Protein AF-0000000072567706 (afdb_homodimer)

Nearest PDB structures (foldseek):
  4rnh-assembly1_A-2  TM=9.275E-01  e=4.427E-22  Pseudomonas aeruginosa PAO1
  3sy8-assembly1_D  TM=9.092E-01  e=2.064E-20  Pseudomonas aeruginosa PAO1
  3sy8-assembly1_C  TM=8.990E-01  e=1.704E-20  Pseudomonas aeruginosa PAO1
  3sy8-assembly1_B  TM=8.751E-01  e=1.410E-19  Pseudomonas aeruginosa PAO1
  3sy8-assembly1_A  TM=8.798E-01  e=1.503E-19  Pseudomonas aeruginosa PAO1

Solvent-accessible surface area (backbone atoms only — not comparable to full-atom values): 27681 Å² total; per-residue (Å²): 131,78,78,69,77,66,73,71,78,86,48,74,66,55,53,57,50,33,63,74,65,60,30,57,46,71,31,32,28,57,24,25,27,48,89,75,26,32,62,63,32,31,35,50,40,70,38,35,57,50,99,94,35,78,45,53,51,86,77,47,47,62,57,21,60,75,66,69,42,44,50,61,52,35,52,51,51,50,50,50,49,52,52,50,54,50,51,31,54,75,67,72,42,86,80,59,33,38,30,37,66,41,55,68,71,44,66,66,37,87,58,38,64,60,51,49,49,63,73,48,61,88,67,83,53,38,70,36,35,27,45,29,30,59,44,57,84,54,48,78,87,46,44,65,60,50,26,53,48,42,50,56,40,43,74,60,42,34,38,34,28,39,27,48,44,40,58,16,24,32,46,53,47,47,56,46,65,34,79,50,44,27,41,26,34,37,33,82,50,47,65,62,31,80,77,29,66,53,31,45,49,50,50,53,34,46,54,54,42,26,58,74,63,65,23,47,51,32,42,35,59,35,63,45,67,64,47,44,53,49,40,40,72,75,62,46,54,30,38,26,24,61,57,80,38,61,68,31,49,74,88,69,60,65,69,58,47,87,74,117,129,81,78,69,77,66,74,70,78,87,46,73,68,54,52,56,49,32,64,74,65,60,30,57,46,71,30,31,29,60,26,24,27,46,89,73,29,34,66,62,31,31,36,53,40,71,37,33,57,51,97,94,36,78,45,53,50,87,75,47,47,62,57,21,62,76,65,70,43,44,50,61,53,36,52,51,51,51,51,52,51,52,51,51,52,50,50,31,54,75,68,73,41,86,80,59,35,37,30,38,65,43,56,69,71,47,64,65,38,89,58,36,64,60,51,50,49,62,72,49,61,88,67,82,55,38,71,36,36,27,45,29,30,60,44,56,83,54,49,78,86,46,45,65,60,50,26,51,48,42,52,55,41,41,76,61,41,34,38,34,29,38,29,48,44,37,58,16,24,32,47,52,47,46,56,45,66,36,78,48,44,28,42,26,34,38,34,83,50,48,64,64,31,81,77,29,66,52,30,44,48,49,50,53,34,48,54,54,41,25,56,74,62,64,23,47,49,32,42,36,60,35,63,45,67,64,49,46,52,50,40,41,72,73,61,46,55,29,38,26,24,61,57,79,39,60,70,31,50,74,89,69,60,64,65,65,42,74,75,112

InterPro domains:
  IPR001633 EAL domain [PF00563] (13-247)
  IPR001633 EAL domain [PS50883] (8-260)
  IPR001633 EAL domain [SM00052] (7-252)
  IPR001633 EAL domain [cd01948] (13-252)
  IPR035919 EAL domain superfamily [G3DSA:3.20.20.450] (5-255)
  IPR035919 EAL domain superfamily [SSF141868] (13-253)

Secondary structure (DSSP, 8-state):
-----------HHHHHHHHHTT-EEEEEEEEEETTT-BEEEEEEEEEEEETTEEEPHHHHHHHHHHTT-HHHHHHHHHHHHHHHHHHHHHTTPPP--EEEE--HHHHT-TTHHHHHHHHHTT---GGGEEEEEE-TT--HHHHHHHHHHHHHHHHTT-EEEEEEETSSTTHHHHHHH---SEEEEPGGGTTTGGG-HHHHHHHHHHHHHHHHTT-EEEEE---SHHHHHHHHHHT--EEESTTT--SB-GGG--SB-TT-/-----------HHHHHHHHHTT-EEEEEEEEEETTT-BEEEEEEEEEEEETTEEEPHHHHHHHHHHTT-HHHHHHHHHHHHHHHHHHHHHTTPPP--EEEE--HHHHT-TTHHHHHHHHHTT---GGGEEEEEE-TT--GGGHHHHHHHHHHHHHTT-EEEEEEETSSTTHHHHHHH---SEEEEPGGGTTTGGG-HHHHHHHHHHHHHHHHTT-EEEEE---SHHHHHHHHHHT--EEESTTT--SB-GGG--SB-TT-

Structure (mmCIF, N/CA/C/O backbone):
data_AF-0000000072567706-model_v1
#
loop_
_entity.id
_entity.type
_entity.pdbx_description
1 polymer 'Multisensor diguanylate cyclase/phophodiesterase'
#
loop_
_atom_site.group_PDB
_atom_site.id
_atom_site.type_symbol
_atom_site.label_atom_id
_atom_site.label_alt_id
_atom_site.label_comp_id
_atom_site.label_asym_id
_atom_site.label_entity_id
_atom_site.label_seq_id
_atom_site.pdbx_PDB_ins_code
_atom_site.Cartn_x
_atom_site.Cartn_y
_atom_site.Cartn_z
_atom_site.occupancy
_atom_site.B_iso_or_equiv
_atom_site.auth_seq_id
_atom_site.auth_comp_id
_atom_site.auth_asym_id
_atom_site.auth_atom_id
_atom_site.pdbx_PDB_model_num
ATOM 1 N N . MET A 1 1 ? 22.078 5.848 -43.812 1 22.56 1 MET A N 1
ATOM 2 C CA . MET A 1 1 ? 20.875 5.02 -43.719 1 22.56 1 MET A CA 1
ATOM 3 C C . MET A 1 1 ? 20.469 4.812 -42.25 1 22.56 1 MET A C 1
ATOM 5 O O . MET A 1 1 ? 21.203 4.188 -41.5 1 22.56 1 MET A O 1
ATOM 9 N N . LYS A 1 2 ? 19.953 5.867 -41.625 1 30.28 2 LYS A N 1
ATOM 10 C CA . LYS A 1 2 ? 19.422 5.902 -40.281 1 30.28 2 LYS A CA 1
ATOM 11 C C . LYS A 1 2 ? 18.547 4.676 -40 1 30.28 2 LYS A C 1
ATOM 13 O O . LYS A 1 2 ? 17.594 4.406 -40.719 1 30.28 2 LYS A O 1
ATOM 18 N N . PHE A 1 3 ? 19.266 3.6 -39.656 1 27.81 3 PHE A N 1
ATOM 19 C CA . PHE A 1 3 ? 18.562 2.408 -39.219 1 27.81 3 PHE A CA 1
ATOM 20 C C . PHE A 1 3 ? 17.359 2.785 -38.344 1 27.81 3 PHE A C 1
ATOM 22 O O . PHE A 1 3 ? 17.516 3.404 -37.281 1 27.81 3 PHE A O 1
ATOM 29 N N . MET A 1 4 ? 16.391 3.299 -38.969 1 31.16 4 MET A N 1
ATOM 30 C CA . MET A 1 4 ? 15.086 3.545 -38.375 1 31.16 4 MET A CA 1
ATOM 31 C C . MET A 1 4 ? 14.602 2.316 -37.625 1 31.16 4 MET A C 1
ATOM 33 O O . MET A 1 4 ? 14.336 1.271 -38.219 1 31.16 4 MET A O 1
ATOM 37 N N . ASN A 1 5 ? 15.312 1.844 -36.688 1 37.56 5 ASN A N 1
ATOM 38 C CA . ASN A 1 5 ? 14.805 0.833 -35.781 1 37.56 5 ASN A CA 1
ATOM 39 C C . ASN A 1 5 ? 13.305 1.003 -35.531 1 37.56 5 ASN A C 1
ATOM 41 O O . ASN A 1 5 ? 12.898 1.833 -34.719 1 37.56 5 ASN A O 1
ATOM 45 N N . ILE A 1 6 ? 12.531 1.074 -36.531 1 37.88 6 ILE A N 1
ATOM 46 C CA . ILE A 1 6 ? 11.086 1.213 -36.469 1 37.88 6 ILE A CA 1
ATOM 47 C C . ILE A 1 6 ? 10.5 0.179 -35.531 1 37.88 6 ILE A C 1
ATOM 49 O O . ILE A 1 6 ? 10.484 -1.017 -35.812 1 37.88 6 ILE A O 1
ATOM 53 N N . LYS A 1 7 ? 10.914 0.056 -34.375 1 46.41 7 LYS A N 1
ATOM 54 C CA . LYS A 1 7 ? 10.086 -0.733 -33.469 1 46.41 7 LYS A CA 1
ATOM 55 C C . LYS A 1 7 ? 8.602 -0.554 -33.781 1 46.41 7 LYS A C 1
ATOM 57 O O . LYS A 1 7 ? 8.031 0.508 -33.531 1 46.41 7 LYS A O 1
ATOM 62 N N . SER A 1 8 ? 8.141 -1.047 -34.844 1 53.28 8 SER A N 1
ATOM 63 C CA . SER A 1 8 ? 6.727 -0.996 -35.219 1 53.28 8 SER A CA 1
ATOM 64 C C . SER A 1 8 ? 5.836 -1.276 -34 1 53.28 8 SER A C 1
ATOM 66 O O . SER A 1 8 ? 6.164 -2.121 -33.156 1 53.28 8 SER A O 1
ATOM 68 N N . SER A 1 9 ? 5 -0.422 -33.562 1 69.69 9 SER A N 1
ATOM 69 C CA . SER A 1 9 ? 4.074 -0.438 -32.438 1 69.69 9 SER A CA 1
ATOM 70 C C . SER A 1 9 ? 3.242 -1.717 -32.438 1 69.69 9 SER A C 1
ATOM 72 O O . SER A 1 9 ? 2.658 -2.094 -33.438 1 69.69 9 SER A O 1
ATOM 74 N N . ILE A 1 10 ? 3.553 -2.691 -31.594 1 76.31 10 ILE A N 1
ATOM 75 C CA . ILE A 1 10 ? 2.793 -3.918 -31.375 1 76.31 10 ILE A CA 1
ATOM 76 C C . ILE A 1 10 ? 1.298 -3.607 -31.391 1 76.31 10 ILE A C 1
ATOM 78 O O . ILE A 1 10 ? 0.846 -2.664 -30.734 1 76.31 10 ILE A O 1
ATOM 82 N N . GLN A 1 11 ? 0.635 -4.289 -32.344 1 78.44 11 GLN A N 1
ATOM 83 C CA . GLN A 1 11 ? -0.812 -4.125 -32.438 1 78.44 11 GLN A CA 1
ATOM 84 C C . GLN A 1 11 ? -1.541 -5.363 -31.922 1 78.44 11 GLN A C 1
ATOM 86 O O . GLN A 1 11 ? -0.927 -6.414 -31.719 1 78.44 11 GLN A O 1
ATOM 91 N N . LYS A 1 12 ? -2.799 -5.23 -31.719 1 82 12 LYS A N 1
ATOM 92 C CA . LYS A 1 12 ? -3.652 -6.309 -31.219 1 82 12 LYS A CA 1
ATOM 93 C C . LYS A 1 12 ? -3.514 -7.559 -32.094 1 82 12 LYS A C 1
ATOM 95 O O . LYS A 1 12 ? -3.348 -8.664 -31.562 1 82 12 LYS A O 1
ATOM 100 N N . ASN A 1 13 ? -3.521 -7.352 -33.375 1 83.94 13 ASN A N 1
ATOM 101 C CA . ASN A 1 13 ? -3.471 -8.477 -34.281 1 83.94 13 ASN A CA 1
ATOM 102 C C . ASN A 1 13 ? -2.135 -9.203 -34.219 1 83.94 13 ASN A C 1
ATOM 104 O O . ASN A 1 13 ? -2.07 -10.414 -34.438 1 83.94 13 ASN A O 1
ATOM 108 N N . ASP A 1 14 ? -1.156 -8.469 -33.844 1 85.25 14 ASP A N 1
ATOM 109 C CA . ASP A 1 14 ? 0.157 -9.086 -33.688 1 85.25 14 ASP A CA 1
ATOM 110 C C . ASP A 1 14 ? 0.151 -10.125 -32.562 1 85.25 14 ASP A C 1
ATOM 112 O O . ASP A 1 14 ? 0.726 -11.203 -32.719 1 85.25 14 ASP A O 1
ATOM 116 N N . ILE A 1 15 ? -0.549 -9.836 -31.625 1 84.81 15 ILE A N 1
ATOM 117 C CA . ILE A 1 15 ? -0.582 -10.711 -30.453 1 84.81 15 ILE A CA 1
ATOM 118 C C . ILE A 1 15 ? -1.411 -11.953 -30.75 1 84.81 15 ILE A C 1
ATOM 120 O O . ILE A 1 15 ? -1.008 -13.07 -30.422 1 84.81 15 ILE A O 1
ATOM 124 N N . LEU A 1 16 ? -2.494 -11.734 -31.391 1 85 16 LEU A N 1
ATOM 125 C CA . LEU A 1 16 ? -3.355 -12.859 -31.75 1 85 16 LEU A CA 1
ATOM 126 C C . LEU A 1 16 ? -2.635 -13.812 -32.688 1 85 16 LEU A C 1
ATOM 128 O O . LEU A 1 16 ? -2.707 -15.031 -32.531 1 85 16 LEU A O 1
ATOM 132 N N . GLU A 1 17 ? -1.965 -13.273 -33.625 1 87.44 17 GLU A N 1
ATOM 133 C CA . GLU A 1 17 ? -1.202 -14.086 -34.562 1 87.44 17 GLU A CA 1
ATOM 134 C C . GLU A 1 17 ? -0.055 -14.812 -33.844 1 87.44 17 GLU A C 1
ATOM 136 O O . GLU A 1 17 ? 0.245 -15.961 -34.188 1 87.44 17 GLU A O 1
ATOM 141 N N . ALA A 1 18 ? 0.522 -14.094 -32.938 1 88.69 18 ALA A N 1
ATOM 142 C CA . ALA A 1 18 ? 1.63 -14.688 -32.219 1 88.69 18 ALA A CA 1
ATOM 143 C C . ALA A 1 18 ? 1.159 -15.883 -31.391 1 88.69 18 ALA A C 1
ATOM 145 O O . ALA A 1 18 ? 1.876 -16.875 -31.266 1 88.69 18 ALA A O 1
ATOM 146 N N . LEU A 1 19 ? 0.011 -15.859 -30.875 1 84.69 19 LEU A N 1
ATOM 147 C CA . LEU A 1 19 ? -0.558 -16.969 -30.125 1 84.69 19 LEU A CA 1
ATOM 148 C C . LEU A 1 19 ? -0.789 -18.188 -31.031 1 84.69 19 LEU A C 1
ATOM 150 O O . LEU A 1 19 ? -0.488 -19.312 -30.641 1 84.69 19 LEU A O 1
ATOM 154 N N . LYS A 1 20 ? -1.203 -17.859 -32.219 1 86 20 LYS A N 1
ATOM 155 C CA . LYS A 1 20 ? -1.479 -18.906 -33.188 1 86 20 LYS A CA 1
ATOM 156 C C . LYS A 1 20 ? -0.184 -19.516 -33.719 1 86 20 LYS A C 1
ATOM 158 O O . LYS A 1 20 ? -0.121 -20.719 -34 1 86 20 LYS A O 1
ATOM 163 N N . ARG A 1 21 ? 0.755 -18.734 -33.781 1 89.12 21 ARG A N 1
ATOM 164 C CA . ARG A 1 21 ? 2.008 -19.156 -34.406 1 89.12 21 ARG A CA 1
ATOM 165 C C . ARG A 1 21 ? 2.982 -19.688 -33.344 1 89.12 21 ARG A C 1
ATOM 167 O O . ARG A 1 21 ? 4.156 -19.922 -33.656 1 89.12 21 ARG A O 1
ATOM 174 N N . ASN A 1 22 ? 2.594 -19.719 -32.156 1 86.69 22 ASN A N 1
ATOM 175 C CA . ASN A 1 22 ? 3.4 -20.234 -31.062 1 86.69 22 ASN A CA 1
ATOM 176 C C . ASN A 1 22 ? 4.703 -19.453 -30.906 1 86.69 22 ASN A C 1
ATOM 178 O O . ASN A 1 22 ? 5.777 -20.047 -30.797 1 86.69 22 ASN A O 1
ATOM 182 N N . GLU A 1 23 ? 4.57 -18.266 -30.922 1 91.56 23 GLU A N 1
ATOM 183 C CA . GLU A 1 23 ? 5.727 -17.375 -30.812 1 91.56 23 GLU A CA 1
ATOM 184 C C . GLU A 1 23 ? 6.02 -17.031 -29.359 1 91.56 23 GLU A C 1
ATOM 186 O O . GLU A 1 23 ? 7.055 -16.438 -29.047 1 91.56 23 GLU A O 1
ATOM 191 N N . PHE A 1 24 ? 5.168 -17.453 -28.562 1 92.5 24 PHE A N 1
ATOM 192 C CA . PHE A 1 24 ? 5.395 -17.25 -27.141 1 92.5 24 PHE A CA 1
ATOM 193 C C . PHE A 1 24 ? 6.117 -18.438 -26.516 1 92.5 24 PHE A C 1
ATOM 195 O O . PHE A 1 24 ? 5.926 -19.578 -26.953 1 92.5 24 PHE A O 1
ATOM 202 N N . PHE A 1 25 ? 6.984 -18.141 -25.578 1 92.88 25 PHE A N 1
ATOM 203 C CA . PHE A 1 25 ? 7.613 -19.188 -24.797 1 92.88 25 PHE A CA 1
ATOM 204 C C . PHE A 1 25 ? 7.77 -18.766 -23.344 1 92.88 25 PHE A C 1
ATOM 206 O O . PHE A 1 25 ? 7.512 -17.609 -23 1 92.88 25 PHE A O 1
ATOM 213 N N . THR A 1 26 ? 8.102 -19.766 -22.531 1 95.5 26 THR A N 1
ATOM 214 C CA . THR A 1 26 ? 8.125 -19.531 -21.094 1 95.5 26 THR A CA 1
ATOM 215 C C . THR A 1 26 ? 9.531 -19.703 -20.547 1 95.5 26 THR A C 1
ATOM 217 O O . THR A 1 26 ? 10.227 -20.656 -20.891 1 95.5 26 THR A O 1
ATOM 220 N N . LEU A 1 27 ? 9.992 -18.734 -19.812 1 95.75 27 LEU A N 1
ATOM 221 C CA . LEU A 1 27 ? 11.172 -18.859 -18.969 1 95.75 27 LEU A CA 1
ATOM 222 C C . LEU A 1 27 ? 10.781 -18.953 -17.5 1 95.75 27 LEU A C 1
ATOM 224 O O . LEU A 1 27 ? 9.633 -18.656 -17.141 1 95.75 27 LEU A O 1
ATOM 228 N N . TYR A 1 28 ? 11.727 -19.453 -16.75 1 95.88 28 TYR A N 1
ATOM 229 C CA . TYR A 1 28 ? 11.445 -19.672 -15.328 1 95.88 28 TYR A CA 1
ATOM 230 C C . TYR A 1 28 ? 12.492 -18.984 -14.453 1 95.88 28 TYR A C 1
ATOM 232 O O . TYR A 1 28 ? 13.688 -19.047 -14.75 1 95.88 28 TYR A O 1
ATOM 240 N N . GLN A 1 29 ? 12.008 -18.344 -13.43 1 96.25 29 GLN A N 1
ATOM 241 C CA . GLN A 1 29 ? 12.922 -17.734 -12.469 1 96.25 29 GLN A CA 1
ATOM 242 C C . GLN A 1 29 ? 12.805 -18.406 -11.102 1 96.25 29 GLN A C 1
ATOM 244 O O . GLN A 1 29 ? 11.727 -18.438 -10.508 1 96.25 29 GLN A O 1
ATOM 249 N N . PRO A 1 30 ? 13.922 -18.906 -10.594 1 95.75 30 PRO A N 1
ATOM 250 C CA . PRO A 1 30 ? 13.898 -19.625 -9.32 1 95.75 30 PRO A CA 1
ATOM 251 C C . PRO A 1 30 ? 13.688 -18.719 -8.125 1 95.75 30 PRO A C 1
ATOM 253 O O . PRO A 1 30 ? 14.18 -17.578 -8.109 1 95.75 30 PRO A O 1
ATOM 256 N N . LYS A 1 31 ? 12.922 -19.125 -7.172 1 96.25 31 LYS A N 1
ATOM 257 C CA . LYS A 1 31 ? 12.867 -18.641 -5.793 1 96.25 31 LYS A CA 1
ATOM 258 C C . LYS A 1 31 ? 13.578 -19.594 -4.844 1 96.25 31 LYS A C 1
ATOM 260 O O . LYS A 1 31 ? 13.367 -20.812 -4.902 1 96.25 31 LYS A O 1
ATOM 265 N N . VAL A 1 32 ? 14.352 -19.047 -3.969 1 95.12 32 VAL A N 1
ATOM 266 C CA . VAL A 1 32 ? 15.227 -19.922 -3.199 1 95.12 32 VAL A CA 1
ATOM 267 C C . VAL A 1 32 ? 15.023 -19.672 -1.705 1 95.12 32 VAL A C 1
ATOM 269 O O . VAL A 1 32 ? 14.75 -18.547 -1.289 1 95.12 32 VAL A O 1
ATOM 272 N N . TYR A 1 33 ? 15.18 -20.75 -0.931 1 95 33 TYR A N 1
ATOM 273 C CA . TYR A 1 33 ? 15.242 -20.609 0.519 1 95 33 TYR A CA 1
ATOM 274 C C . TYR A 1 33 ? 16.547 -19.938 0.946 1 95 33 TYR A C 1
ATOM 276 O O . TYR A 1 33 ? 17.625 -20.406 0.586 1 95 33 TYR A O 1
ATOM 284 N N . SER A 1 34 ? 16.375 -18.922 1.739 1 93.06 34 SER A N 1
ATOM 285 C CA . SER A 1 34 ? 17.547 -18.125 2.088 1 93.06 34 SER A CA 1
ATOM 286 C C . SER A 1 34 ? 18.531 -18.938 2.928 1 93.06 34 SER A C 1
ATOM 288 O O . SER A 1 34 ? 19.75 -18.812 2.766 1 93.06 34 SER A O 1
ATOM 290 N N . GLU A 1 35 ? 18.094 -19.812 3.762 1 91.25 35 GLU A N 1
ATOM 291 C CA . GLU A 1 35 ? 18.953 -20.547 4.688 1 91.25 35 GLU A CA 1
ATOM 292 C C . GLU A 1 35 ? 19.703 -21.656 3.971 1 91.25 35 GLU A C 1
ATOM 294 O O . GLU A 1 35 ? 20.922 -21.797 4.125 1 91.25 35 GLU A O 1
ATOM 299 N N . SER A 1 36 ? 18.984 -22.438 3.074 1 89.94 36 SER A N 1
ATOM 300 C CA . SER A 1 36 ? 19.562 -23.641 2.494 1 89.94 36 SER A CA 1
ATOM 301 C C . SER A 1 36 ? 20.094 -23.375 1.085 1 89.94 36 SER A C 1
ATOM 303 O O . SER A 1 36 ? 20.922 -24.125 0.576 1 89.94 36 SER A O 1
ATOM 305 N N . GLY A 1 37 ? 19.469 -22.391 0.458 1 89.31 37 GLY A N 1
ATOM 306 C CA . GLY A 1 37 ? 19.812 -22.156 -0.938 1 89.31 37 GLY A CA 1
ATOM 307 C C . GLY A 1 37 ? 19.078 -23.094 -1.886 1 89.31 37 GLY A C 1
ATOM 308 O O . GLY A 1 37 ? 19.281 -23.047 -3.1 1 89.31 37 GLY A O 1
ATOM 309 N N . LYS A 1 38 ? 18.25 -23.891 -1.317 1 91.69 38 LYS A N 1
ATOM 310 C CA . LYS A 1 38 ? 17.484 -24.828 -2.143 1 91.69 38 LYS A CA 1
ATOM 311 C C . LYS A 1 38 ? 16.328 -24.141 -2.842 1 91.69 38 LYS A C 1
ATOM 313 O O . LYS A 1 38 ? 15.875 -23.078 -2.402 1 91.69 38 LYS A O 1
ATOM 318 N N . LEU A 1 39 ? 15.852 -24.75 -3.857 1 92.81 39 LEU A N 1
ATOM 319 C CA . LEU A 1 39 ? 14.75 -24.234 -4.648 1 92.81 39 LEU A CA 1
ATOM 320 C C . LEU A 1 39 ? 13.438 -24.328 -3.881 1 92.81 39 LEU A C 1
ATOM 322 O O . LEU A 1 39 ? 13.094 -25.391 -3.352 1 92.81 39 LEU A O 1
ATOM 326 N N . ALA A 1 40 ? 12.766 -23.25 -3.725 1 94.5 40 ALA A N 1
ATOM 327 C CA . ALA A 1 40 ? 11.445 -23.219 -3.096 1 94.5 40 ALA A CA 1
ATOM 328 C C . ALA A 1 40 ? 10.344 -23.344 -4.137 1 94.5 40 ALA A C 1
ATOM 330 O O . ALA A 1 40 ? 9.414 -24.141 -3.963 1 94.5 40 ALA A O 1
ATOM 331 N N . SER A 1 41 ? 10.43 -22.578 -5.156 1 95.62 41 SER A N 1
ATOM 332 C CA . SER A 1 41 ? 9.508 -22.562 -6.289 1 95.62 41 SER A CA 1
ATOM 333 C C . SER A 1 41 ? 10.117 -21.844 -7.488 1 95.62 41 SER A C 1
ATOM 335 O O . SER A 1 41 ? 11.266 -21.391 -7.426 1 95.62 41 SER A O 1
ATOM 337 N N . ILE A 1 42 ? 9.414 -21.922 -8.594 1 95.81 42 ILE A N 1
ATOM 338 C CA . ILE A 1 42 ? 9.859 -21.188 -9.773 1 95.81 42 ILE A CA 1
ATOM 339 C C . ILE A 1 42 ? 8.695 -20.375 -10.352 1 95.81 42 ILE A C 1
ATOM 341 O O . ILE A 1 42 ? 7.535 -20.766 -10.219 1 95.81 42 ILE A O 1
ATOM 345 N N . GLU A 1 43 ? 9.023 -19.266 -10.883 1 97.31 43 GLU A N 1
ATOM 346 C CA . GLU A 1 43 ? 8.023 -18.406 -11.508 1 97.31 43 GLU A CA 1
ATOM 347 C C . GLU A 1 43 ? 8.078 -18.516 -13.031 1 97.31 43 GLU A C 1
ATOM 349 O O . GLU A 1 43 ? 9.141 -18.328 -13.633 1 97.31 43 GLU A O 1
ATOM 354 N N . ALA A 1 44 ? 6.922 -18.812 -13.633 1 97.25 44 ALA A N 1
ATOM 355 C CA . ALA A 1 44 ? 6.82 -18.844 -15.086 1 97.25 44 ALA A CA 1
ATOM 356 C C . ALA A 1 44 ? 6.664 -17.438 -15.656 1 97.25 44 ALA A C 1
ATOM 358 O O . ALA A 1 44 ? 5.781 -16.688 -15.234 1 97.25 44 ALA A O 1
ATOM 359 N N . LEU A 1 45 ? 7.488 -17.094 -16.578 1 96.25 45 LEU A N 1
ATOM 360 C CA . LEU A 1 45 ? 7.48 -15.773 -17.219 1 96.25 45 LEU A CA 1
ATOM 361 C C . LEU A 1 45 ? 7.375 -15.898 -18.734 1 96.25 45 LEU A C 1
ATOM 363 O O . LEU A 1 45 ? 8.188 -16.578 -19.359 1 96.25 45 LEU A O 1
ATOM 367 N N . ILE A 1 46 ? 6.453 -15.148 -19.297 1 95.25 46 ILE A N 1
ATOM 368 C CA . ILE A 1 46 ? 6.199 -15.25 -20.734 1 95.25 46 ILE A CA 1
ATOM 369 C C . ILE A 1 46 ? 7.207 -14.391 -21.484 1 95.25 46 ILE A C 1
ATOM 371 O O . ILE A 1 46 ? 7.586 -13.312 -21.031 1 95.25 46 ILE A O 1
ATOM 375 N N . ARG A 1 47 ? 7.621 -14.875 -22.562 1 94.25 47 ARG A N 1
ATOM 376 C CA . ARG A 1 47 ? 8.414 -14.141 -23.562 1 94.25 47 ARG A CA 1
ATOM 377 C C . ARG A 1 47 ? 7.816 -14.297 -24.953 1 94.25 47 ARG A C 1
ATOM 379 O O . ARG A 1 47 ? 7.141 -15.289 -25.234 1 94.25 47 ARG A O 1
ATOM 386 N N . TRP A 1 48 ? 8.055 -13.289 -25.734 1 92.38 48 TRP A N 1
ATOM 387 C CA . TRP A 1 48 ? 7.582 -13.289 -27.125 1 92.38 48 TRP A CA 1
ATOM 388 C C . TRP A 1 48 ? 8.75 -13.172 -28.094 1 92.38 48 TRP A C 1
ATOM 390 O O . TRP A 1 48 ? 9.453 -12.156 -28.109 1 92.38 48 TRP A O 1
ATOM 400 N N . LYS A 1 49 ? 8.984 -14.203 -28.797 1 91.56 49 LYS A N 1
ATOM 401 C CA . LYS A 1 49 ? 10.016 -14.172 -29.828 1 91.56 49 LYS A CA 1
ATOM 402 C C . LYS A 1 49 ? 9.453 -13.625 -31.141 1 91.56 49 LYS A C 1
ATOM 404 O O . LYS A 1 49 ? 8.562 -14.227 -31.734 1 91.56 49 LYS A O 1
ATOM 409 N N . ARG A 1 50 ? 9.961 -12.438 -31.484 1 86.19 50 ARG A N 1
ATOM 410 C CA . ARG A 1 50 ? 9.523 -11.797 -32.719 1 86.19 50 ARG A CA 1
ATOM 411 C C . ARG A 1 50 ? 10.719 -11.328 -33.562 1 86.19 50 ARG A C 1
ATOM 413 O O . ARG A 1 50 ? 11.492 -10.484 -33.094 1 86.19 50 ARG A O 1
ATOM 420 N N . ASN A 1 51 ? 10.766 -11.648 -34.844 1 83.56 51 ASN A N 1
ATOM 421 C CA . ASN A 1 51 ? 11.805 -11.242 -35.781 1 83.56 51 ASN A CA 1
ATOM 422 C C . ASN A 1 51 ? 13.195 -11.336 -35.156 1 83.56 51 ASN A C 1
ATOM 424 O O . ASN A 1 51 ? 13.984 -10.391 -35.219 1 83.56 51 ASN A O 1
ATOM 428 N N . ASN A 1 52 ? 13.516 -12.383 -34.375 1 83.94 52 ASN A N 1
ATOM 429 C CA . ASN A 1 52 ? 14.805 -12.703 -33.781 1 83.94 52 ASN A CA 1
ATOM 430 C C . ASN A 1 52 ? 15.078 -11.836 -32.562 1 83.94 52 ASN A C 1
ATOM 432 O O . ASN A 1 52 ? 16.234 -11.688 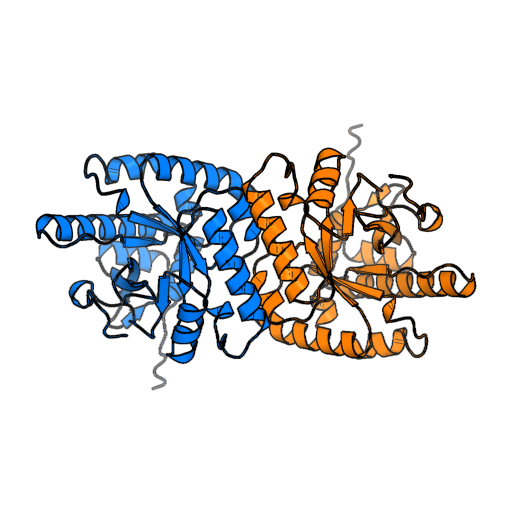-32.125 1 83.94 52 ASN A O 1
ATOM 436 N N . SER A 1 53 ? 14.109 -11.211 -32.188 1 88.31 53 SER A N 1
ATOM 437 C CA . SER A 1 53 ? 14.219 -10.461 -30.922 1 88.31 53 SER A CA 1
ATOM 438 C C . SER A 1 53 ? 13.227 -10.961 -29.891 1 88.31 53 SER A C 1
ATOM 440 O O . SER A 1 53 ? 12.258 -11.648 -30.219 1 88.31 53 SER A O 1
ATOM 442 N N . ILE A 1 54 ? 13.578 -10.703 -28.703 1 89.31 54 ILE A N 1
ATOM 443 C CA . ILE A 1 54 ? 12.68 -11.062 -27.609 1 89.31 54 ILE A CA 1
ATOM 444 C C . ILE A 1 54 ? 11.945 -9.82 -27.109 1 89.31 54 ILE A C 1
ATOM 446 O O . ILE A 1 54 ? 12.578 -8.805 -26.797 1 89.31 54 ILE A O 1
ATOM 450 N N . ILE A 1 55 ? 10.641 -9.945 -27.156 1 87.88 55 ILE A N 1
ATOM 451 C CA . ILE A 1 55 ? 9.797 -8.883 -26.625 1 87.88 55 ILE A CA 1
ATOM 452 C C . ILE A 1 55 ? 9.406 -9.203 -25.188 1 87.88 55 ILE A C 1
ATOM 454 O O . ILE A 1 55 ? 8.891 -10.289 -24.906 1 87.88 55 ILE A O 1
ATOM 458 N N . TYR A 1 56 ? 9.578 -8.219 -24.344 1 88.62 56 TYR A N 1
ATOM 459 C CA . TYR A 1 56 ? 9.32 -8.414 -22.906 1 88.62 56 TYR A CA 1
ATOM 460 C C . TYR A 1 56 ? 7.879 -8.055 -22.562 1 88.62 56 TYR A C 1
ATOM 462 O O . TYR A 1 56 ? 7.238 -7.281 -23.281 1 88.62 56 TYR A O 1
ATOM 470 N N . PRO A 1 57 ? 7.422 -8.664 -21.484 1 87.75 57 PRO A N 1
ATOM 471 C CA . PRO A 1 57 ? 6.012 -8.508 -21.109 1 87.75 57 PRO A CA 1
ATOM 472 C C . PRO A 1 57 ? 5.59 -7.047 -21 1 87.75 57 PRO A C 1
ATOM 474 O O . PRO A 1 57 ? 4.5 -6.676 -21.438 1 87.75 57 PRO A O 1
ATOM 477 N N . LEU A 1 58 ? 6.367 -6.285 -20.406 1 80.75 58 LEU A N 1
ATOM 478 C CA . LEU A 1 58 ? 6.02 -4.883 -20.203 1 80.75 58 LEU A CA 1
ATOM 479 C C . LEU A 1 58 ? 5.723 -4.195 -21.531 1 80.75 58 LEU A C 1
ATOM 481 O O . LEU A 1 58 ? 5.055 -3.162 -21.562 1 80.75 58 LEU A O 1
ATOM 485 N N . GLU A 1 59 ? 6.148 -4.758 -22.562 1 81.69 59 GLU A N 1
ATOM 486 C CA . GLU A 1 59 ? 6.012 -4.16 -23.891 1 81.69 59 GLU A CA 1
ATOM 487 C C . GLU A 1 59 ? 4.695 -4.562 -24.547 1 81.69 59 GLU A C 1
ATOM 489 O O . GLU A 1 59 ? 4.215 -3.883 -25.453 1 81.69 59 GLU A O 1
ATOM 494 N N . PHE A 1 60 ? 4.16 -5.68 -24.094 1 86.12 60 PHE A N 1
ATOM 495 C CA . PHE A 1 60 ? 2.988 -6.109 -24.859 1 86.12 60 PHE A CA 1
ATOM 496 C C . PHE A 1 60 ? 1.821 -6.398 -23.922 1 86.12 60 PHE A C 1
ATOM 498 O O . PHE A 1 60 ? 0.666 -6.414 -24.344 1 86.12 60 PHE A O 1
ATOM 505 N N . ILE A 1 61 ? 1.99 -6.59 -22.641 1 85.69 61 ILE A N 1
ATOM 506 C CA . ILE A 1 61 ? 0.918 -6.918 -21.719 1 85.69 61 ILE A CA 1
ATOM 507 C C . ILE A 1 61 ? -0.04 -5.734 -21.594 1 85.69 61 ILE A C 1
ATOM 509 O O . ILE A 1 61 ? -1.26 -5.91 -21.609 1 85.69 61 ILE A O 1
ATOM 513 N N . PRO A 1 62 ? 0.539 -4.52 -21.438 1 81.12 62 PRO A N 1
ATOM 514 C CA . PRO A 1 62 ? -0.378 -3.379 -21.359 1 81.12 62 PRO A CA 1
ATOM 515 C C . PRO A 1 62 ? -1.329 -3.312 -22.547 1 81.12 62 PRO A C 1
ATOM 517 O O . PRO A 1 62 ? -2.508 -2.988 -22.391 1 81.12 62 PRO A O 1
ATOM 520 N N . MET A 1 63 ? -0.813 -3.654 -23.672 1 81.12 63 MET A N 1
ATOM 521 C CA . MET A 1 63 ? -1.642 -3.684 -24.875 1 81.12 63 MET A CA 1
ATOM 522 C C . MET A 1 63 ? -2.713 -4.766 -24.766 1 81.12 63 MET A C 1
ATOM 524 O O . MET A 1 63 ? -3.85 -4.562 -25.203 1 81.12 63 MET A O 1
ATOM 528 N N . CYS A 1 64 ? -2.342 -5.844 -24.203 1 84.75 64 CYS A N 1
ATOM 529 C CA . CYS A 1 64 ? -3.295 -6.93 -24 1 84.75 64 CYS A CA 1
ATOM 530 C C . CYS A 1 64 ? -4.402 -6.516 -23.047 1 84.75 64 CYS A C 1
ATOM 532 O O . CYS A 1 64 ? -5.57 -6.844 -23.25 1 84.75 64 CYS A O 1
ATOM 534 N N . GLU A 1 65 ? -4.055 -5.828 -22.062 1 80.12 65 GLU A N 1
ATOM 535 C CA . GLU A 1 65 ? -5.023 -5.352 -21.078 1 80.12 65 GLU A CA 1
ATOM 536 C C . GLU A 1 65 ? -6.02 -4.383 -21.719 1 80.12 65 GLU A C 1
ATOM 538 O O . GLU A 1 65 ? -7.223 -4.48 -21.469 1 80.12 65 GLU A O 1
ATOM 543 N N . GLU A 1 66 ? -5.535 -3.555 -22.562 1 78.31 66 GLU A N 1
ATOM 544 C CA . GLU A 1 66 ? -6.355 -2.533 -23.203 1 78.31 66 GLU A CA 1
ATOM 545 C C . GLU A 1 66 ? -7.277 -3.148 -24.25 1 78.31 66 GLU A C 1
ATOM 547 O O . GLU A 1 66 ? -8.344 -2.6 -24.547 1 78.31 66 GLU A O 1
ATOM 552 N N . ASN A 1 67 ? -6.879 -4.258 -24.75 1 81.38 67 ASN A N 1
ATOM 553 C CA . ASN A 1 67 ? -7.609 -4.812 -25.891 1 81.38 67 ASN A CA 1
ATOM 554 C C . ASN A 1 67 ? -8.328 -6.105 -25.516 1 81.38 67 ASN A C 1
ATOM 556 O O . ASN A 1 67 ? -8.766 -6.855 -26.391 1 81.38 67 ASN A O 1
ATOM 560 N N . GLY A 1 68 ? -8.312 -6.402 -24.281 1 81 68 GLY A N 1
ATOM 561 C CA . GLY A 1 68 ? -9.055 -7.555 -23.797 1 81 68 GLY A CA 1
ATOM 562 C C . GLY A 1 68 ? -8.406 -8.875 -24.156 1 81 68 GLY A C 1
ATOM 563 O O . GLY A 1 68 ? -9.094 -9.883 -24.344 1 81 68 GLY A O 1
ATOM 564 N N . LEU A 1 69 ? -7.141 -8.961 -24.438 1 85.31 69 LEU A N 1
ATOM 565 C CA . LEU A 1 69 ? -6.434 -10.172 -24.844 1 85.31 69 LEU A CA 1
ATOM 566 C C . LEU A 1 69 ? -5.719 -10.812 -23.656 1 85.31 69 LEU A C 1
ATOM 568 O O . LEU A 1 69 ? -5.098 -11.867 -23.812 1 85.31 69 LEU A O 1
ATOM 572 N N . VAL A 1 70 ? -5.844 -10.297 -22.547 1 88.88 70 VAL A N 1
ATOM 573 C CA . VAL A 1 70 ? -5.082 -10.758 -21.391 1 88.88 70 VAL A CA 1
ATOM 574 C C . VAL A 1 70 ? -5.582 -12.133 -20.953 1 88.88 70 VAL A C 1
ATOM 576 O O . VAL A 1 70 ? -4.793 -12.977 -20.531 1 88.88 70 VAL A O 1
ATOM 579 N N . TYR A 1 71 ? -6.797 -12.359 -21.188 1 91 71 TYR A N 1
ATOM 580 C CA . TYR A 1 71 ? -7.371 -13.648 -20.828 1 91 71 TYR A CA 1
ATOM 581 C C . TYR A 1 71 ? -6.703 -14.781 -21.594 1 91 71 TYR A C 1
ATOM 583 O O . TYR A 1 71 ? -6.309 -15.789 -21.016 1 91 71 TYR A O 1
ATOM 591 N N . ASP A 1 72 ? -6.555 -14.586 -22.844 1 89.38 72 ASP A N 1
ATOM 592 C CA . ASP A 1 72 ? -5.957 -15.617 -23.688 1 89.38 72 ASP A CA 1
ATOM 593 C C . ASP A 1 72 ? -4.504 -15.883 -23.281 1 89.38 72 ASP A C 1
ATOM 595 O O . ASP A 1 72 ? -4.059 -17.031 -23.281 1 89.38 72 ASP A O 1
ATOM 599 N N . ILE A 1 73 ? -3.85 -14.891 -22.953 1 91.75 73 ILE A N 1
ATOM 600 C CA . ILE A 1 73 ? -2.457 -15.016 -22.531 1 91.75 73 ILE A CA 1
ATOM 601 C C . ILE A 1 73 ? -2.383 -15.742 -21.203 1 91.75 73 ILE A C 1
ATOM 603 O O . ILE A 1 73 ? -1.553 -16.641 -21.016 1 91.75 73 ILE A O 1
ATOM 607 N N . ASP A 1 74 ? -3.275 -15.383 -20.312 1 94.94 74 ASP A N 1
ATOM 608 C CA . ASP A 1 74 ? -3.312 -16.016 -19 1 94.94 74 ASP A CA 1
ATOM 609 C C . ASP A 1 74 ? -3.6 -17.516 -19.109 1 94.94 74 ASP A C 1
ATOM 611 O O . ASP A 1 74 ? -2.924 -18.328 -18.484 1 94.94 74 ASP A O 1
ATOM 615 N N . MET A 1 75 ? -4.512 -17.859 -19.953 1 93.56 75 MET A N 1
ATOM 616 C CA . MET A 1 75 ? -4.859 -19.266 -20.141 1 93.56 75 MET A CA 1
ATOM 617 C C . MET A 1 75 ? -3.719 -20.031 -20.797 1 93.56 75 MET A C 1
ATOM 619 O O . MET A 1 75 ? -3.443 -21.172 -20.438 1 93.56 75 MET A O 1
ATOM 623 N N . TYR A 1 76 ? -3.104 -19.375 -21.734 1 92.31 76 TYR A N 1
ATOM 624 C CA . TYR A 1 76 ? -1.93 -19.984 -22.375 1 92.31 76 TYR A CA 1
ATOM 625 C C . TYR A 1 76 ? -0.864 -20.312 -21.328 1 92.31 76 TYR A C 1
ATOM 627 O O . TYR A 1 76 ? -0.322 -21.422 -21.312 1 92.31 76 TYR A O 1
ATOM 635 N N . MET A 1 77 ? -0.63 -19.375 -20.5 1 96.06 77 MET A N 1
ATOM 636 C CA . MET A 1 77 ? 0.419 -19.547 -19.5 1 96.06 77 MET A CA 1
ATOM 637 C C . MET A 1 77 ? 0.042 -20.641 -18.5 1 96.06 77 MET A C 1
ATOM 639 O O . MET A 1 77 ? 0.893 -21.438 -18.094 1 96.06 77 MET A O 1
ATOM 643 N N . ILE A 1 78 ? -1.185 -20.703 -18.109 1 96.88 78 ILE A N 1
ATOM 644 C CA . ILE A 1 78 ? -1.643 -21.75 -17.203 1 96.88 78 ILE A CA 1
ATOM 645 C C . ILE A 1 78 ? -1.43 -23.125 -17.828 1 96.88 78 ILE A C 1
ATOM 647 O O . ILE A 1 78 ? -0.921 -24.047 -17.188 1 96.88 78 ILE A O 1
ATOM 651 N N . ARG A 1 79 ? -1.789 -23.219 -19.078 1 94.94 79 ARG A N 1
ATOM 652 C CA . ARG A 1 79 ? -1.619 -24.484 -19.781 1 94.94 79 ARG A CA 1
ATOM 653 C C . ARG A 1 79 ? -0.147 -24.875 -19.859 1 94.94 79 ARG A C 1
ATOM 655 O O . ARG A 1 79 ? 0.193 -26.062 -19.719 1 94.94 79 ARG A O 1
ATOM 662 N N . GLN A 1 80 ? 0.71 -23.875 -20.062 1 94.12 80 GLN A N 1
ATOM 663 C CA . GLN A 1 80 ? 2.143 -24.141 -20.094 1 94.12 80 GLN A CA 1
ATOM 664 C C . GLN A 1 80 ? 2.619 -24.703 -18.75 1 94.12 80 GLN A C 1
ATOM 666 O O . GLN A 1 80 ? 3.42 -25.641 -18.719 1 94.12 80 GLN A O 1
ATOM 671 N N . VAL A 1 81 ? 2.146 -24.156 -17.703 1 95.31 81 VAL A N 1
ATOM 672 C CA . VAL A 1 81 ? 2.541 -24.578 -16.359 1 95.31 81 VAL A CA 1
ATOM 673 C C . VAL A 1 81 ? 2.035 -26 -16.094 1 95.31 81 VAL A C 1
ATOM 675 O O . VAL A 1 81 ? 2.773 -26.828 -15.578 1 95.31 81 VAL A O 1
ATOM 678 N N . VAL A 1 82 ? 0.806 -26.266 -16.5 1 95.19 82 VAL A N 1
ATOM 679 C CA . VAL A 1 82 ? 0.228 -27.594 -16.328 1 95.19 82 VAL A CA 1
ATOM 680 C C . VAL A 1 82 ? 1.061 -28.609 -17.109 1 95.19 82 VAL A C 1
ATOM 682 O O . VAL A 1 82 ? 1.411 -29.672 -16.562 1 95.19 82 VAL A O 1
ATOM 685 N N . THR A 1 83 ? 1.366 -28.266 -18.297 1 93.62 83 THR A N 1
ATOM 686 C CA . THR A 1 83 ? 2.164 -29.156 -19.125 1 93.62 83 THR A CA 1
ATOM 687 C C . THR A 1 83 ? 3.521 -29.422 -18.484 1 93.62 83 THR A C 1
ATOM 689 O O . THR A 1 83 ? 3.971 -30.578 -18.438 1 93.62 83 THR A O 1
ATOM 692 N N . GLN A 1 84 ? 4.109 -28.406 -17.984 1 93.31 84 GLN A N 1
ATOM 693 C CA . GLN A 1 84 ? 5.434 -28.531 -17.375 1 93.31 84 GLN A CA 1
ATOM 694 C C . GLN A 1 84 ? 5.387 -29.391 -16.125 1 93.31 84 GLN A C 1
ATOM 696 O O . GLN A 1 84 ? 6.254 -30.234 -15.922 1 93.31 84 GLN A O 1
ATOM 701 N N . ILE A 1 85 ? 4.449 -29.219 -15.289 1 93.81 85 ILE A N 1
ATOM 702 C CA . ILE A 1 85 ? 4.312 -30 -14.062 1 93.81 85 ILE A CA 1
ATOM 703 C C . ILE A 1 85 ? 4.074 -31.469 -14.406 1 93.81 85 ILE A C 1
ATOM 705 O O . ILE A 1 85 ? 4.672 -32.344 -13.797 1 93.81 85 ILE A O 1
ATOM 709 N N . ASN A 1 86 ? 3.26 -31.672 -15.398 1 91.94 86 ASN A N 1
ATOM 710 C CA . ASN A 1 86 ? 2.986 -33.031 -15.82 1 91.94 86 ASN A CA 1
ATOM 711 C C . ASN A 1 86 ? 4.234 -33.719 -16.391 1 91.94 86 ASN A C 1
ATOM 713 O O . ASN A 1 86 ? 4.453 -34.906 -16.172 1 91.94 86 ASN A O 1
ATOM 717 N N . GLU A 1 87 ? 4.973 -32.938 -17.094 1 90.56 87 GLU A N 1
ATOM 718 C CA . GLU A 1 87 ? 6.223 -33.469 -17.625 1 90.56 87 GLU A CA 1
ATOM 719 C C . GLU A 1 87 ? 7.176 -33.875 -16.5 1 90.56 87 GLU A C 1
ATOM 721 O O . GLU A 1 87 ? 7.816 -34.906 -16.562 1 90.56 87 GLU A O 1
ATOM 726 N N . LEU A 1 88 ? 7.281 -33.062 -15.555 1 86.75 88 LEU A N 1
ATOM 727 C CA . LEU A 1 88 ? 8.117 -33.375 -14.391 1 86.75 88 LEU A CA 1
ATOM 728 C C . LEU A 1 88 ? 7.609 -34.594 -13.672 1 86.75 88 LEU A C 1
ATOM 730 O O . LEU A 1 88 ? 8.398 -35.469 -13.289 1 86.75 88 LEU A O 1
ATOM 734 N N . LYS A 1 89 ? 6.355 -34.719 -13.516 1 87.19 89 LYS A N 1
ATOM 735 C CA . LYS A 1 89 ? 5.73 -35.875 -12.867 1 87.19 89 LYS A CA 1
ATOM 736 C C . LYS A 1 89 ? 6.008 -37.156 -13.641 1 87.19 89 LYS A C 1
ATOM 738 O O . LYS A 1 89 ? 6.391 -38.156 -13.055 1 87.19 89 LYS A O 1
ATOM 743 N N . LYS A 1 90 ? 5.871 -37.094 -14.852 1 88.31 90 LYS A N 1
ATOM 744 C CA . LYS A 1 90 ? 6.055 -38.25 -15.719 1 88.31 90 LYS A CA 1
ATOM 745 C C . LYS A 1 90 ? 7.5 -38.75 -15.672 1 88.31 90 LYS A C 1
ATOM 747 O O . LYS A 1 90 ? 7.758 -39.938 -15.773 1 88.31 90 LYS A O 1
ATOM 752 N N . ASN A 1 91 ? 8.391 -37.781 -15.484 1 87.19 91 ASN A N 1
ATOM 753 C CA . ASN A 1 91 ? 9.805 -38.125 -15.5 1 87.19 91 ASN A CA 1
ATOM 754 C C . ASN A 1 91 ? 10.336 -38.406 -14.094 1 87.19 91 ASN A C 1
ATOM 756 O O . ASN A 1 91 ? 11.547 -38.469 -13.883 1 87.19 91 ASN A O 1
ATOM 760 N N . ASN A 1 92 ? 9.469 -38.469 -13.109 1 82.44 92 ASN A N 1
ATOM 761 C CA . ASN A 1 92 ? 9.781 -38.781 -11.719 1 82.44 92 ASN A CA 1
ATOM 762 C C . ASN A 1 92 ? 10.781 -37.781 -11.141 1 82.44 92 ASN A C 1
ATOM 764 O O . ASN A 1 92 ? 11.711 -38.188 -10.43 1 82.44 92 ASN A O 1
ATOM 768 N N . LYS A 1 93 ? 10.672 -36.625 -11.617 1 80.5 93 LYS A N 1
ATOM 769 C CA . LYS A 1 93 ? 11.469 -35.531 -11.055 1 80.5 93 LYS A CA 1
ATOM 770 C C . LYS A 1 93 ? 10.742 -34.844 -9.898 1 80.5 93 LYS A C 1
ATOM 772 O O . LYS A 1 93 ? 9.523 -34.969 -9.766 1 80.5 93 LYS A O 1
ATOM 777 N N . LYS A 1 94 ? 11.531 -34.312 -9.055 1 84.25 94 LYS A N 1
ATOM 778 C CA . LYS A 1 94 ? 10.93 -33.562 -7.965 1 84.25 94 LYS A CA 1
ATOM 779 C C . LYS A 1 94 ? 10.055 -32.438 -8.5 1 84.25 94 LYS A C 1
ATOM 781 O O . LYS A 1 94 ? 10.492 -31.656 -9.344 1 84.25 94 LYS A O 1
ATOM 786 N N . ILE A 1 95 ? 8.828 -32.469 -8.031 1 88.12 95 ILE A N 1
ATOM 787 C CA . ILE A 1 95 ? 7.902 -31.438 -8.477 1 88.12 95 ILE A CA 1
ATOM 788 C C . ILE A 1 95 ? 8.055 -30.203 -7.594 1 88.12 95 ILE A C 1
ATOM 790 O O . ILE A 1 95 ? 8.055 -30.297 -6.367 1 88.12 95 ILE A O 1
ATOM 794 N N . ILE A 1 96 ? 8.305 -29.141 -8.227 1 89 96 ILE A N 1
ATOM 795 C CA . ILE A 1 96 ? 8.414 -27.859 -7.547 1 89 96 ILE A CA 1
ATOM 796 C C . ILE A 1 96 ? 7.238 -26.969 -7.941 1 89 96 ILE A C 1
ATOM 798 O O . ILE A 1 96 ? 6.785 -27 -9.086 1 89 96 ILE A O 1
ATOM 802 N N . PRO A 1 97 ? 6.719 -26.281 -6.984 1 95.25 97 PRO A N 1
ATOM 803 C CA . PRO A 1 97 ? 5.621 -25.391 -7.348 1 95.25 97 PRO A CA 1
ATOM 804 C C . PRO A 1 97 ? 6.02 -24.375 -8.414 1 95.25 97 PRO A C 1
ATOM 806 O O . PRO A 1 97 ? 7.148 -23.875 -8.406 1 95.25 97 PRO A O 1
ATOM 809 N N . ILE A 1 98 ? 5.094 -24.109 -9.32 1 97.19 98 ILE A N 1
ATOM 810 C CA . ILE A 1 98 ? 5.32 -23.141 -10.383 1 97.19 98 ILE A CA 1
ATOM 811 C C . ILE A 1 98 ? 4.285 -22.016 -10.289 1 97.19 98 ILE A C 1
ATOM 813 O O . ILE A 1 98 ? 3.084 -22.281 -10.211 1 97.19 98 ILE A O 1
ATOM 817 N N . SER A 1 99 ? 4.785 -20.797 -10.188 1 97.81 99 SER A N 1
ATOM 818 C CA . SER A 1 99 ? 3.893 -19.641 -10.156 1 97.81 99 SER A CA 1
ATOM 819 C C . SER A 1 99 ? 3.59 -19.125 -11.562 1 97.81 99 SER A C 1
ATOM 821 O O . SER A 1 99 ? 4.457 -19.156 -12.438 1 97.81 99 SER A O 1
ATOM 823 N N . VAL A 1 100 ? 2.395 -18.688 -11.734 1 97.5 100 VAL A N 1
ATOM 824 C CA . VAL A 1 100 ? 1.946 -18.125 -12.992 1 97.5 100 VAL A CA 1
ATOM 825 C C . VAL A 1 100 ? 1.204 -16.812 -12.734 1 97.5 100 VAL A C 1
ATOM 827 O O . VAL A 1 100 ? 0.348 -16.734 -11.844 1 97.5 100 VAL A O 1
ATOM 830 N N . ASN A 1 101 ? 1.613 -15.789 -13.438 1 95.38 101 ASN A N 1
ATOM 831 C CA . ASN A 1 101 ? 0.944 -14.5 -13.312 1 95.38 101 ASN A CA 1
ATOM 832 C C . ASN A 1 101 ? -0.466 -14.539 -13.891 1 95.38 101 ASN A C 1
ATOM 834 O O . ASN A 1 101 ? -0.686 -15.117 -14.961 1 95.38 101 ASN A O 1
ATOM 838 N N . ILE A 1 102 ? -1.382 -13.906 -13.156 1 94.56 102 ILE A N 1
ATOM 839 C CA . ILE A 1 102 ? -2.754 -13.797 -13.641 1 94.56 102 ILE A CA 1
ATOM 840 C C . ILE A 1 102 ? -3.244 -12.359 -13.469 1 94.56 102 ILE A C 1
ATOM 842 O O . ILE A 1 102 ? -3.061 -11.758 -12.406 1 94.56 102 ILE A O 1
ATOM 846 N N . TYR A 1 103 ? -3.852 -11.906 -14.5 1 91.12 103 TYR A N 1
ATOM 847 C CA . TYR A 1 103 ? -4.43 -10.57 -14.461 1 91.12 103 TYR A CA 1
ATOM 848 C C . TYR A 1 103 ? -5.734 -10.562 -13.672 1 91.12 103 TYR A C 1
ATOM 850 O O . TYR A 1 103 ? -6.527 -11.5 -13.766 1 91.12 103 TYR A O 1
ATOM 858 N N . LYS A 1 104 ? -5.941 -9.562 -12.938 1 89.62 104 LYS A N 1
ATOM 859 C CA . LYS A 1 104 ? -7.121 -9.453 -12.086 1 89.62 104 LYS A CA 1
ATOM 860 C C . LYS A 1 104 ? -8.406 -9.586 -12.898 1 89.62 104 LYS A C 1
ATOM 862 O O . LYS A 1 104 ? -9.398 -10.141 -12.422 1 89.62 104 LYS A O 1
ATOM 867 N N . GLY A 1 105 ? -8.406 -9.016 -14.07 1 88.94 105 GLY A N 1
ATOM 868 C CA . GLY A 1 105 ? -9.57 -9.133 -14.93 1 88.94 105 GLY A CA 1
ATOM 869 C C . GLY A 1 105 ? -9.906 -10.57 -15.281 1 88.94 105 GLY A C 1
ATOM 870 O O . GLY A 1 105 ? -11.086 -10.93 -15.383 1 88.94 105 GLY A O 1
ATOM 871 N N . THR A 1 106 ? -8.898 -11.383 -15.523 1 92.81 106 THR A N 1
ATOM 872 C CA . THR A 1 106 ? -9.086 -12.797 -15.805 1 92.81 106 THR A CA 1
ATOM 873 C C . THR A 1 106 ? -9.688 -13.516 -14.602 1 92.81 106 THR A C 1
ATOM 875 O O . THR A 1 106 ? -10.641 -14.289 -14.742 1 92.81 106 THR A O 1
ATOM 878 N N . LEU A 1 107 ? -9.203 -13.211 -13.438 1 92.44 107 LEU A N 1
ATOM 879 C CA . LEU A 1 107 ? -9.68 -13.812 -12.195 1 92.44 107 LEU A CA 1
ATOM 880 C C . LEU A 1 107 ? -11.156 -13.523 -11.977 1 92.44 107 LEU A C 1
ATOM 882 O O . LEU A 1 107 ? -11.875 -14.336 -11.398 1 92.44 107 LEU A O 1
ATOM 886 N N . MET A 1 108 ? -11.555 -12.406 -12.414 1 90.81 108 MET A N 1
ATOM 887 C CA . MET A 1 108 ? -12.898 -11.93 -12.094 1 90.81 108 MET A CA 1
ATOM 888 C C . MET A 1 108 ? -13.898 -12.383 -13.156 1 90.81 108 MET A C 1
ATOM 890 O O . MET A 1 108 ? -15.094 -12.117 -13.039 1 90.81 108 MET A O 1
ATOM 894 N N . GLU A 1 109 ? -13.422 -13.031 -14.164 1 92.5 109 GLU A N 1
ATOM 895 C CA . GLU A 1 109 ? -14.344 -13.594 -15.148 1 92.5 109 GLU A CA 1
ATOM 896 C C . GLU A 1 109 ? -15.289 -14.602 -14.5 1 92.5 109 GLU A C 1
ATOM 898 O O . GLU A 1 109 ? -14.875 -15.391 -13.656 1 92.5 109 GLU A O 1
ATOM 903 N N . GLU A 1 110 ? -16.5 -14.562 -14.922 1 92.5 110 GLU A N 1
ATOM 904 C CA . GLU A 1 110 ? -17.547 -15.383 -14.312 1 92.5 110 GLU A CA 1
ATOM 905 C C . GLU A 1 110 ? -17.234 -16.875 -14.461 1 92.5 110 GLU A C 1
ATOM 907 O O . GLU A 1 110 ? -17.516 -17.656 -13.562 1 92.5 110 GLU A O 1
ATOM 912 N N . ASN A 1 111 ? -16.641 -17.188 -15.508 1 94.62 111 ASN A N 1
ATOM 913 C CA . ASN A 1 111 ? -16.422 -18.609 -15.773 1 94.62 111 ASN A CA 1
ATOM 914 C C . ASN A 1 111 ? -15 -19.031 -15.445 1 94.62 111 ASN A C 1
ATOM 916 O O . ASN A 1 111 ? -14.57 -20.125 -15.812 1 94.62 111 ASN A O 1
ATOM 920 N N . PHE A 1 112 ? -14.266 -18.297 -14.758 1 95.94 112 PHE A N 1
ATOM 921 C CA . PHE A 1 112 ? -12.859 -18.578 -14.516 1 95.94 112 PHE A CA 1
ATOM 922 C C . PHE A 1 112 ? -12.688 -19.859 -13.719 1 95.94 112 PHE A C 1
ATOM 924 O O . PHE A 1 112 ? -11.93 -20.75 -14.117 1 95.94 112 PHE A O 1
ATOM 931 N N . ILE A 1 113 ? -13.453 -20.047 -12.633 1 96.94 113 ILE A N 1
ATOM 932 C CA . ILE A 1 113 ? -13.32 -21.203 -11.758 1 96.94 113 ILE A CA 1
ATOM 933 C C . ILE A 1 113 ? -13.719 -22.469 -12.508 1 96.94 113 ILE A C 1
ATOM 935 O O . ILE A 1 113 ? -13.039 -23.5 -12.414 1 96.94 113 ILE A O 1
ATOM 939 N N . ASP A 1 114 ? -14.773 -22.312 -13.258 1 96.81 114 ASP A N 1
ATOM 940 C CA . ASP A 1 114 ? -15.211 -23.453 -14.062 1 96.81 114 ASP A CA 1
ATOM 941 C C . ASP A 1 114 ? -14.133 -23.875 -15.055 1 96.81 114 ASP A C 1
ATOM 943 O O . ASP A 1 114 ? -13.883 -25.062 -15.234 1 96.81 114 ASP A O 1
ATOM 947 N N . THR A 1 115 ? -13.578 -22.922 -15.656 1 96.06 115 THR A N 1
ATOM 948 C CA . THR A 1 115 ? -12.523 -23.188 -16.625 1 96.06 115 THR A CA 1
ATOM 949 C C . THR A 1 115 ? -11.328 -23.859 -15.953 1 96.06 115 THR A C 1
ATOM 951 O O . THR A 1 115 ? -10.75 -24.797 -16.5 1 96.06 115 THR A O 1
ATOM 954 N N . ILE A 1 116 ? -10.977 -23.406 -14.773 1 97.06 116 ILE A N 1
ATOM 955 C CA . ILE A 1 116 ? -9.875 -23.969 -14.008 1 97.06 116 ILE A CA 1
ATOM 956 C C . ILE A 1 116 ? -10.203 -25.406 -13.617 1 97.06 116 ILE A C 1
ATOM 958 O O . ILE A 1 116 ? -9.359 -26.312 -13.75 1 97.06 116 ILE A O 1
ATOM 962 N N . ASP A 1 117 ? -11.383 -25.641 -13.211 1 96.75 117 ASP A N 1
ATOM 963 C CA . ASP A 1 117 ? -11.82 -27 -12.859 1 96.75 117 ASP A CA 1
ATOM 964 C C . ASP A 1 117 ? -11.68 -27.953 -14.047 1 96.75 117 ASP A C 1
ATOM 966 O O . ASP A 1 117 ? -11.227 -29.078 -13.891 1 96.75 117 ASP A O 1
ATOM 970 N N . GLU A 1 118 ? -12.062 -27.422 -15.164 1 95.75 118 GLU A N 1
ATOM 971 C CA . GLU A 1 118 ? -11.984 -28.234 -16.375 1 95.75 118 GLU A CA 1
ATOM 972 C C . GLU A 1 118 ? -10.539 -28.516 -16.75 1 95.75 118 GLU A C 1
ATOM 974 O O . GLU A 1 118 ? -10.195 -29.641 -17.125 1 95.75 118 GLU A O 1
ATOM 979 N N . LEU A 1 119 ? -9.75 -27.562 -16.703 1 94.69 119 LEU A N 1
ATOM 980 C CA . LEU A 1 119 ? -8.359 -27.656 -17.109 1 94.69 119 LEU A CA 1
ATOM 981 C C . LEU A 1 119 ? -7.578 -28.594 -16.203 1 94.69 119 LEU A C 1
ATOM 983 O O . LEU A 1 119 ? -6.742 -29.375 -16.672 1 94.69 119 LEU A O 1
ATOM 987 N N . PHE A 1 120 ? -7.785 -28.531 -14.961 1 95.25 120 PHE A N 1
ATOM 988 C CA . PHE A 1 120 ? -7 -29.297 -14.008 1 95.25 120 PHE A CA 1
ATOM 989 C C . PHE A 1 120 ? -7.648 -30.656 -13.742 1 95.25 120 PHE A C 1
ATOM 991 O O . PHE A 1 120 ? -6.957 -31.641 -13.453 1 95.25 120 PHE A O 1
ATOM 998 N N . GLY A 1 121 ? -8.953 -30.734 -13.859 1 87.62 121 GLY A N 1
ATOM 999 C CA . GLY A 1 121 ? -9.656 -32 -13.734 1 87.62 121 GLY A CA 1
ATOM 1000 C C . GLY A 1 121 ? -9.188 -32.844 -12.547 1 87.62 121 GLY A C 1
ATOM 1001 O O . GLY A 1 121 ? -9.141 -32.344 -11.422 1 87.62 121 GLY A O 1
ATOM 1002 N N . ASN A 1 122 ? -8.766 -34.031 -12.812 1 86.19 122 ASN A N 1
ATOM 1003 C CA . ASN A 1 122 ? -8.352 -34.969 -11.766 1 86.19 122 ASN A CA 1
ATOM 1004 C C . ASN A 1 122 ? -6.836 -35.188 -11.773 1 86.19 122 ASN A C 1
ATOM 1006 O O . ASN A 1 122 ? -6.348 -36.219 -11.344 1 86.19 122 ASN A O 1
ATOM 1010 N N . MET A 1 123 ? -6.117 -34.188 -12.219 1 90.31 123 MET A N 1
ATOM 1011 C CA . MET A 1 123 ? -4.668 -34.281 -12.359 1 90.31 123 MET A CA 1
ATOM 1012 C C . MET A 1 123 ? -3.98 -34.25 -11 1 90.31 123 MET A C 1
ATOM 1014 O O . MET A 1 123 ? -2.822 -34.656 -10.875 1 90.31 123 MET A O 1
ATOM 1018 N N . ASN A 1 124 ? -4.574 -33.75 -9.977 1 91.94 124 ASN A N 1
ATOM 1019 C CA . ASN A 1 124 ? -4.059 -33.656 -8.617 1 91.94 124 ASN A CA 1
ATOM 1020 C C . ASN A 1 124 ? -2.725 -32.906 -8.57 1 91.94 124 ASN A C 1
ATOM 1022 O O . ASN A 1 124 ? -1.768 -33.406 -7.957 1 91.94 124 ASN A O 1
ATOM 1026 N N . ILE A 1 125 ? -2.627 -31.844 -9.273 1 95.12 125 ILE A N 1
ATOM 1027 C CA . ILE A 1 125 ? -1.379 -31.078 -9.312 1 95.12 125 ILE A CA 1
ATOM 1028 C C . ILE A 1 125 ? -1.628 -29.641 -8.852 1 95.12 125 ILE A C 1
ATOM 1030 O O . ILE A 1 125 ? -0.754 -28.781 -8.977 1 95.12 125 ILE A O 1
ATOM 1034 N N . ASN A 1 126 ? -2.824 -29.359 -8.297 1 97.19 126 ASN A N 1
ATOM 1035 C CA . ASN A 1 126 ? -3.223 -28 -7.957 1 97.19 126 ASN A CA 1
ATOM 1036 C C . ASN A 1 126 ? -2.273 -27.375 -6.938 1 97.19 126 ASN A C 1
ATOM 1038 O O . ASN A 1 126 ? -1.954 -26.188 -7.027 1 97.19 126 ASN A O 1
ATOM 1042 N N . ASN A 1 127 ? -1.814 -28.203 -6.062 1 95.94 127 ASN A N 1
ATOM 1043 C CA . ASN A 1 127 ? -0.978 -27.688 -4.98 1 95.94 127 ASN A CA 1
ATOM 1044 C C . ASN A 1 127 ? 0.39 -27.25 -5.492 1 95.94 127 ASN A C 1
ATOM 1046 O O . ASN A 1 127 ? 1.137 -26.578 -4.781 1 95.94 127 ASN A O 1
ATOM 1050 N N . TYR A 1 128 ? 0.681 -27.594 -6.766 1 96.25 128 TYR A N 1
ATOM 1051 C CA . TYR A 1 128 ? 1.959 -27.219 -7.355 1 96.25 128 TYR A CA 1
ATOM 1052 C C . TYR A 1 128 ? 1.81 -25.984 -8.227 1 96.25 128 TYR A C 1
ATOM 1054 O O . TYR A 1 128 ? 2.783 -25.516 -8.82 1 96.25 128 TYR A O 1
ATOM 1062 N N . VAL A 1 129 ? 0.617 -25.438 -8.266 1 97.75 129 VAL A N 1
ATOM 1063 C CA . VAL A 1 129 ? 0.356 -24.25 -9.055 1 97.75 129 VAL A CA 1
ATOM 1064 C C . VAL A 1 129 ? 0.115 -23.062 -8.125 1 97.75 129 VAL A C 1
ATOM 1066 O O . VAL A 1 129 ? -0.719 -23.125 -7.219 1 97.75 129 VAL A O 1
ATOM 1069 N N . GLU A 1 130 ? 0.85 -22.031 -8.32 1 97.75 130 GLU A N 1
ATOM 1070 C CA . GLU A 1 130 ? 0.712 -20.781 -7.586 1 97.75 130 GLU A CA 1
ATOM 1071 C C . GLU A 1 130 ? 0.23 -19.656 -8.5 1 97.75 130 GLU A C 1
ATOM 1073 O O . GLU A 1 130 ? 0.909 -19.297 -9.461 1 97.75 130 GLU A O 1
ATOM 1078 N N . PHE A 1 131 ? -0.976 -19.156 -8.219 1 97.75 131 PHE A N 1
ATOM 1079 C CA . PHE A 1 131 ? -1.467 -18 -8.969 1 97.75 131 PHE A CA 1
ATOM 1080 C C . PHE A 1 131 ? -0.939 -16.703 -8.367 1 97.75 131 PHE A C 1
ATOM 1082 O O . PHE A 1 131 ? -1.177 -16.406 -7.195 1 97.75 131 PHE A O 1
ATOM 1089 N N . GLU A 1 132 ? -0.211 -15.992 -9.172 1 96.12 132 GLU A N 1
ATOM 1090 C CA . GLU A 1 132 ? 0.356 -14.719 -8.742 1 96.12 132 GLU A CA 1
ATOM 1091 C C . GLU A 1 132 ? -0.44 -13.547 -9.305 1 96.12 132 GLU A C 1
ATOM 1093 O O . GLU A 1 132 ? -0.571 -13.398 -10.523 1 96.12 132 GLU A O 1
ATOM 1098 N N . ILE A 1 133 ? -0.874 -12.727 -8.391 1 91.94 133 ILE A N 1
ATOM 1099 C CA . ILE A 1 133 ? -1.679 -11.578 -8.781 1 91.94 133 ILE A CA 1
ATOM 1100 C C . ILE A 1 133 ? -1.03 -10.297 -8.266 1 91.94 133 ILE A C 1
ATOM 1102 O O . ILE A 1 133 ? -0.657 -10.203 -7.098 1 91.94 133 ILE A O 1
ATOM 1106 N N . THR A 1 134 ? -0.896 -9.367 -9.172 1 82.75 134 THR A N 1
ATOM 1107 C CA . THR A 1 134 ? -0.357 -8.086 -8.727 1 82.75 134 THR A CA 1
ATOM 1108 C C . THR A 1 134 ? -1.44 -7.242 -8.055 1 82.75 134 THR A C 1
ATOM 1110 O O . THR A 1 134 ? -2.594 -7.25 -8.492 1 82.75 134 THR A O 1
ATOM 1113 N N . GLU A 1 135 ? -1.032 -6.641 -7.027 1 74.31 135 GLU A N 1
ATOM 1114 C CA . GLU A 1 135 ? -1.97 -5.785 -6.309 1 74.31 135 GLU A CA 1
ATOM 1115 C C . GLU A 1 135 ? -2.221 -4.484 -7.062 1 74.31 135 GLU A C 1
ATOM 1117 O O . GLU A 1 135 ? -3.242 -3.824 -6.855 1 74.31 135 GLU A O 1
ATOM 1122 N N . ARG A 1 136 ? -1.378 -4.211 -7.941 1 70.38 136 ARG A N 1
ATOM 1123 C CA . ARG A 1 136 ? -1.468 -2.945 -8.656 1 70.38 136 ARG A CA 1
ATOM 1124 C C . ARG A 1 136 ? -2.771 -2.852 -9.445 1 70.38 136 ARG A C 1
ATOM 1126 O O . ARG A 1 136 ? -3.16 -3.801 -10.125 1 70.38 136 ARG A O 1
ATOM 1133 N N . GLY A 1 137 ? -3.459 -1.816 -9.242 1 69.88 137 GLY A N 1
ATOM 1134 C CA . GLY A 1 137 ? -4.641 -1.541 -10.047 1 69.88 137 GLY A CA 1
ATOM 1135 C C . GLY A 1 137 ? -5.898 -2.174 -9.484 1 69.88 137 GLY A C 1
ATOM 1136 O O . GLY A 1 137 ? -6.988 -1.994 -10.039 1 69.88 137 GLY A O 1
ATOM 1137 N N . ILE A 1 138 ? -5.797 -2.879 -8.477 1 76.31 138 ILE A N 1
ATOM 1138 C CA . ILE A 1 138 ? -6.992 -3.447 -7.867 1 76.31 138 ILE A CA 1
ATOM 1139 C C . ILE A 1 138 ? -7.746 -2.365 -7.098 1 76.31 138 ILE A C 1
ATOM 1141 O O . ILE A 1 138 ? -7.195 -1.758 -6.176 1 76.31 138 ILE A O 1
ATOM 1145 N N . LEU A 1 139 ? -8.898 -2.209 -7.504 1 74 139 LEU A N 1
ATOM 1146 C CA . LEU A 1 139 ? -9.758 -1.235 -6.84 1 74 139 LEU A CA 1
ATOM 1147 C C . LEU A 1 139 ? -10.367 -1.821 -5.57 1 74 139 LEU A C 1
ATOM 1149 O O . LEU A 1 139 ? -10.609 -3.027 -5.492 1 74 139 LEU A O 1
ATOM 1153 N N . THR A 1 140 ? -10.641 -0.961 -4.703 1 76.5 140 THR A N 1
ATOM 1154 C CA . THR A 1 140 ? -11.195 -1.366 -3.414 1 76.5 140 THR A CA 1
ATOM 1155 C C . THR A 1 140 ? -12.492 -2.145 -3.605 1 76.5 140 THR A C 1
ATOM 1157 O O . THR A 1 140 ? -12.742 -3.125 -2.904 1 76.5 140 THR A O 1
ATOM 1160 N N . GLU A 1 141 ? -13.242 -1.743 -4.543 1 82.56 141 GLU A N 1
ATOM 1161 C CA . GLU A 1 141 ? -14.555 -2.344 -4.758 1 82.56 141 GLU A CA 1
ATOM 1162 C C . GLU A 1 141 ? -14.43 -3.768 -5.297 1 82.56 141 GLU A C 1
ATOM 1164 O O . GLU A 1 141 ? -15.391 -4.543 -5.242 1 82.56 141 GLU A O 1
ATOM 1169 N N . ASP A 1 142 ? -13.281 -4.043 -5.762 1 88.06 142 ASP A N 1
ATOM 1170 C CA . ASP A 1 142 ? -13.078 -5.352 -6.375 1 88.06 142 ASP A CA 1
ATOM 1171 C C . ASP A 1 142 ? -12.516 -6.352 -5.363 1 88.06 142 ASP A C 1
ATOM 1173 O O . ASP A 1 142 ? -12.492 -7.555 -5.625 1 88.06 142 ASP A O 1
ATOM 1177 N N . ILE A 1 143 ? -12.148 -5.922 -4.258 1 87.81 143 ILE A N 1
ATOM 1178 C CA . ILE A 1 143 ? -11.391 -6.734 -3.312 1 87.81 143 ILE A CA 1
ATOM 1179 C C . ILE A 1 143 ? -12.258 -7.895 -2.82 1 87.81 143 ILE A C 1
ATOM 1181 O O . ILE A 1 143 ? -11.797 -9.031 -2.74 1 87.81 143 ILE A O 1
ATOM 1185 N N . ASP A 1 144 ? -13.516 -7.617 -2.551 1 90.31 144 ASP A N 1
ATOM 1186 C CA . ASP A 1 144 ? -14.391 -8.672 -2.035 1 90.31 144 ASP A CA 1
ATOM 1187 C C . ASP A 1 144 ? -14.586 -9.781 -3.066 1 90.31 144 ASP A C 1
ATOM 1189 O O . ASP A 1 144 ? -14.578 -10.961 -2.721 1 90.31 144 ASP A O 1
ATOM 1193 N N . LYS A 1 145 ? -14.75 -9.391 -4.258 1 93.56 145 LYS A N 1
ATOM 1194 C CA . LYS A 1 145 ? -14.906 -10.375 -5.324 1 93.56 145 LYS A CA 1
ATOM 1195 C C . LYS A 1 145 ? -13.641 -11.211 -5.492 1 93.56 145 LYS A C 1
ATOM 1197 O O . LYS A 1 145 ? -13.711 -12.43 -5.637 1 93.56 145 LYS A O 1
ATOM 1202 N N . ILE A 1 146 ? -12.57 -10.602 -5.445 1 93.62 146 ILE A N 1
ATOM 1203 C CA . ILE A 1 146 ? -11.289 -11.289 -5.578 1 93.62 146 ILE A CA 1
ATOM 1204 C C . ILE A 1 146 ? -11.094 -12.242 -4.402 1 93.62 146 ILE A C 1
ATOM 1206 O O . ILE A 1 146 ? -10.648 -13.383 -4.586 1 93.62 146 ILE A O 1
ATOM 1210 N N . ALA A 1 147 ? -11.469 -11.781 -3.268 1 93.69 147 ALA A N 1
ATOM 1211 C CA . ALA A 1 147 ? -11.367 -12.617 -2.07 1 93.69 147 ALA A CA 1
ATOM 1212 C C . ALA A 1 147 ? -12.18 -13.898 -2.229 1 93.69 147 ALA A C 1
ATOM 1214 O O . ALA A 1 147 ? -11.734 -14.977 -1.82 1 93.69 147 ALA A O 1
ATOM 1215 N N . GLU A 1 148 ? -13.297 -13.781 -2.797 1 96.31 148 GLU A N 1
ATOM 1216 C CA . GLU A 1 148 ? -14.141 -14.945 -3.027 1 96.31 148 GLU A CA 1
ATOM 1217 C C . GLU A 1 148 ? -13.492 -15.914 -4.012 1 96.31 148 GLU A C 1
ATOM 1219 O O . GLU A 1 148 ? -13.523 -17.125 -3.807 1 96.31 148 GLU A O 1
ATOM 1224 N N . VAL A 1 149 ? -12.93 -15.406 -5.008 1 96.69 149 VAL A N 1
ATOM 1225 C CA . VAL A 1 149 ? -12.25 -16.234 -5.992 1 96.69 149 VAL A CA 1
ATOM 1226 C C . VAL A 1 149 ? -11.062 -16.938 -5.344 1 96.69 149 VAL A C 1
ATOM 1228 O O . VAL A 1 149 ? -10.836 -18.141 -5.562 1 96.69 149 VAL A O 1
ATOM 1231 N N . PHE A 1 150 ? -10.312 -16.203 -4.539 1 96.81 150 PHE A N 1
ATOM 1232 C CA . PHE A 1 150 ? -9.188 -16.781 -3.812 1 96.81 150 PHE A CA 1
ATOM 1233 C C . PHE A 1 150 ? -9.656 -17.953 -2.947 1 96.81 150 PHE A C 1
ATOM 1235 O O . PHE A 1 150 ? -9.016 -19 -2.918 1 96.81 150 PHE A O 1
ATOM 1242 N N . LYS A 1 151 ? -10.734 -17.75 -2.299 1 96.94 151 LYS A N 1
ATOM 1243 C CA . LYS A 1 151 ? -11.289 -18.797 -1.455 1 96.94 151 LYS A CA 1
ATOM 1244 C C . LYS A 1 151 ? -11.594 -20.062 -2.268 1 96.94 151 LYS A C 1
ATOM 1246 O O . LYS A 1 151 ? -11.227 -21.156 -1.868 1 96.94 151 LYS A O 1
ATOM 1251 N N . LYS A 1 152 ? -12.219 -19.875 -3.379 1 97.5 152 LYS A N 1
ATOM 1252 C CA . LYS A 1 152 ? -12.57 -21 -4.246 1 97.5 152 LYS A CA 1
ATOM 1253 C C . LYS A 1 152 ? -11.312 -21.719 -4.75 1 97.5 152 LYS A C 1
ATOM 1255 O O . LYS A 1 152 ? -11.281 -22.938 -4.816 1 97.5 152 LYS A O 1
ATOM 1260 N N . LEU A 1 153 ? -10.328 -20.969 -5.086 1 97.56 153 LEU A N 1
ATOM 1261 C CA . LEU A 1 153 ? -9.078 -21.547 -5.566 1 97.56 153 LEU A CA 1
ATOM 1262 C C . LEU A 1 153 ? -8.383 -22.328 -4.457 1 97.56 153 LEU A C 1
ATOM 1264 O O . LEU A 1 153 ? -7.875 -23.438 -4.691 1 97.56 153 LEU A O 1
ATOM 1268 N N . LYS A 1 154 ? -8.375 -21.812 -3.301 1 97.31 154 LYS A N 1
ATOM 1269 C CA . LYS A 1 154 ? -7.734 -22.484 -2.168 1 97.31 154 LYS A CA 1
ATOM 1270 C C . LYS A 1 154 ? -8.477 -23.75 -1.788 1 97.31 154 LYS A C 1
ATOM 1272 O O . LYS A 1 154 ? -7.852 -24.75 -1.396 1 97.31 154 LYS A O 1
ATOM 1277 N N . GLU A 1 155 ? -9.773 -23.641 -1.895 1 96.94 155 GLU A N 1
ATOM 1278 C CA . GLU A 1 155 ? -10.562 -24.844 -1.655 1 96.94 155 GLU A CA 1
ATOM 1279 C C . GLU A 1 155 ? -10.18 -25.969 -2.623 1 96.94 155 GLU A C 1
ATOM 1281 O O . GLU A 1 155 ? -10.414 -27.141 -2.344 1 96.94 155 GLU A O 1
ATOM 1286 N N . ARG A 1 156 ? -9.656 -25.578 -3.715 1 96.94 156 ARG A N 1
ATOM 1287 C CA . ARG A 1 156 ? -9.211 -26.531 -4.727 1 96.94 156 ARG A CA 1
ATOM 1288 C C . ARG A 1 156 ? -7.723 -26.812 -4.578 1 96.94 156 ARG A C 1
ATOM 1290 O O . ARG A 1 156 ? -7.117 -27.438 -5.453 1 96.94 156 ARG A O 1
ATOM 1297 N N . ASN A 1 157 ? -7.094 -26.25 -3.537 1 97.06 157 ASN A N 1
ATOM 1298 C CA . ASN A 1 157 ? -5.727 -26.547 -3.113 1 97.06 157 ASN A CA 1
ATOM 1299 C C . ASN A 1 157 ? -4.707 -25.797 -3.965 1 97.06 157 ASN A C 1
ATOM 1301 O O . ASN A 1 157 ? -3.539 -26.188 -4.023 1 97.06 157 ASN A O 1
ATOM 1305 N N . PHE A 1 158 ? -5.141 -24.75 -4.707 1 97.81 158 PHE A N 1
ATOM 1306 C CA . PHE A 1 158 ? -4.184 -23.875 -5.355 1 97.81 158 PHE A CA 1
ATOM 1307 C C . PHE A 1 158 ? -3.523 -22.953 -4.332 1 97.81 158 PHE A C 1
ATOM 1309 O O . PHE A 1 158 ? -4.074 -22.703 -3.258 1 97.81 158 PHE A O 1
ATOM 1316 N N . ARG A 1 159 ? -2.385 -22.5 -4.691 1 97.56 159 ARG A N 1
ATOM 1317 C CA . ARG A 1 159 ? -1.728 -21.469 -3.893 1 97.56 159 ARG A CA 1
ATOM 1318 C C . ARG A 1 159 ? -1.902 -20.094 -4.523 1 97.56 159 ARG A C 1
ATOM 1320 O O . ARG A 1 159 ? -2.025 -19.969 -5.746 1 97.56 159 ARG A O 1
ATOM 1327 N N . ILE A 1 160 ? -1.941 -19.125 -3.641 1 97.25 160 ILE A N 1
ATOM 1328 C CA . ILE A 1 160 ? -2.168 -17.766 -4.117 1 97.25 160 ILE A CA 1
ATOM 1329 C C . ILE A 1 160 ? -1.045 -16.859 -3.623 1 97.25 160 ILE A C 1
ATOM 1331 O O . ILE A 1 160 ? -0.712 -16.859 -2.436 1 97.25 160 ILE A O 1
ATOM 1335 N N . ALA A 1 161 ? -0.466 -16.109 -4.57 1 96.06 161 ALA A N 1
ATOM 1336 C CA . ALA A 1 161 ? 0.582 -15.141 -4.258 1 96.06 161 ALA A CA 1
ATOM 1337 C C . ALA A 1 161 ? 0.169 -13.734 -4.676 1 96.06 161 ALA A C 1
ATOM 1339 O O . ALA A 1 161 ? -0.405 -13.539 -5.75 1 96.06 161 ALA A O 1
ATOM 1340 N N . VAL A 1 162 ? 0.383 -12.805 -3.762 1 92 162 VAL A N 1
ATOM 1341 C CA . VAL A 1 162 ? 0.224 -11.398 -4.125 1 92 162 VAL A CA 1
ATOM 1342 C C . VAL A 1 162 ? 1.582 -10.805 -4.488 1 92 162 VAL A C 1
ATOM 1344 O O . VAL A 1 162 ? 2.535 -10.898 -3.711 1 92 162 VAL A O 1
ATOM 1347 N N . ASP A 1 163 ? 1.584 -10.195 -5.629 1 88.25 163 ASP A N 1
ATOM 1348 C CA . ASP A 1 163 ? 2.836 -9.672 -6.168 1 88.25 163 ASP A CA 1
ATOM 1349 C C . ASP A 1 163 ? 2.887 -8.148 -6.07 1 88.25 163 ASP A C 1
ATOM 1351 O O . ASP A 1 163 ? 1.85 -7.5 -5.93 1 88.25 163 ASP A O 1
ATOM 1355 N N . ASP A 1 164 ? 4.145 -7.637 -6.07 1 79.75 164 ASP A N 1
ATOM 1356 C CA . ASP A 1 164 ? 4.426 -6.203 -6.012 1 79.75 164 ASP A CA 1
ATOM 1357 C C . ASP A 1 164 ? 3.814 -5.578 -4.758 1 79.75 164 ASP A C 1
ATOM 1359 O O . ASP A 1 164 ? 3.301 -4.461 -4.805 1 79.75 164 ASP A O 1
ATOM 1363 N N . TYR A 1 165 ? 3.791 -6.34 -3.705 1 78.5 165 TYR A N 1
ATOM 1364 C CA . TYR A 1 165 ? 3.252 -5.809 -2.455 1 78.5 165 TYR A CA 1
ATOM 1365 C C . TYR A 1 165 ? 4.09 -4.641 -1.95 1 78.5 165 TYR A C 1
ATOM 1367 O O . TYR A 1 165 ? 5.32 -4.715 -1.938 1 78.5 165 TYR A O 1
ATOM 1375 N N . GLY A 1 166 ? 3.406 -3.555 -1.639 1 67.19 166 GLY A N 1
ATOM 1376 C CA . GLY A 1 166 ? 4.078 -2.373 -1.119 1 67.19 166 GLY A CA 1
ATOM 1377 C C . GLY A 1 166 ? 4.125 -1.228 -2.113 1 67.19 166 GLY A C 1
ATOM 1378 O O . GLY A 1 166 ? 4.48 -0.103 -1.754 1 67.19 166 GLY A O 1
ATOM 1379 N N . THR A 1 167 ? 3.885 -1.479 -3.457 1 62.91 167 THR A N 1
ATOM 1380 C CA . THR A 1 167 ? 3.988 -0.427 -4.465 1 62.91 167 THR A CA 1
ATOM 1381 C C . THR A 1 167 ? 2.605 -0.036 -4.98 1 62.91 167 THR A C 1
ATOM 1383 O O . THR A 1 167 ? 2.473 0.912 -5.758 1 62.91 167 THR A O 1
ATOM 1386 N N . GLY A 1 168 ? 1.562 -0.761 -4.559 1 60.19 168 GLY A N 1
ATOM 1387 C CA . GLY A 1 168 ? 0.244 -0.524 -5.121 1 60.19 168 GLY A CA 1
ATOM 1388 C C . GLY A 1 168 ? -0.717 0.123 -4.145 1 60.19 168 GLY A C 1
ATOM 1389 O O . GLY A 1 168 ? -0.333 0.468 -3.025 1 60.19 168 GLY A O 1
ATOM 1390 N N . SER A 1 169 ? -1.966 0.539 -4.531 1 53.78 169 SER A N 1
ATOM 1391 C CA . SER A 1 169 ? -2.988 1.372 -3.908 1 53.78 169 SER A CA 1
ATOM 1392 C C . SER A 1 169 ? -3.568 0.702 -2.668 1 53.78 169 SER A C 1
ATOM 1394 O O . SER A 1 169 ? -3.891 1.374 -1.686 1 53.78 169 SER A O 1
ATOM 1396 N N . SER A 1 170 ? -3.883 -0.512 -2.656 1 54.34 170 SER A N 1
ATOM 1397 C CA . SER A 1 170 ? -4.676 -1.057 -1.558 1 54.34 170 SER A CA 1
ATOM 1398 C C . SER A 1 170 ? -3.941 -2.199 -0.861 1 54.34 170 SER A C 1
ATOM 1400 O O . SER A 1 170 ? -4.559 -3.189 -0.464 1 54.34 170 SER A O 1
ATOM 1402 N N . ASN A 1 171 ? -2.824 -1.879 -0.347 1 70.88 171 ASN A N 1
ATOM 1403 C CA . ASN A 1 171 ? -1.985 -3.018 0.011 1 70.88 171 ASN A CA 1
ATOM 1404 C C . ASN A 1 171 ? -2.447 -3.668 1.312 1 70.88 171 ASN A C 1
ATOM 1406 O O . ASN A 1 171 ? -2.775 -4.855 1.336 1 70.88 171 ASN A O 1
ATOM 1410 N N . LEU A 1 172 ? -2.736 -2.879 2.252 1 76.75 172 LEU A N 1
ATOM 1411 C CA . LEU A 1 172 ? -3.004 -3.484 3.551 1 76.75 172 LEU A CA 1
ATOM 1412 C C . LEU A 1 172 ? -4.445 -3.979 3.635 1 76.75 172 LEU A C 1
ATOM 1414 O O . LEU A 1 172 ? -4.711 -5.035 4.215 1 76.75 172 LEU A O 1
ATOM 1418 N N . LEU A 1 173 ? -5.336 -3.264 3.031 1 78 173 LEU A N 1
ATOM 1419 C CA . LEU A 1 173 ? -6.734 -3.678 2.996 1 78 173 LEU A CA 1
ATOM 1420 C C . LEU A 1 173 ? -6.895 -4.992 2.238 1 78 173 LEU A C 1
ATOM 1422 O O . LEU A 1 173 ? -7.68 -5.852 2.637 1 78 173 LEU A O 1
ATOM 1426 N N . PHE A 1 174 ? -6.152 -5.078 1.249 1 84.12 174 PHE A N 1
ATOM 1427 C CA . PHE A 1 174 ? -6.18 -6.289 0.44 1 84.12 174 PHE A CA 1
ATOM 1428 C C . PHE A 1 174 ? -5.789 -7.504 1.271 1 84.12 174 PHE A C 1
ATOM 1430 O O . PHE A 1 174 ? -6.477 -8.531 1.248 1 84.12 174 PHE A O 1
ATOM 1437 N N . LEU A 1 175 ? -4.785 -7.336 2.051 1 85.88 175 LEU A N 1
ATOM 1438 C CA . LEU A 1 175 ? -4.32 -8.438 2.889 1 85.88 175 LEU A CA 1
ATOM 1439 C C . LEU A 1 175 ? -5.324 -8.734 3.996 1 85.88 175 LEU A C 1
ATOM 1441 O O . LEU A 1 175 ? -5.488 -9.891 4.395 1 85.88 175 LEU A O 1
ATOM 1445 N N . ALA A 1 176 ? -5.988 -7.73 4.422 1 84 176 ALA A N 1
ATOM 1446 C CA . ALA A 1 176 ? -6.965 -7.895 5.5 1 84 176 ALA A CA 1
ATOM 1447 C C . ALA A 1 176 ? -8.195 -8.656 5.016 1 84 176 ALA A C 1
ATOM 1449 O O . ALA A 1 176 ? -8.852 -9.344 5.797 1 84 176 ALA A O 1
ATOM 1450 N N . LYS A 1 177 ? -8.422 -8.578 3.758 1 86.69 177 LYS A N 1
ATOM 1451 C CA . LYS A 1 177 ? -9.68 -9.109 3.24 1 86.69 177 LYS A CA 1
ATOM 1452 C C . LYS A 1 177 ? -9.453 -10.406 2.467 1 86.69 177 LYS A C 1
ATOM 1454 O O . LYS A 1 177 ? -10.398 -11.141 2.188 1 86.69 177 LYS A O 1
ATOM 1459 N N . THR A 1 178 ? -8.258 -10.656 2.135 1 90.12 178 THR A N 1
ATOM 1460 C CA . THR A 1 178 ? -7.98 -11.828 1.31 1 90.12 178 THR A CA 1
ATOM 1461 C C . THR A 1 178 ? -7.117 -12.828 2.068 1 90.12 178 THR A C 1
ATOM 1463 O O . THR A 1 178 ? -6.441 -12.477 3.035 1 90.12 178 THR A O 1
ATOM 1466 N N . ASN A 1 179 ? -7.223 -14.062 1.619 1 92.62 179 ASN A N 1
ATOM 1467 C CA . ASN A 1 179 ? -6.344 -15.125 2.098 1 92.62 179 ASN A CA 1
ATOM 1468 C C . ASN A 1 179 ? -5.305 -15.508 1.047 1 92.62 179 ASN A C 1
ATOM 1470 O O . ASN A 1 179 ? -5.648 -16.094 0.016 1 92.62 179 ASN A O 1
ATOM 1474 N N . VAL A 1 180 ? -4.121 -15.156 1.342 1 94.31 180 VAL A N 1
ATOM 1475 C CA . VAL A 1 180 ? -3.051 -15.477 0.4 1 94.31 180 VAL A CA 1
ATOM 1476 C C . VAL A 1 180 ? -2.029 -16.391 1.066 1 94.31 180 VAL A C 1
ATOM 1478 O O . VAL A 1 180 ? -1.955 -16.469 2.297 1 94.31 180 VAL A O 1
ATOM 1481 N N . ASP A 1 181 ? -1.265 -17.094 0.236 1 96.62 181 ASP A N 1
ATOM 1482 C CA . ASP A 1 181 ? -0.257 -18.016 0.739 1 96.62 181 ASP A CA 1
ATOM 1483 C C . ASP A 1 181 ? 1.137 -17.391 0.692 1 96.62 181 ASP A C 1
ATOM 1485 O O . ASP A 1 181 ? 2.027 -17.797 1.441 1 96.62 181 ASP A O 1
ATOM 1489 N N . ILE A 1 182 ? 1.249 -16.406 -0.207 1 95.94 182 ILE A N 1
ATOM 1490 C CA . ILE A 1 182 ? 2.566 -15.82 -0.444 1 95.94 182 ILE A CA 1
ATOM 1491 C C . ILE A 1 182 ? 2.432 -14.32 -0.672 1 95.94 182 ILE A C 1
ATOM 1493 O O . ILE A 1 182 ? 1.523 -13.867 -1.375 1 95.94 182 ILE A O 1
ATOM 1497 N N . ILE A 1 183 ? 3.266 -13.586 -0.029 1 93.12 183 ILE A N 1
ATOM 1498 C CA . ILE A 1 183 ? 3.398 -12.148 -0.25 1 93.12 183 ILE A CA 1
ATOM 1499 C C . ILE A 1 183 ? 4.766 -11.844 -0.854 1 93.12 183 ILE A C 1
ATOM 1501 O O . ILE A 1 183 ? 5.801 -12.172 -0.263 1 93.12 183 ILE A O 1
ATOM 1505 N N . LYS A 1 184 ? 4.77 -11.273 -2.035 1 93.62 184 LYS A N 1
ATOM 1506 C CA . LYS A 1 184 ? 6.023 -10.922 -2.691 1 93.62 184 LYS A CA 1
ATOM 1507 C C . LYS A 1 184 ? 6.305 -9.43 -2.576 1 93.62 184 LYS A C 1
ATOM 1509 O O . LYS A 1 184 ? 5.516 -8.602 -3.039 1 93.62 184 LYS A O 1
ATOM 1514 N N . LEU A 1 185 ? 7.383 -9.148 -1.972 1 89.25 185 LEU A N 1
ATOM 1515 C CA . LEU A 1 185 ? 7.77 -7.754 -1.788 1 89.25 185 LEU A CA 1
ATOM 1516 C C . LEU A 1 185 ? 8.578 -7.25 -2.982 1 89.25 185 LEU A C 1
ATOM 1518 O O . LEU A 1 185 ? 9.523 -7.906 -3.416 1 89.25 185 LEU A O 1
ATOM 1522 N N . ASP A 1 186 ? 8.219 -6.105 -3.373 1 82.44 186 ASP A N 1
ATOM 1523 C CA . ASP A 1 186 ? 8.82 -5.523 -4.566 1 82.44 186 ASP A CA 1
ATOM 1524 C C . ASP A 1 186 ? 10.266 -5.105 -4.309 1 82.44 186 ASP A C 1
ATOM 1526 O O . ASP A 1 186 ? 10.609 -4.68 -3.201 1 82.44 186 ASP A O 1
ATOM 1530 N N . LYS A 1 187 ? 11.023 -5.074 -5.332 1 83.5 187 LYS A N 1
ATOM 1531 C CA . LYS A 1 187 ? 12.445 -4.773 -5.285 1 83.5 187 LYS A CA 1
ATOM 1532 C C . LYS A 1 187 ? 12.688 -3.328 -4.852 1 83.5 187 LYS A C 1
ATOM 1534 O O . LYS A 1 187 ? 13.742 -3.01 -4.297 1 83.5 187 LYS A O 1
ATOM 1539 N N . SER A 1 188 ? 11.789 -2.502 -5.105 1 78.62 188 SER A N 1
ATOM 1540 C CA . SER A 1 188 ? 11.977 -1.085 -4.812 1 78.62 188 SER A CA 1
ATOM 1541 C C . SER A 1 188 ? 12.188 -0.851 -3.32 1 78.62 188 SER A C 1
ATOM 1543 O O . SER A 1 188 ? 12.797 0.142 -2.924 1 78.62 188 SER A O 1
ATOM 1545 N N . ILE A 1 189 ? 11.789 -1.75 -2.521 1 80.25 189 ILE A N 1
ATOM 1546 C CA . ILE A 1 189 ? 11.914 -1.6 -1.075 1 80.25 189 ILE A CA 1
ATOM 1547 C C . ILE A 1 189 ? 13.289 -2.084 -0.625 1 80.25 189 ILE A C 1
ATOM 1549 O O . ILE A 1 189 ? 13.812 -1.624 0.392 1 80.25 189 ILE A O 1
ATOM 1553 N N . ILE A 1 190 ? 13.867 -2.953 -1.418 1 83.44 190 ILE A N 1
ATOM 1554 C CA . ILE A 1 190 ? 15.031 -3.664 -0.902 1 83.44 190 ILE A CA 1
ATOM 1555 C C . ILE A 1 190 ? 16.297 -3.064 -1.493 1 83.44 190 ILE A C 1
ATOM 1557 O O . ILE A 1 190 ? 17.406 -3.396 -1.063 1 83.44 190 ILE A O 1
ATOM 1561 N N . SER A 1 191 ? 16.062 -2.219 -2.479 1 82.25 191 SER A N 1
ATOM 1562 C CA . SER A 1 191 ? 17.25 -1.617 -3.08 1 82.25 191 SER A CA 1
ATOM 1563 C C . SER A 1 191 ? 18.125 -0.943 -2.027 1 82.25 191 SER A C 1
ATOM 1565 O O . SER A 1 191 ? 17.672 -0.026 -1.337 1 82.25 191 SER A O 1
ATOM 1567 N N . ASN A 1 192 ? 19.328 -1.363 -1.818 1 82.62 192 ASN A N 1
ATOM 1568 C CA . ASN A 1 192 ? 20.297 -0.879 -0.841 1 82.62 192 ASN A CA 1
ATOM 1569 C C . ASN A 1 192 ? 19.75 -0.969 0.582 1 82.62 192 ASN A C 1
ATOM 1571 O O . ASN A 1 192 ? 19.969 -0.072 1.396 1 82.62 192 ASN A O 1
ATOM 1575 N N . ILE A 1 193 ? 19.094 -1.971 0.784 1 86.31 193 ILE A N 1
ATOM 1576 C CA . ILE A 1 193 ? 18.438 -2.158 2.072 1 86.31 193 ILE A CA 1
ATOM 1577 C C . ILE A 1 193 ? 19.484 -2.186 3.186 1 86.31 193 ILE A C 1
ATOM 1579 O O . ILE A 1 193 ? 19.219 -1.766 4.312 1 86.31 193 ILE A O 1
ATOM 1583 N N . HIS A 1 194 ? 20.641 -2.646 2.912 1 85.69 194 HIS A N 1
ATOM 1584 C CA . HIS A 1 194 ? 21.688 -2.74 3.924 1 85.69 194 HIS A CA 1
ATOM 1585 C C . HIS A 1 194 ? 22.109 -1.356 4.414 1 85.69 194 HIS A C 1
ATOM 1587 O O . HIS A 1 194 ? 22.719 -1.229 5.477 1 85.69 194 HIS A O 1
ATOM 1593 N N . GLU A 1 195 ? 21.688 -0.287 3.678 1 87.56 195 GLU A N 1
ATOM 1594 C CA . GLU A 1 195 ? 22.047 1.075 4.059 1 87.56 195 GLU A CA 1
ATOM 1595 C C . GLU A 1 195 ? 20.812 1.91 4.367 1 87.56 195 GLU A C 1
ATOM 1597 O O . GLU A 1 195 ? 20.906 3.119 4.594 1 87.56 195 GLU A O 1
ATOM 1602 N N . ASN A 1 196 ? 19.734 1.282 4.32 1 87.56 196 ASN A N 1
ATOM 1603 C CA . ASN A 1 196 ? 18.484 1.994 4.535 1 87.56 196 ASN A CA 1
ATOM 1604 C C . ASN A 1 196 ? 17.734 1.467 5.758 1 87.56 196 ASN A C 1
ATOM 1606 O O . ASN A 1 196 ? 16.969 0.512 5.66 1 87.56 196 ASN A O 1
ATOM 1610 N N . THR A 1 197 ? 17.891 2.135 6.801 1 91.38 197 THR A N 1
ATOM 1611 C CA . THR A 1 197 ? 17.359 1.689 8.086 1 91.38 197 THR A CA 1
ATOM 1612 C C . THR A 1 197 ? 15.844 1.618 8.062 1 91.38 197 THR A C 1
ATOM 1614 O O . THR A 1 197 ? 15.25 0.695 8.625 1 91.38 197 THR A O 1
ATOM 1617 N N . LYS A 1 198 ? 15.234 2.525 7.484 1 90.06 198 LYS A N 1
ATOM 1618 C CA . LYS A 1 198 ? 13.773 2.523 7.418 1 90.06 198 LYS A CA 1
ATOM 1619 C C . LYS A 1 198 ? 13.266 1.313 6.645 1 90.06 198 LYS A C 1
ATOM 1621 O O . LYS A 1 198 ? 12.289 0.673 7.051 1 90.06 198 LYS A O 1
ATOM 1626 N N . ALA A 1 199 ? 13.922 1.045 5.559 1 88.19 199 ALA A N 1
ATOM 1627 C CA . ALA A 1 199 ? 13.57 -0.144 4.785 1 88.19 199 ALA A CA 1
ATOM 1628 C C . ALA A 1 199 ? 13.734 -1.41 5.621 1 88.19 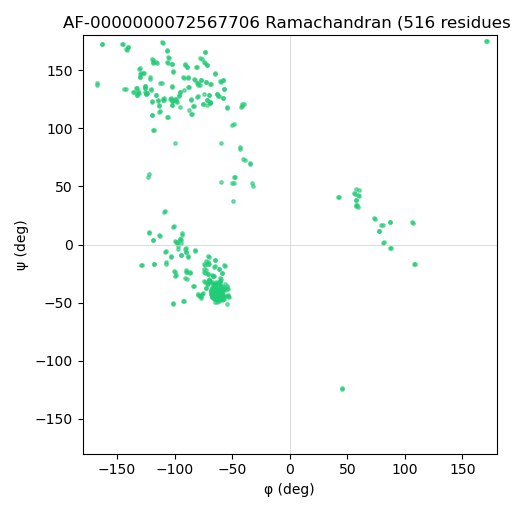199 ALA A C 1
ATOM 1630 O O . ALA A 1 199 ? 12.938 -2.344 5.508 1 88.19 199 ALA A O 1
ATOM 1631 N N . GLN A 1 200 ? 14.75 -1.37 6.41 1 91.81 200 GLN A N 1
ATOM 1632 C CA . GLN A 1 200 ? 14.992 -2.508 7.289 1 91.81 200 GLN A CA 1
ATOM 1633 C C . GLN A 1 200 ? 13.852 -2.686 8.289 1 91.81 200 GLN A C 1
ATOM 1635 O O . GLN A 1 200 ? 13.375 -3.803 8.5 1 91.81 200 GLN A O 1
ATOM 1640 N N . TYR A 1 201 ? 13.375 -1.597 8.836 1 91 201 TYR A N 1
ATOM 1641 C CA . TYR A 1 201 ? 12.25 -1.646 9.766 1 91 201 TYR A CA 1
ATOM 1642 C C . TYR A 1 201 ? 11 -2.188 9.078 1 91 201 TYR A C 1
ATOM 1644 O O . TYR A 1 201 ? 10.266 -2.986 9.664 1 91 201 TYR A O 1
ATOM 1652 N N . ILE A 1 202 ? 10.836 -1.819 7.895 1 87.88 202 ILE A N 1
ATOM 1653 C CA . ILE A 1 202 ? 9.648 -2.207 7.133 1 87.88 202 ILE A CA 1
ATOM 1654 C C . ILE A 1 202 ? 9.68 -3.709 6.867 1 87.88 202 ILE A C 1
ATOM 1656 O O . ILE A 1 202 ? 8.688 -4.406 7.102 1 87.88 202 ILE A O 1
ATOM 1660 N N . ILE A 1 203 ? 10.797 -4.215 6.465 1 89.75 203 ILE A N 1
ATOM 1661 C CA . ILE A 1 203 ? 10.891 -5.633 6.137 1 89.75 203 ILE A CA 1
ATOM 1662 C C . ILE A 1 203 ? 10.719 -6.469 7.402 1 89.75 203 ILE A C 1
ATOM 1664 O O . ILE A 1 203 ? 10.078 -7.52 7.379 1 89.75 203 ILE A O 1
ATOM 1668 N N . GLU A 1 204 ? 11.281 -6.012 8.422 1 91 204 GLU A N 1
ATOM 1669 C CA . GLU A 1 204 ? 11.117 -6.715 9.688 1 91 204 GLU A CA 1
ATOM 1670 C C . GLU A 1 204 ? 9.648 -6.801 10.086 1 91 204 GLU A C 1
ATOM 1672 O O . GLU A 1 204 ? 9.172 -7.855 10.516 1 91 204 GLU A O 1
ATOM 1677 N N . ALA A 1 205 ? 8.977 -5.73 9.93 1 88.12 205 ALA A N 1
ATOM 1678 C CA . ALA A 1 205 ? 7.547 -5.691 10.234 1 88.12 205 ALA A CA 1
ATOM 1679 C C . ALA A 1 205 ? 6.77 -6.645 9.328 1 88.12 205 ALA A C 1
ATOM 1681 O O . ALA A 1 205 ? 5.855 -7.336 9.781 1 88.12 205 ALA A O 1
ATOM 1682 N N . LEU A 1 206 ? 7.16 -6.711 8.133 1 88.44 206 LEU A N 1
ATOM 1683 C CA . LEU A 1 206 ? 6.457 -7.547 7.168 1 88.44 206 LEU A CA 1
ATOM 1684 C C . LEU A 1 206 ? 6.723 -9.023 7.43 1 88.44 206 LEU A C 1
ATOM 1686 O O . LEU A 1 206 ? 5.848 -9.867 7.215 1 88.44 206 LEU A O 1
ATOM 1690 N N . ILE A 1 207 ? 7.961 -9.312 7.828 1 91.25 207 ILE A N 1
ATOM 1691 C CA . ILE A 1 207 ? 8.281 -10.688 8.195 1 91.25 207 ILE A CA 1
ATOM 1692 C C . ILE A 1 207 ? 7.379 -11.141 9.344 1 91.25 207 ILE A C 1
ATOM 1694 O O . ILE A 1 207 ? 6.777 -12.219 9.273 1 91.25 207 ILE A O 1
ATOM 1698 N N . THR A 1 208 ? 7.23 -10.297 10.289 1 91 208 THR A N 1
ATOM 1699 C CA . THR A 1 208 ? 6.387 -10.602 11.438 1 91 208 THR A CA 1
ATOM 1700 C C . THR A 1 208 ? 4.926 -10.734 11.023 1 91 208 THR A C 1
ATOM 1702 O O . THR A 1 208 ? 4.242 -11.68 11.414 1 91 208 THR A O 1
ATOM 1705 N N . LEU A 1 209 ? 4.477 -9.828 10.242 1 90 209 LEU A N 1
ATOM 1706 C CA . LEU A 1 209 ? 3.092 -9.828 9.781 1 90 209 LEU A CA 1
ATOM 1707 C C . LEU A 1 209 ? 2.799 -11.078 8.961 1 90 209 LEU A C 1
ATOM 1709 O O . LEU A 1 209 ? 1.76 -11.719 9.141 1 90 209 LEU A O 1
ATOM 1713 N N . SER A 1 210 ? 3.684 -11.398 8.062 1 92.62 210 SER A N 1
ATOM 1714 C CA . SER A 1 210 ? 3.482 -12.555 7.195 1 92.62 210 SER A CA 1
ATOM 1715 C C . SER A 1 210 ? 3.363 -13.836 8.008 1 92.62 210 SER A C 1
ATOM 1717 O O . SER A 1 210 ? 2.566 -14.719 7.68 1 92.62 210 SER A O 1
ATOM 1719 N N . LYS A 1 211 ? 4.148 -13.953 9.039 1 93.06 211 LYS A N 1
ATOM 1720 C CA . LYS A 1 211 ? 4.066 -15.117 9.922 1 93.06 211 LYS A CA 1
ATOM 1721 C C . LYS A 1 211 ? 2.699 -15.203 10.594 1 93.06 211 LYS A C 1
ATOM 1723 O O . LYS A 1 211 ? 2.094 -16.281 10.641 1 93.06 211 LYS A O 1
ATOM 1728 N N . LYS A 1 212 ? 2.23 -14.109 11.031 1 92.19 212 LYS A N 1
ATOM 1729 C CA . LYS A 1 212 ? 0.929 -14.07 11.688 1 92.19 212 LYS A CA 1
ATOM 1730 C C . LYS A 1 212 ? -0.192 -14.422 10.719 1 92.19 212 LYS A C 1
ATOM 1732 O O . LYS A 1 212 ? -1.189 -15.031 11.102 1 92.19 212 LYS A O 1
ATOM 1737 N N . LEU A 1 213 ? -0.005 -14.023 9.492 1 92.75 213 LEU A N 1
ATOM 1738 C CA . LEU A 1 213 ? -1.003 -14.273 8.461 1 92.75 213 LEU A CA 1
ATOM 1739 C C . LEU A 1 213 ? -0.865 -15.68 7.898 1 92.75 213 LEU A C 1
ATOM 1741 O O . LEU A 1 213 ? -1.637 -16.078 7.027 1 92.75 213 LEU A O 1
ATOM 1745 N N . ASP A 1 214 ? 0.099 -16.406 8.297 1 93.5 214 ASP A N 1
ATOM 1746 C CA . ASP A 1 214 ? 0.414 -17.734 7.789 1 93.5 214 ASP A CA 1
ATOM 1747 C C . ASP A 1 214 ? 0.69 -17.703 6.289 1 93.5 214 ASP A C 1
ATOM 1749 O O . ASP A 1 214 ? 0.132 -18.5 5.531 1 93.5 214 ASP A O 1
ATOM 1753 N N . ALA A 1 215 ? 1.423 -16.688 5.902 1 94.62 215 ALA A N 1
ATOM 1754 C CA . ALA A 1 215 ? 1.842 -16.516 4.516 1 94.62 215 ALA A CA 1
ATOM 1755 C C . ALA A 1 215 ? 3.363 -16.469 4.402 1 94.62 215 ALA A C 1
ATOM 1757 O O . ALA A 1 215 ? 4.039 -15.914 5.277 1 94.62 215 ALA A O 1
ATOM 1758 N N . ASP A 1 216 ? 3.861 -17.016 3.354 1 95.31 216 ASP A N 1
ATOM 1759 C CA . ASP A 1 216 ? 5.293 -16.922 3.094 1 95.31 216 ASP A CA 1
ATOM 1760 C C . ASP A 1 216 ? 5.648 -15.555 2.496 1 95.31 216 ASP A C 1
ATOM 1762 O O . ASP A 1 216 ? 4.91 -15.031 1.657 1 95.31 216 ASP A O 1
ATOM 1766 N N . LEU A 1 217 ? 6.723 -14.984 2.963 1 95 217 LEU A N 1
ATOM 1767 C CA . LEU A 1 217 ? 7.219 -13.734 2.396 1 95 217 LEU A CA 1
ATOM 1768 C C . LEU A 1 217 ? 8.352 -14 1.412 1 95 217 LEU A C 1
ATOM 1770 O O . LEU A 1 217 ? 9.328 -14.672 1.75 1 95 217 LEU A O 1
ATOM 1774 N N . VAL A 1 218 ? 8.188 -13.539 0.197 1 96.12 218 VAL A N 1
ATOM 1775 C CA . VAL A 1 218 ? 9.234 -13.602 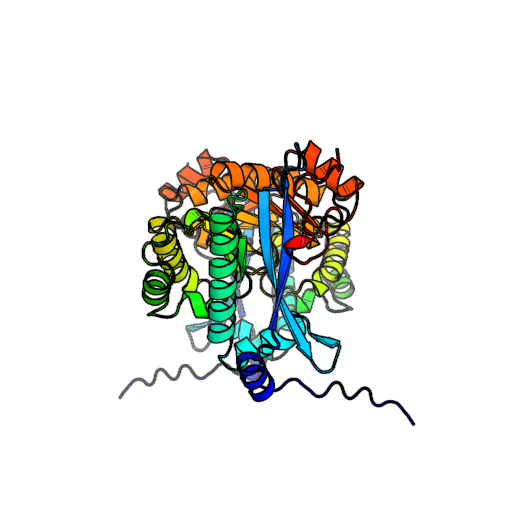-0.817 1 96.12 218 VAL A CA 1
ATOM 1776 C C . VAL A 1 218 ? 9.766 -12.195 -1.095 1 96.12 218 VAL A C 1
ATOM 1778 O O . VAL A 1 218 ? 8.992 -11.281 -1.398 1 96.12 218 VAL A O 1
ATOM 1781 N N . VAL A 1 219 ? 11 -12.023 -0.968 1 93.88 219 VAL A N 1
ATOM 1782 C CA . VAL A 1 219 ? 11.609 -10.742 -1.308 1 93.88 219 VAL A CA 1
ATOM 1783 C C . VAL A 1 219 ? 12.242 -10.82 -2.697 1 93.88 219 VAL A C 1
ATOM 1785 O O . VAL A 1 219 ? 13.086 -11.68 -2.955 1 93.88 219 VAL A O 1
ATOM 1788 N N . GLU A 1 220 ? 11.828 -9.898 -3.52 1 93.75 220 GLU A N 1
ATOM 1789 C CA . GLU A 1 220 ? 12.25 -9.93 -4.914 1 93.75 220 GLU A CA 1
ATOM 1790 C C . GLU A 1 220 ? 13.352 -8.906 -5.18 1 93.75 220 GLU A C 1
ATOM 1792 O O . GLU A 1 220 ? 13.508 -7.945 -4.426 1 93.75 220 GLU A O 1
ATOM 1797 N N . GLY A 1 221 ? 14.156 -9.156 -6.199 1 91.94 221 GLY A N 1
ATOM 1798 C CA . GLY A 1 221 ? 15.094 -8.156 -6.711 1 91.94 221 GLY A CA 1
ATOM 1799 C C . GLY A 1 221 ? 16.422 -8.172 -5.992 1 91.94 221 GLY A C 1
ATOM 1800 O O . GLY A 1 221 ? 17.156 -7.184 -6.008 1 91.94 221 GLY A O 1
ATOM 1801 N N . VAL A 1 222 ? 16.688 -9.242 -5.352 1 92.75 222 VAL A N 1
ATOM 1802 C CA . VAL A 1 222 ? 18 -9.344 -4.699 1 92.75 222 VAL A CA 1
ATOM 1803 C C . VAL A 1 222 ? 19.094 -9.453 -5.75 1 92.75 222 VAL A C 1
ATOM 1805 O O . VAL A 1 222 ? 19.078 -10.375 -6.57 1 92.75 222 VAL A O 1
ATOM 1808 N N . GLU A 1 223 ? 20.016 -8.516 -5.695 1 92 223 GLU A N 1
ATOM 1809 C CA . GLU A 1 223 ? 20.953 -8.438 -6.812 1 92 223 GLU A CA 1
ATOM 1810 C C . GLU A 1 223 ? 22.391 -8.688 -6.348 1 92 223 GLU A C 1
ATOM 1812 O O . GLU A 1 223 ? 23.266 -8.977 -7.16 1 92 223 GLU A O 1
ATOM 1817 N N . ASN A 1 224 ? 22.609 -8.586 -5.02 1 91.19 224 ASN A N 1
ATOM 1818 C CA . ASN A 1 224 ? 23.984 -8.727 -4.559 1 91.19 224 ASN A CA 1
ATOM 1819 C C . ASN A 1 224 ? 24.062 -9.422 -3.205 1 91.19 224 ASN A C 1
ATOM 1821 O O . ASN A 1 224 ? 23.031 -9.609 -2.545 1 91.19 224 ASN A O 1
ATOM 1825 N N . ILE A 1 225 ? 25.234 -9.695 -2.861 1 91.69 225 ILE A N 1
ATOM 1826 C CA . ILE A 1 225 ? 25.484 -10.523 -1.688 1 91.69 225 ILE A CA 1
ATOM 1827 C C . ILE A 1 225 ? 25.141 -9.75 -0.421 1 91.69 225 ILE A C 1
ATOM 1829 O O . ILE A 1 225 ? 24.703 -10.336 0.571 1 91.69 225 ILE A O 1
ATOM 1833 N N . LYS A 1 226 ? 25.359 -8.469 -0.423 1 92.81 226 LYS A N 1
ATOM 1834 C CA . LYS A 1 226 ? 25.062 -7.656 0.753 1 92.81 226 LYS A CA 1
ATOM 1835 C C . LYS A 1 226 ? 23.578 -7.664 1.079 1 92.81 226 LYS A C 1
ATOM 1837 O O . LYS A 1 226 ? 23.188 -7.848 2.234 1 92.81 226 LYS A O 1
ATOM 1842 N N . GLU A 1 227 ? 22.797 -7.52 0.062 1 91.94 227 GLU A N 1
ATOM 1843 C CA . GLU A 1 227 ? 21.344 -7.594 0.232 1 91.94 227 GLU A CA 1
ATOM 1844 C C . GLU A 1 227 ? 20.922 -8.977 0.706 1 91.94 227 GLU A C 1
ATOM 1846 O O . GLU A 1 227 ? 20.125 -9.102 1.646 1 91.94 227 GLU A O 1
ATOM 1851 N N . PHE A 1 228 ? 21.562 -9.977 0.096 1 92.88 228 PHE A N 1
ATOM 1852 C CA . PHE A 1 228 ? 21.234 -11.352 0.432 1 92.88 228 PHE A CA 1
ATOM 1853 C C . PHE A 1 228 ? 21.562 -11.648 1.891 1 92.88 228 PHE A C 1
ATOM 1855 O O . PHE A 1 228 ? 20.734 -12.172 2.629 1 92.88 228 PHE A O 1
ATOM 1862 N N . LYS A 1 229 ? 22.703 -11.312 2.273 1 92.94 229 LYS A N 1
ATOM 1863 C CA . LYS A 1 229 ? 23.156 -11.586 3.635 1 92.94 229 LYS A CA 1
ATOM 1864 C C . LYS A 1 229 ? 22.266 -10.883 4.66 1 92.94 229 LYS A C 1
ATOM 1866 O O . LYS A 1 229 ? 21.906 -11.469 5.68 1 92.94 229 LYS A O 1
ATOM 1871 N N . PHE A 1 230 ? 21.938 -9.688 4.363 1 92.31 230 PHE A N 1
ATOM 1872 C CA . PHE A 1 230 ? 21.078 -8.93 5.273 1 92.31 230 PHE A CA 1
ATOM 1873 C C . PHE A 1 230 ? 19.734 -9.609 5.426 1 92.31 230 PHE A C 1
ATOM 1875 O O . PHE A 1 230 ? 19.25 -9.805 6.543 1 92.31 230 PHE A O 1
ATOM 1882 N N . LEU A 1 231 ? 19.172 -9.953 4.305 1 93.06 231 LEU A N 1
ATOM 1883 C CA . LEU A 1 231 ? 17.844 -10.555 4.297 1 93.06 231 LEU A CA 1
ATOM 1884 C C . LEU A 1 231 ? 17.844 -11.906 5 1 93.06 231 LEU A C 1
ATOM 1886 O O . LEU A 1 231 ? 16.922 -12.234 5.746 1 93.06 231 LEU A O 1
ATOM 1890 N N . LYS A 1 232 ? 18.844 -12.68 4.727 1 93.44 232 LYS A N 1
ATOM 1891 C CA . LYS A 1 232 ? 19 -13.961 5.41 1 93.44 232 LYS A CA 1
ATOM 1892 C C . LYS A 1 232 ? 19.094 -13.766 6.922 1 93.44 232 LYS A C 1
ATOM 1894 O O . LYS A 1 232 ? 18.406 -14.445 7.684 1 93.44 232 LYS A O 1
ATOM 1899 N N . ASP A 1 233 ? 19.812 -12.812 7.344 1 93.69 233 ASP A N 1
ATOM 1900 C CA . ASP A 1 233 ? 20.094 -12.578 8.758 1 93.69 233 ASP A CA 1
ATOM 1901 C C . ASP A 1 233 ? 18.844 -12.117 9.492 1 93.69 233 ASP A C 1
ATOM 1903 O O . ASP A 1 233 ? 18.641 -12.453 10.664 1 93.69 233 ASP A O 1
ATOM 1907 N N . ILE A 1 234 ? 18.062 -11.445 8.773 1 90.25 234 ILE A N 1
ATOM 1908 C CA . ILE A 1 234 ? 16.891 -10.898 9.453 1 90.25 234 ILE A CA 1
ATOM 1909 C C . ILE A 1 234 ? 15.75 -11.914 9.422 1 90.25 234 ILE A C 1
ATOM 1911 O O . ILE A 1 234 ? 14.68 -11.68 9.992 1 90.25 234 ILE A O 1
ATOM 1915 N N . GLY A 1 235 ? 15.914 -12.992 8.641 1 91.56 235 GLY A N 1
ATOM 1916 C CA . GLY A 1 235 ? 14.969 -14.094 8.727 1 91.56 235 GLY A CA 1
ATOM 1917 C C . GLY A 1 235 ? 14.023 -14.164 7.547 1 91.56 235 GLY A C 1
ATOM 1918 O O . GLY A 1 235 ? 12.938 -14.742 7.648 1 91.56 235 GLY A O 1
ATOM 1919 N N . CYS A 1 236 ? 14.375 -13.531 6.445 1 92.56 236 CYS A N 1
ATOM 1920 C CA . CYS A 1 236 ? 13.578 -13.703 5.238 1 92.56 236 CYS A CA 1
ATOM 1921 C C . CYS A 1 236 ? 13.727 -15.109 4.68 1 92.56 236 CYS A C 1
ATOM 1923 O O . CYS A 1 236 ? 14.828 -15.531 4.32 1 92.56 236 CYS A O 1
ATOM 1925 N N . LYS A 1 237 ? 12.648 -15.805 4.539 1 93.38 237 LYS A N 1
ATOM 1926 C CA . LYS A 1 237 ? 12.672 -17.234 4.25 1 93.38 237 LYS A CA 1
ATOM 1927 C C . LYS A 1 237 ? 12.945 -17.5 2.77 1 93.38 237 LYS A C 1
ATOM 1929 O O . LYS A 1 237 ? 13.711 -18.391 2.424 1 93.38 237 LYS A O 1
ATOM 1934 N N . ILE A 1 238 ? 12.297 -16.734 1.888 1 96.06 238 ILE A N 1
ATOM 1935 C CA . ILE A 1 238 ? 12.391 -17 0.456 1 96.06 238 ILE A CA 1
ATOM 1936 C C . ILE A 1 238 ? 12.844 -15.727 -0.267 1 96.06 238 ILE A C 1
ATOM 1938 O O . ILE A 1 238 ? 12.352 -14.633 0.016 1 96.06 238 ILE A O 1
ATOM 1942 N N . ILE A 1 239 ? 13.758 -15.898 -1.149 1 95.12 239 ILE A N 1
ATOM 1943 C CA . ILE A 1 239 ? 14.344 -14.773 -1.877 1 95.12 239 ILE A CA 1
ATOM 1944 C C . ILE A 1 239 ? 14.328 -15.07 -3.375 1 95.12 239 ILE A C 1
ATOM 1946 O O . ILE A 1 239 ? 14.438 -16.234 -3.789 1 95.12 239 ILE A O 1
ATOM 1950 N N . GLN A 1 240 ? 14.117 -14.055 -4.137 1 95.44 240 GLN A N 1
ATOM 1951 C CA . GLN A 1 240 ? 14.125 -14.102 -5.594 1 95.44 240 GLN A CA 1
ATOM 1952 C C . GLN A 1 240 ? 14.898 -12.93 -6.18 1 95.44 240 GLN A C 1
ATOM 1954 O O . GLN A 1 240 ? 14.758 -11.797 -5.719 1 95.44 240 GLN A O 1
ATOM 1959 N N . GLY A 1 241 ? 15.797 -13.203 -7.109 1 93.69 241 GLY A N 1
ATOM 1960 C CA . GLY A 1 241 ? 16.547 -12.125 -7.723 1 93.69 241 GLY A CA 1
ATOM 1961 C C . GLY A 1 241 ? 17.688 -12.609 -8.602 1 93.69 241 GLY A C 1
ATOM 1962 O O . GLY A 1 241 ? 17.969 -13.805 -8.656 1 93.69 241 GLY A O 1
ATOM 1963 N N . TYR A 1 242 ? 18.328 -11.656 -9.266 1 92.44 242 TYR A N 1
ATOM 1964 C CA . TYR A 1 242 ? 19.375 -11.945 -10.234 1 92.44 242 TYR A CA 1
ATOM 1965 C C . TYR A 1 242 ? 20.641 -12.445 -9.547 1 92.44 242 TYR A C 1
ATOM 1967 O O . TYR A 1 242 ? 21.531 -13.016 -10.188 1 92.44 242 TYR A O 1
ATOM 1975 N N . TYR A 1 243 ? 20.656 -12.227 -8.242 1 91.44 243 TYR A N 1
ATOM 1976 C CA . TYR A 1 243 ? 21.766 -12.789 -7.484 1 91.44 243 TYR A CA 1
ATOM 1977 C C . TYR A 1 243 ? 21.797 -14.305 -7.613 1 91.44 243 TYR A C 1
ATOM 1979 O O . TYR A 1 243 ? 22.875 -14.906 -7.633 1 91.44 243 TYR A O 1
ATOM 1987 N N . PHE A 1 244 ? 20.719 -14.922 -7.812 1 90.75 244 PHE A N 1
ATOM 1988 C CA . PHE A 1 244 ? 20.625 -16.375 -7.93 1 90.75 244 PHE A CA 1
ATOM 1989 C C . PHE A 1 244 ? 20.5 -16.781 -9.391 1 90.75 244 PHE A C 1
ATOM 1991 O O . PHE A 1 244 ? 21.25 -17.656 -9.859 1 90.75 244 PHE A O 1
ATOM 1998 N N . SER A 1 245 ? 19.516 -16.094 -10.031 1 93 245 SER A N 1
ATOM 1999 C CA . SER A 1 245 ? 19.328 -16.516 -11.414 1 93 245 SER A CA 1
ATOM 2000 C C . SER A 1 245 ? 18.438 -15.523 -12.172 1 93 245 SER A C 1
ATOM 2002 O O . SER A 1 245 ? 17.453 -15.039 -11.633 1 93 245 SER A O 1
ATOM 2004 N N . LYS A 1 246 ? 18.844 -15.258 -13.344 1 93.31 246 LYS A N 1
ATOM 2005 C CA . LYS A 1 246 ? 17.891 -14.664 -14.281 1 93.31 246 LYS A CA 1
ATOM 2006 C C . LYS A 1 246 ? 16.875 -15.703 -14.758 1 93.31 246 LYS A C 1
ATOM 2008 O O . LYS A 1 246 ? 17.016 -16.891 -14.484 1 93.31 246 LYS A O 1
ATOM 2013 N N . PRO A 1 247 ? 15.789 -15.242 -15.375 1 94.69 247 PRO A N 1
ATOM 2014 C CA . PRO A 1 247 ? 14.898 -16.25 -15.969 1 94.69 247 PRO A CA 1
ATOM 2015 C C . PRO A 1 247 ? 15.609 -17.141 -16.969 1 94.69 247 PRO A C 1
ATOM 2017 O O . PRO A 1 247 ? 16.359 -16.656 -17.828 1 94.69 247 PRO A O 1
ATOM 2020 N N . VAL A 1 248 ? 15.375 -18.438 -16.859 1 95.12 248 VAL A N 1
ATOM 2021 C CA . VAL A 1 248 ? 16.062 -19.406 -17.703 1 95.12 248 VAL A CA 1
ATOM 2022 C C . VAL A 1 248 ? 15.102 -20.5 -18.125 1 95.12 248 VAL A C 1
ATOM 2024 O O . VAL A 1 248 ? 13.953 -20.547 -17.672 1 95.12 248 VAL A O 1
ATOM 2027 N N . ASN A 1 249 ? 15.609 -21.312 -19.078 1 93 249 ASN A N 1
ATOM 2028 C CA . ASN A 1 249 ? 14.867 -22.531 -19.406 1 93 249 ASN A CA 1
ATOM 2029 C C . ASN A 1 249 ? 14.82 -23.484 -18.234 1 93 249 ASN A C 1
ATOM 2031 O O . ASN A 1 249 ? 15.75 -23.531 -17.422 1 93 249 ASN A O 1
ATOM 2035 N N . ILE A 1 250 ? 13.75 -24.188 -18.172 1 90 250 ILE A N 1
ATOM 2036 C CA . ILE A 1 250 ? 13.539 -25.078 -17.031 1 90 250 ILE A CA 1
ATOM 2037 C C . ILE A 1 250 ? 14.711 -26.047 -16.922 1 90 250 ILE A C 1
ATOM 2039 O O . ILE A 1 250 ? 15.109 -26.422 -15.812 1 90 250 ILE A O 1
ATOM 2043 N N . SER A 1 251 ? 15.273 -26.453 -18.031 1 88.12 251 SER A N 1
ATOM 2044 C CA . SER A 1 251 ? 16.391 -27.391 -18.062 1 88.12 251 SER A CA 1
ATOM 2045 C C . SER A 1 251 ? 17.641 -26.781 -17.438 1 88.12 251 SER A C 1
ATOM 2047 O O . SER A 1 251 ? 18.547 -27.516 -17.047 1 88.12 251 SER A O 1
ATOM 2049 N N . ASP A 1 252 ? 17.688 -25.469 -17.328 1 90.56 252 ASP A N 1
ATOM 2050 C CA . ASP A 1 252 ? 18.875 -24.781 -16.844 1 90.56 252 ASP A CA 1
ATOM 2051 C C . ASP A 1 252 ? 18.766 -24.453 -15.359 1 90.56 252 ASP A C 1
ATOM 2053 O O . ASP A 1 252 ? 19.688 -23.875 -14.773 1 90.56 252 ASP A O 1
ATOM 2057 N N . ILE A 1 253 ? 17.672 -24.797 -14.797 1 88.44 253 ILE A N 1
ATOM 2058 C CA . ILE A 1 253 ? 17.469 -24.5 -13.383 1 88.44 253 ILE A CA 1
ATOM 2059 C C . ILE A 1 253 ? 18.312 -25.453 -12.531 1 88.44 253 ILE A C 1
ATOM 2061 O O . ILE A 1 253 ? 18.266 -26.672 -12.719 1 88.44 253 ILE A O 1
ATOM 2065 N N . LYS A 1 254 ? 19.047 -24.875 -11.625 1 78.06 254 LYS A N 1
ATOM 2066 C CA . LYS A 1 254 ? 19.828 -25.672 -10.68 1 78.06 254 LYS A CA 1
ATOM 2067 C C . LYS A 1 254 ? 19.031 -25.938 -9.406 1 78.06 254 LYS A C 1
ATOM 2069 O O . LYS A 1 254 ? 18.375 -25.047 -8.875 1 78.06 254 LYS A O 1
ATOM 2074 N N . LEU A 1 255 ? 19.016 -27.156 -8.961 1 69.31 255 LEU A N 1
ATOM 2075 C CA . LEU A 1 255 ? 18.266 -27.531 -7.766 1 69.31 255 LEU A CA 1
ATOM 2076 C C . LEU A 1 255 ? 18.875 -26.891 -6.523 1 69.31 255 LEU A C 1
ATOM 2078 O O . LEU A 1 255 ? 18.188 -26.734 -5.504 1 69.31 255 LEU A O 1
ATOM 2082 N N . SER A 1 256 ? 20.141 -26.719 -6.527 1 71.81 256 SER A N 1
ATOM 2083 C CA . SER A 1 256 ? 20.797 -26 -5.438 1 71.81 256 SER A CA 1
ATOM 2084 C C . SER A 1 256 ? 21.766 -24.953 -5.977 1 71.81 256 SER A C 1
ATOM 2086 O O . SER A 1 256 ? 22.375 -25.141 -7.023 1 71.81 256 SER A O 1
ATOM 2088 N N . TYR A 1 257 ? 21.531 -23.828 -5.34 1 67.81 257 TYR A N 1
ATOM 2089 C CA . TYR A 1 257 ? 22.453 -22.75 -5.68 1 67.81 257 TYR A CA 1
ATOM 2090 C C . TYR A 1 257 ? 23.609 -22.688 -4.676 1 67.81 257 TYR A C 1
ATOM 2092 O O . TYR A 1 257 ? 23.422 -22.969 -3.49 1 67.81 257 TYR A O 1
ATOM 2100 N N . ASP A 1 258 ? 24.766 -22.875 -5.113 1 58.44 258 ASP A N 1
ATOM 2101 C CA . ASP A 1 258 ? 25.969 -22.875 -4.281 1 58.44 258 ASP A CA 1
ATOM 2102 C C . ASP A 1 258 ? 26.141 -21.531 -3.58 1 58.44 258 ASP A C 1
ATOM 2104 O O . ASP A 1 258 ? 26.969 -20.719 -3.992 1 58.44 258 ASP A O 1
ATOM 2108 N N . ILE A 1 259 ? 25.078 -21.203 -2.92 1 51.19 259 ILE A N 1
ATOM 2109 C CA . ILE A 1 259 ? 25.266 -19.891 -2.328 1 51.19 259 ILE A CA 1
ATOM 2110 C C . ILE A 1 259 ? 25.875 -20.016 -0.936 1 51.19 259 ILE A C 1
ATOM 2112 O O . ILE A 1 259 ? 26.375 -19.047 -0.37 1 51.19 259 ILE A O 1
ATOM 2116 N N . PHE A 1 260 ? 25.734 -21.203 -0.254 1 47.59 260 PHE A N 1
ATOM 2117 C CA . PHE A 1 260 ? 26.375 -21.391 1.037 1 47.59 260 PHE A CA 1
ATOM 2118 C C . PHE A 1 260 ? 27.688 -22.172 0.877 1 47.59 260 PHE A C 1
ATOM 2120 O O . PHE A 1 260 ? 27.797 -23.031 0.001 1 47.59 260 PHE A O 1
ATOM 2127 N N . MET B 1 1 ? -44.406 19.391 -10.523 1 22.39 1 MET B N 1
ATOM 2128 C CA . MET B 1 1 ? -43.188 20.172 -10.703 1 22.39 1 MET B CA 1
ATOM 2129 C C . MET B 1 1 ? -41.969 19.422 -10.164 1 22.39 1 MET B C 1
ATOM 2131 O O . MET B 1 1 ? -41.875 19.172 -8.961 1 22.39 1 MET B O 1
ATOM 2135 N N . LYS B 1 2 ? -41.562 18.375 -10.867 1 28.12 2 LYS B N 1
ATOM 2136 C CA . LYS B 1 2 ? -40.375 17.562 -10.586 1 28.12 2 LYS B CA 1
ATOM 2137 C C . LYS B 1 2 ? -39.188 18.453 -10.227 1 28.12 2 LYS B C 1
ATOM 2139 O O . LYS B 1 2 ? -38.781 19.328 -10.992 1 28.12 2 LYS B O 1
ATOM 2144 N N . PHE B 1 3 ? -39.188 18.812 -8.906 1 28.17 3 PHE B N 1
ATOM 2145 C CA . PHE B 1 3 ? -38.031 19.547 -8.375 1 28.17 3 PHE B CA 1
ATOM 2146 C C . PHE B 1 3 ? -36.75 19 -8.938 1 28.17 3 PHE B C 1
ATOM 2148 O O . PHE B 1 3 ? -36.375 17.844 -8.688 1 28.17 3 PHE B O 1
ATOM 2155 N N . MET B 1 4 ? -36.5 19.266 -10.117 1 31.19 4 MET B N 1
ATOM 2156 C CA . MET B 1 4 ? -35.25 18.984 -10.805 1 31.19 4 MET B CA 1
ATOM 2157 C C . MET B 1 4 ? -34.062 19.453 -9.969 1 31.19 4 MET B C 1
ATOM 2159 O O . MET B 1 4 ? -33.906 20.656 -9.75 1 31.19 4 MET B O 1
ATOM 2163 N N . ASN B 1 5 ? -33.906 19 -8.805 1 37.31 5 ASN B N 1
ATOM 2164 C CA . ASN B 1 5 ? -32.688 19.219 -8.031 1 37.31 5 ASN B CA 1
ATOM 2165 C C . ASN B 1 5 ? -31.469 19.297 -8.93 1 37.31 5 ASN B C 1
ATOM 2167 O O . ASN B 1 5 ? -30.938 18.266 -9.352 1 37.31 5 ASN B O 1
ATOM 2171 N N . ILE B 1 6 ? -31.5 20.078 -9.938 1 37.97 6 ILE B N 1
ATOM 2172 C CA . ILE B 1 6 ? -30.406 20.281 -10.883 1 37.97 6 ILE B CA 1
ATOM 2173 C C . ILE B 1 6 ? -29.109 20.531 -10.125 1 37.97 6 ILE B C 1
ATOM 2175 O O . ILE B 1 6 ? -28.922 21.594 -9.523 1 37.97 6 ILE B O 1
ATOM 2179 N N . LYS B 1 7 ? -28.734 19.766 -9.273 1 46.38 7 LYS B N 1
ATOM 2180 C CA . LYS B 1 7 ? -27.359 19.938 -8.828 1 46.38 7 LYS B CA 1
ATOM 2181 C C . LYS B 1 7 ? -26.453 20.391 -9.977 1 46.38 7 LYS B C 1
ATOM 2183 O O . LYS B 1 7 ? -26.172 19.609 -10.883 1 46.38 7 LYS B O 1
ATOM 2188 N N . SER B 1 8 ? -26.594 21.547 -10.445 1 53.34 8 SER B N 1
ATOM 2189 C CA . SER B 1 8 ? -25.75 22.109 -11.5 1 53.34 8 SER B CA 1
ATOM 2190 C C . SER B 1 8 ? -24.281 21.766 -11.289 1 53.34 8 SER B C 1
ATOM 2192 O O . SER B 1 8 ? -23.812 21.734 -10.156 1 53.34 8 SER B O 1
ATOM 2194 N N . SER B 1 9 ? -23.625 21.078 -12.133 1 69.75 9 SER B N 1
ATOM 2195 C CA . SER B 1 9 ? -22.25 20.594 -12.164 1 69.75 9 SER B CA 1
ATOM 2196 C C . SER B 1 9 ? -21.266 21.719 -11.82 1 69.75 9 SER B C 1
ATOM 2198 O O . SER B 1 9 ? -21.344 22.812 -12.391 1 69.75 9 SER B O 1
ATOM 2200 N N . ILE B 1 10 ? -20.719 21.75 -10.625 1 76.44 10 ILE B N 1
ATOM 2201 C CA . ILE B 1 10 ? -19.688 22.688 -10.188 1 76.44 10 ILE B CA 1
ATOM 2202 C C . ILE B 1 10 ? -18.656 22.875 -11.297 1 76.44 10 ILE B C 1
ATOM 2204 O O . ILE B 1 10 ? -18.188 21.906 -11.891 1 76.44 10 ILE B O 1
ATOM 2208 N N . GLN B 1 11 ? -18.547 24.156 -11.695 1 78.5 11 GLN B N 1
ATOM 2209 C CA . GLN B 1 11 ? -17.562 24.5 -12.719 1 78.5 11 GLN B CA 1
ATOM 2210 C C . GLN B 1 11 ? -16.375 25.234 -12.117 1 78.5 11 GLN B C 1
ATOM 2212 O O . GLN B 1 11 ? -16.438 25.688 -10.969 1 78.5 11 GLN B O 1
ATOM 2217 N N . LYS B 1 12 ? -15.344 25.344 -12.867 1 82.06 12 LYS B N 1
ATOM 2218 C CA . LYS B 1 12 ? -14.117 26.016 -12.461 1 82.06 12 LYS B CA 1
ATOM 2219 C C . LYS B 1 12 ? -14.406 27.438 -11.953 1 82.06 12 LYS B C 1
ATOM 2221 O O . LYS B 1 12 ? -13.922 27.828 -10.898 1 82.06 12 LYS B O 1
ATOM 2226 N N . ASN B 1 13 ? -15.234 28.125 -12.688 1 83.81 13 ASN B N 1
ATOM 2227 C CA . ASN B 1 13 ? -15.539 29.516 -12.352 1 83.81 13 ASN B CA 1
ATOM 2228 C C . ASN B 1 13 ? -16.297 29.625 -11.031 1 83.81 13 ASN B C 1
ATOM 2230 O O . ASN B 1 13 ? -16.172 30.609 -10.305 1 83.81 13 ASN B O 1
ATOM 2234 N N . ASP B 1 14 ? -17 28.578 -10.75 1 85.12 14 ASP B N 1
ATOM 2235 C CA . ASP B 1 14 ? -17.719 28.562 -9.484 1 85.12 14 ASP B CA 1
ATOM 2236 C C . ASP B 1 14 ? -16.766 28.562 -8.297 1 85.12 14 ASP B C 1
ATOM 2238 O O . ASP B 1 14 ? -16.984 29.266 -7.312 1 85.12 14 ASP B O 1
ATOM 2242 N N . ILE B 1 15 ? -15.727 27.922 -8.461 1 84.81 15 ILE B N 1
ATOM 2243 C CA . ILE B 1 15 ? -14.766 27.797 -7.375 1 84.81 15 ILE B CA 1
ATOM 2244 C C . ILE B 1 15 ? -13.992 29.094 -7.203 1 84.81 15 ILE B C 1
ATOM 2246 O O . ILE B 1 15 ? -13.797 29.562 -6.078 1 84.81 15 ILE B O 1
ATOM 2250 N N . LEU B 1 16 ? -13.625 29.656 -8.297 1 84.94 16 LEU B N 1
ATOM 2251 C CA . LEU B 1 16 ? -12.898 30.922 -8.25 1 84.94 16 LEU B CA 1
ATOM 2252 C C . LEU B 1 16 ? -13.75 32 -7.625 1 84.94 16 LEU B C 1
ATOM 2254 O O . LEU B 1 16 ? -13.266 32.781 -6.793 1 84.94 16 LEU B O 1
ATOM 2258 N N . GLU B 1 17 ? -14.969 32.062 -7.992 1 87.38 17 GLU B N 1
ATOM 2259 C CA . GLU B 1 17 ? -15.891 33.031 -7.43 1 87.38 17 GLU B CA 1
ATOM 2260 C C . GLU B 1 17 ? -16.125 32.781 -5.945 1 87.38 17 GLU B C 1
ATOM 2262 O O . GLU B 1 17 ? -16.234 33.719 -5.156 1 87.38 17 GLU B O 1
ATOM 2267 N N . ALA B 1 18 ? -16.203 31.516 -5.652 1 88.62 18 ALA B N 1
ATOM 2268 C CA . ALA B 1 18 ? -16.422 31.156 -4.254 1 88.62 18 ALA B CA 1
ATOM 2269 C C . ALA B 1 18 ? -15.25 31.594 -3.381 1 88.62 18 ALA B C 1
ATOM 2271 O O . ALA B 1 18 ? -15.445 32.031 -2.242 1 88.62 18 ALA B O 1
ATOM 2272 N N . LEU B 1 19 ? -14.078 31.562 -3.863 1 84.62 19 LEU B N 1
ATOM 2273 C CA . LEU B 1 19 ? -12.898 32 -3.139 1 84.62 19 LEU B CA 1
ATOM 2274 C C . LEU B 1 19 ? -12.945 33.5 -2.902 1 84.62 19 LEU B C 1
ATOM 2276 O O . LEU B 1 19 ? -12.633 33.969 -1.806 1 84.62 19 LEU B O 1
ATOM 2280 N N . LYS B 1 20 ? -13.453 34.188 -3.922 1 85.88 20 LYS B N 1
ATOM 2281 C CA . LYS B 1 20 ? -13.539 35.625 -3.838 1 85.88 20 LYS B CA 1
ATOM 2282 C C . LYS B 1 20 ? -14.672 36.062 -2.9 1 85.88 20 LYS B C 1
ATOM 2284 O O . LYS B 1 20 ? -14.547 37.062 -2.199 1 85.88 20 LYS B O 1
ATOM 2289 N N . ARG B 1 21 ? -15.633 35.281 -2.885 1 89.12 21 ARG B N 1
ATOM 2290 C CA . ARG B 1 21 ? -16.828 35.656 -2.135 1 89.12 21 ARG B CA 1
ATOM 2291 C C . ARG B 1 21 ? -16.781 35.062 -0.722 1 89.12 21 ARG B C 1
ATOM 2293 O O . ARG B 1 21 ? -17.781 35.125 0.003 1 89.12 21 ARG B O 1
ATOM 2300 N N . ASN B 1 22 ? -15.75 34.438 -0.384 1 86.62 22 ASN B N 1
ATOM 2301 C CA . ASN B 1 22 ? -15.547 33.844 0.946 1 86.62 22 ASN B CA 1
ATOM 2302 C C . ASN B 1 22 ? -16.641 32.844 1.293 1 86.62 22 ASN B C 1
ATOM 2304 O O . ASN B 1 22 ? -17.234 32.906 2.371 1 86.62 22 ASN B O 1
ATOM 2308 N N . GLU B 1 23 ? -16.891 32.031 0.423 1 91.56 23 GLU B N 1
ATOM 2309 C CA . GLU B 1 23 ? -17.922 31.031 0.596 1 91.56 23 GLU B CA 1
ATOM 2310 C C . GLU B 1 23 ? -17.359 29.766 1.223 1 91.56 23 GLU B C 1
ATOM 2312 O O . GLU B 1 23 ? -18.109 28.859 1.6 1 91.56 23 GLU B O 1
ATOM 2317 N N . PHE B 1 24 ? -16.109 29.781 1.349 1 92.56 24 PHE B N 1
ATOM 2318 C CA . PHE B 1 24 ? -15.477 28.641 1.997 1 92.56 24 PHE B CA 1
ATOM 2319 C C . PHE B 1 24 ? -15.3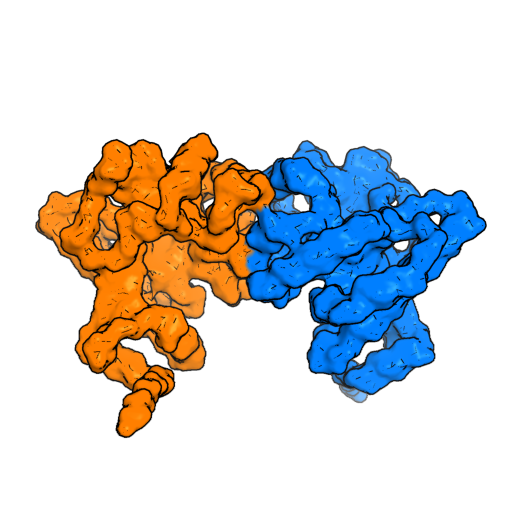28 28.891 3.494 1 92.56 24 PHE B C 1
ATOM 2321 O O . PHE B 1 24 ? -15.133 30.031 3.926 1 92.56 24 PHE B O 1
ATOM 2328 N N . PHE B 1 25 ? -15.492 27.828 4.262 1 92.75 25 PHE B N 1
ATOM 2329 C CA . PHE B 1 25 ? -15.211 27.891 5.691 1 92.75 25 PHE B CA 1
ATOM 2330 C C . PHE B 1 25 ? -14.555 26.594 6.172 1 92.75 25 PHE B C 1
ATOM 2332 O O . PHE B 1 25 ? -14.469 25.625 5.426 1 92.75 25 PHE B O 1
ATOM 2339 N N . THR B 1 26 ? -14.047 26.703 7.379 1 95.38 26 THR B N 1
ATOM 2340 C CA . THR B 1 26 ? -13.258 25.578 7.895 1 95.38 26 THR B CA 1
ATOM 2341 C C . THR B 1 26 ? -13.93 24.969 9.117 1 95.38 26 THR B C 1
ATOM 2343 O O . THR B 1 26 ? -14.398 25.688 10.008 1 95.38 26 THR B O 1
ATOM 2346 N N . LEU B 1 27 ? -14.102 23.688 9.102 1 95.38 27 LEU B N 1
ATOM 2347 C CA . LEU B 1 27 ? -14.438 22.906 10.289 1 95.38 27 LEU B CA 1
ATOM 2348 C C . LEU B 1 27 ? -13.227 22.125 10.781 1 95.38 27 LEU B C 1
ATOM 2350 O O . LEU B 1 27 ? -12.234 21.984 10.062 1 95.38 27 LEU B O 1
ATOM 2354 N N . TYR B 1 28 ? -13.344 21.734 12.039 1 95.38 28 TYR B N 1
ATOM 2355 C CA . TYR B 1 28 ? -12.227 21.031 12.656 1 95.38 28 TYR B CA 1
ATOM 2356 C C . TYR B 1 28 ? -12.664 19.703 13.242 1 95.38 28 TYR B C 1
ATOM 2358 O O . TYR B 1 28 ? -13.727 19.609 13.867 1 95.38 28 TYR B O 1
ATOM 2366 N N . GLN B 1 29 ? -11.852 18.703 12.992 1 95.75 29 GLN B N 1
ATOM 2367 C CA . GLN B 1 29 ? -12.117 17.406 13.594 1 95.75 29 GLN B CA 1
ATOM 2368 C C . GLN B 1 29 ? -11.023 17.016 14.578 1 95.75 29 GLN B C 1
ATOM 2370 O O . GLN B 1 29 ? -9.852 16.953 14.219 1 95.75 29 GLN B O 1
ATOM 2375 N N . PRO B 1 30 ? -11.414 16.734 15.812 1 95.25 30 PRO B N 1
ATOM 2376 C CA . PRO B 1 30 ? -10.438 16.438 16.859 1 95.25 30 PRO B CA 1
ATOM 2377 C C . PRO B 1 30 ? -9.797 15.055 16.688 1 95.25 30 PRO B C 1
ATOM 2379 O O . PRO B 1 30 ? -10.469 14.109 16.266 1 95.25 30 PRO B O 1
ATOM 2382 N N . LYS B 1 31 ? -8.539 14.938 16.922 1 95.69 31 LYS B N 1
ATOM 2383 C CA . LYS B 1 31 ? -7.797 13.711 17.203 1 95.69 31 LYS B CA 1
ATOM 2384 C C . LYS B 1 31 ? -7.492 13.578 18.688 1 95.69 31 LYS B C 1
ATOM 2386 O O . LYS B 1 31 ? -7.035 14.531 19.328 1 95.69 31 LYS B O 1
ATOM 2391 N N . VAL B 1 32 ? -7.68 12.406 19.203 1 94.12 32 VAL B N 1
ATOM 2392 C CA . VAL B 1 32 ? -7.621 12.297 20.656 1 94.12 32 VAL B CA 1
ATOM 2393 C C . VAL B 1 32 ? -6.637 11.195 21.062 1 94.12 32 VAL B C 1
ATOM 2395 O O . VAL B 1 32 ? -6.484 10.203 20.344 1 94.12 32 VAL B O 1
ATOM 2398 N N . TYR B 1 33 ? -6 11.406 22.203 1 94.25 33 TYR B N 1
ATOM 2399 C CA . TYR B 1 33 ? -5.211 10.336 22.812 1 94.25 33 TYR B CA 1
ATOM 2400 C C . TYR B 1 33 ? -6.109 9.234 23.359 1 94.25 33 TYR B C 1
ATOM 2402 O O . TYR B 1 33 ? -7.02 9.508 24.156 1 94.25 33 TYR B O 1
ATOM 2410 N N . SER B 1 34 ? -5.777 8.039 22.953 1 92.5 34 SER B N 1
ATOM 2411 C CA . SER B 1 34 ? -6.66 6.934 23.297 1 92.5 34 SER B CA 1
ATOM 2412 C C . SER B 1 34 ? -6.676 6.695 24.812 1 92.5 34 SER B C 1
ATOM 2414 O O . SER B 1 34 ? -7.723 6.379 25.375 1 92.5 34 SER B O 1
ATOM 2416 N N . GLU B 1 35 ? -5.613 6.898 25.5 1 90.69 35 GLU B N 1
ATOM 2417 C CA . GLU B 1 35 ? -5.496 6.59 26.922 1 90.69 35 GLU B CA 1
ATOM 2418 C C . GLU B 1 35 ? -6.203 7.641 27.766 1 90.69 35 GLU B C 1
ATOM 2420 O O . GLU B 1 35 ? -7 7.305 28.656 1 90.69 35 GLU B O 1
ATOM 2425 N N . SER B 1 36 ? -5.973 8.961 27.453 1 88.69 36 SER B N 1
ATOM 2426 C CA . SER B 1 36 ? -6.441 10.031 28.312 1 88.69 36 SER B CA 1
ATOM 2427 C C . SER B 1 36 ? -7.75 10.625 27.797 1 88.69 36 SER B C 1
ATOM 2429 O O . SER B 1 36 ? -8.492 11.258 28.562 1 88.69 36 SER B O 1
ATOM 2431 N N . GLY B 1 37 ? -7.914 10.492 26.484 1 87.69 37 GLY B N 1
ATOM 2432 C CA . GLY B 1 37 ? -9.062 11.148 25.875 1 87.69 37 GLY B CA 1
ATOM 2433 C C . GLY B 1 37 ? -8.828 12.625 25.609 1 87.69 37 GLY B C 1
ATOM 2434 O O . GLY B 1 37 ? -9.719 13.312 25.094 1 87.69 37 GLY B O 1
ATOM 2435 N N . LYS B 1 38 ? -7.66 13.07 25.922 1 90 38 LYS B N 1
ATOM 2436 C CA . LYS B 1 38 ? -7.336 14.477 25.703 1 90 38 LYS B CA 1
ATOM 2437 C C . LYS B 1 38 ? -7.078 14.75 24.219 1 90 38 LYS B C 1
ATOM 2439 O O . LYS B 1 38 ? -6.75 13.836 23.453 1 90 38 LYS B O 1
ATOM 2444 N N . LEU B 1 39 ? -7.184 15.984 23.875 1 91.88 39 LEU B N 1
ATOM 2445 C CA . LEU B 1 39 ? -6.98 16.422 22.484 1 91.88 39 LEU B CA 1
ATOM 2446 C C . LEU B 1 39 ? -5.508 16.344 22.109 1 91.88 39 LEU B C 1
ATOM 2448 O O . LEU B 1 39 ? -4.645 16.844 22.828 1 91.88 39 LEU B O 1
ATOM 2452 N N . ALA B 1 40 ? -5.203 15.656 21.078 1 93.75 40 ALA B N 1
ATOM 2453 C CA . ALA B 1 40 ? -3.85 15.586 20.547 1 93.75 40 ALA B CA 1
ATOM 2454 C C . ALA B 1 40 ? -3.617 16.656 19.484 1 93.75 40 ALA B C 1
ATOM 2456 O O . ALA B 1 40 ? -2.602 17.359 19.516 1 93.75 40 ALA B O 1
ATOM 2457 N N . SER B 1 41 ? -4.512 16.75 18.578 1 95.12 41 SER B N 1
ATOM 2458 C CA . SER B 1 41 ? -4.516 17.734 17.484 1 95.12 41 SER B CA 1
ATOM 2459 C C . SER B 1 41 ? -5.895 17.844 16.844 1 95.12 41 SER B C 1
ATOM 2461 O O . SER B 1 41 ? -6.84 17.172 17.266 1 95.12 41 SER B O 1
ATOM 2463 N N . ILE B 1 42 ? -6.02 18.797 15.977 1 95.19 42 ILE B N 1
ATOM 2464 C CA . ILE B 1 42 ? -7.266 18.922 15.227 1 95.19 42 ILE B CA 1
ATOM 2465 C C . ILE B 1 42 ? -6.961 19.031 13.734 1 95.19 42 ILE B C 1
ATOM 2467 O O . ILE B 1 42 ? -5.906 19.547 13.352 1 95.19 42 ILE B O 1
ATOM 2471 N N . GLU B 1 43 ? -7.828 18.516 12.961 1 97.06 43 GLU B N 1
ATOM 2472 C CA . GLU B 1 43 ? -7.688 18.578 11.508 1 97.06 43 GLU B CA 1
ATOM 2473 C C . GLU B 1 43 ? -8.625 19.625 10.906 1 97.06 43 GLU B C 1
ATOM 2475 O O . GLU B 1 43 ? -9.828 19.594 11.156 1 97.06 43 GLU B O 1
ATOM 2480 N N . ALA B 1 44 ? -8.039 20.547 10.133 1 97.06 44 ALA B N 1
ATOM 2481 C CA . ALA B 1 44 ? -8.836 21.547 9.43 1 97.06 44 ALA B CA 1
ATOM 2482 C C . ALA B 1 44 ? -9.445 20.953 8.156 1 97.06 44 ALA B C 1
ATOM 2484 O O . ALA B 1 44 ? -8.727 20.391 7.324 1 97.06 44 ALA B O 1
ATOM 2485 N N . LEU B 1 45 ? -10.719 21.094 8.016 1 96.19 45 LEU B N 1
ATOM 2486 C CA . LEU B 1 45 ? -11.445 20.578 6.863 1 96.19 45 LEU B CA 1
ATOM 2487 C C . LEU B 1 45 ? -12.25 21.688 6.184 1 96.19 45 LEU B C 1
ATOM 2489 O O . LEU B 1 45 ? -13.047 22.359 6.828 1 96.19 45 LEU B O 1
ATOM 2493 N N . ILE B 1 46 ? -12.094 21.766 4.875 1 95.25 46 ILE B N 1
ATOM 2494 C CA . ILE B 1 46 ? -12.75 22.828 4.125 1 95.25 46 ILE B CA 1
ATOM 2495 C C . ILE B 1 46 ? -14.195 22.453 3.828 1 95.25 46 ILE B C 1
ATOM 2497 O O . ILE B 1 46 ? -14.484 21.281 3.57 1 95.25 46 ILE B O 1
ATOM 2501 N N . ARG B 1 47 ? -15.023 23.391 3.896 1 94.19 47 ARG B N 1
ATOM 2502 C CA . ARG B 1 47 ? -16.406 23.297 3.445 1 94.19 47 ARG B CA 1
ATOM 2503 C C . ARG B 1 47 ? -16.766 24.484 2.549 1 94.19 47 ARG B C 1
ATOM 2505 O O . ARG B 1 47 ? -16.156 25.547 2.65 1 94.19 47 ARG B O 1
ATOM 2512 N N . TRP B 1 48 ? -17.688 24.203 1.669 1 92.38 48 TRP B N 1
ATOM 2513 C CA . TRP B 1 48 ? -18.172 25.234 0.751 1 92.38 48 TRP B CA 1
ATOM 2514 C C . TRP B 1 48 ? -19.672 25.469 0.935 1 92.38 48 TRP B C 1
ATOM 2516 O O . TRP B 1 48 ? -20.469 24.578 0.692 1 92.38 48 TRP B O 1
ATOM 2526 N N . LYS B 1 49 ? -20 26.594 1.429 1 91.62 49 LYS B N 1
ATOM 2527 C CA . LYS B 1 49 ? -21.391 26.969 1.553 1 91.62 49 LYS B CA 1
ATOM 2528 C C . LYS B 1 49 ? -21.922 27.594 0.259 1 91.62 49 LYS B C 1
ATOM 2530 O O . LYS B 1 49 ? -21.438 28.641 -0.161 1 91.62 49 LYS B O 1
ATOM 2535 N N . ARG B 1 50 ? -22.844 26.844 -0.37 1 86.25 50 ARG B N 1
ATOM 2536 C CA . ARG B 1 50 ? -23.422 27.328 -1.618 1 86.25 50 ARG B CA 1
ATOM 2537 C C . ARG B 1 50 ? -24.953 27.219 -1.58 1 86.25 50 ARG B C 1
ATOM 2539 O O . ARG B 1 50 ? -25.5 26.109 -1.465 1 86.25 50 ARG B O 1
ATOM 2546 N N . ASN B 1 51 ? -25.656 28.25 -1.916 1 83.62 51 ASN B N 1
ATOM 2547 C CA . ASN B 1 51 ? -27.109 28.297 -1.985 1 83.62 51 ASN B CA 1
ATOM 2548 C C . ASN B 1 51 ? -27.75 27.594 -0.797 1 83.62 51 ASN B C 1
ATOM 2550 O O . ASN B 1 51 ? -28.641 26.75 -0.972 1 83.62 51 ASN B O 1
ATOM 2554 N N . ASN B 1 52 ? -27.25 27.734 0.429 1 84 52 ASN B N 1
ATOM 2555 C CA . ASN B 1 52 ? -27.766 27.219 1.691 1 84 52 ASN B CA 1
ATOM 2556 C C . ASN B 1 52 ? -27.469 25.734 1.856 1 84 52 ASN B C 1
ATOM 2558 O O . ASN B 1 52 ? -28.109 25.047 2.645 1 84 52 ASN B O 1
ATOM 2562 N N . SER B 1 53 ? -26.672 25.297 1.033 1 88.5 53 SER B N 1
ATOM 2563 C CA . SER B 1 53 ? -26.219 23.922 1.179 1 88.5 53 SER B CA 1
ATOM 2564 C C . SER B 1 53 ? -24.703 23.875 1.379 1 88.5 53 SER B C 1
ATOM 2566 O O . SER B 1 53 ? -24 24.828 1.061 1 88.5 53 SER B O 1
ATOM 2568 N N . ILE B 1 54 ? -24.328 22.828 1.967 1 89.38 54 ILE B N 1
ATOM 2569 C CA . ILE B 1 54 ? -22.891 22.609 2.162 1 89.38 54 ILE B CA 1
ATOM 2570 C C . ILE B 1 54 ? -22.375 21.609 1.133 1 89.38 54 ILE B C 1
ATOM 2572 O O . ILE B 1 54 ? -22.938 20.516 0.998 1 89.38 54 ILE B O 1
ATOM 2576 N N . ILE B 1 55 ? -21.391 22.062 0.4 1 87.94 55 ILE B N 1
ATOM 2577 C CA . ILE B 1 55 ? -20.719 21.203 -0.561 1 87.94 55 ILE B CA 1
ATOM 2578 C C . ILE B 1 55 ? -19.469 20.594 0.071 1 87.94 55 ILE B C 1
ATOM 2580 O O . ILE B 1 55 ? -18.625 21.328 0.599 1 87.94 55 ILE B O 1
ATOM 2584 N N . TYR B 1 56 ? -19.344 19.297 -0.073 1 88.62 56 TYR B N 1
ATOM 2585 C CA . TYR B 1 56 ? -18.25 18.578 0.552 1 88.62 56 TYR B CA 1
ATOM 2586 C C . TYR B 1 56 ? -17.047 18.484 -0.391 1 88.62 56 TYR B C 1
ATOM 2588 O O . TYR B 1 56 ? -17.203 18.578 -1.61 1 88.62 56 TYR B O 1
ATOM 2596 N N . PRO B 1 57 ? -15.891 18.344 0.233 1 87.69 57 PRO B N 1
ATOM 2597 C CA . PRO B 1 57 ? -14.656 18.375 -0.552 1 87.69 57 PRO B CA 1
ATOM 2598 C C . PRO B 1 57 ? -14.664 17.375 -1.706 1 87.69 57 PRO B C 1
ATOM 2600 O O . PRO B 1 57 ? -14.211 17.688 -2.807 1 87.69 57 PRO B O 1
ATOM 2603 N N . LEU B 1 58 ? -15.102 16.234 -1.458 1 80.75 58 LEU B N 1
ATOM 2604 C CA . LEU B 1 58 ? -15.094 15.203 -2.488 1 80.75 58 LEU B CA 1
ATOM 2605 C C . LEU B 1 58 ? -15.859 15.664 -3.723 1 80.75 58 LEU B C 1
ATOM 2607 O O . LEU B 1 58 ? -15.664 15.133 -4.816 1 80.75 58 LEU B O 1
ATOM 2611 N N . GLU B 1 59 ? -16.641 16.625 -3.578 1 81.75 59 GLU B N 1
ATOM 2612 C CA . GLU B 1 59 ? -17.5 17.094 -4.66 1 81.75 59 GLU B CA 1
ATOM 2613 C C . GLU B 1 59 ? -16.812 18.156 -5.492 1 81.75 59 GLU B C 1
ATOM 2615 O O . GLU B 1 59 ? -17.172 18.406 -6.645 1 81.75 59 GLU B O 1
ATOM 2620 N N . PHE B 1 60 ? -15.844 18.812 -4.887 1 86.06 60 PHE B N 1
ATOM 2621 C CA . PHE B 1 60 ? -15.297 19.922 -5.664 1 86.06 60 PHE B CA 1
ATOM 2622 C C . PHE B 1 60 ? -13.781 19.828 -5.75 1 86.06 60 PHE B C 1
ATOM 2624 O O . PHE B 1 60 ? -13.164 20.438 -6.633 1 86.06 60 PHE B O 1
ATOM 2631 N N . ILE B 1 61 ? -13.094 19.094 -4.941 1 85.69 61 ILE B N 1
ATOM 2632 C CA . ILE B 1 61 ? -11.633 19 -4.949 1 85.69 61 ILE B CA 1
ATOM 2633 C C . ILE B 1 61 ? -11.164 18.344 -6.242 1 85.69 61 ILE B C 1
ATOM 2635 O O . ILE B 1 61 ? -10.211 18.812 -6.871 1 85.69 61 ILE B O 1
ATOM 2639 N N . PRO B 1 62 ? -11.828 17.219 -6.613 1 81.12 62 PRO B N 1
ATOM 2640 C CA . PRO B 1 62 ? -11.406 16.625 -7.879 1 81.12 62 PRO B CA 1
ATOM 2641 C C . PRO B 1 62 ? -11.43 17.609 -9.047 1 81.12 62 PRO B C 1
ATOM 2643 O O . PRO B 1 62 ? -10.539 17.594 -9.891 1 81.12 62 PRO B O 1
ATOM 2646 N N . MET B 1 63 ? -12.406 18.422 -9.023 1 81.19 63 MET B N 1
ATOM 2647 C CA . MET B 1 63 ? -12.508 19.453 -10.055 1 81.19 63 MET B CA 1
ATOM 2648 C C . MET B 1 63 ? -11.352 20.438 -9.953 1 81.19 63 MET B C 1
ATOM 2650 O O . MET B 1 63 ? -10.812 20.891 -10.969 1 81.19 63 MET B O 1
ATOM 2654 N N . CYS B 1 64 ? -10.992 20.75 -8.758 1 84.81 64 CYS B N 1
ATOM 2655 C CA . CYS B 1 64 ? -9.859 21.656 -8.539 1 84.81 64 CYS B CA 1
ATOM 2656 C C . CYS B 1 64 ? -8.562 21.031 -9.039 1 84.81 64 CYS B C 1
ATOM 2658 O O . CYS B 1 64 ? -7.73 21.719 -9.633 1 84.81 64 CYS B O 1
ATOM 2660 N N . GLU B 1 65 ? -8.414 19.797 -8.828 1 80.19 65 GLU B N 1
ATOM 2661 C CA . GLU B 1 65 ? -7.219 19.078 -9.273 1 80.19 65 GLU B CA 1
ATOM 2662 C C . GLU B 1 65 ? -7.113 19.078 -10.789 1 80.19 65 GLU B C 1
ATOM 2664 O O . GLU B 1 65 ? -6.039 19.312 -11.344 1 80.19 65 GLU B O 1
ATOM 2669 N N . GLU B 1 66 ? -8.211 18.922 -11.422 1 78.25 66 GLU B N 1
ATOM 2670 C CA . GLU B 1 66 ? -8.258 18.844 -12.883 1 78.25 66 GLU B CA 1
ATOM 2671 C C . GLU B 1 66 ? -8.047 20.203 -13.523 1 78.25 66 GLU B C 1
ATOM 2673 O O . GLU B 1 66 ? -7.594 20.297 -14.664 1 78.25 66 GLU B O 1
ATOM 2678 N N . ASN B 1 67 ? -8.344 21.219 -12.773 1 81.38 67 ASN B N 1
ATOM 2679 C CA . ASN B 1 67 ? -8.344 22.547 -13.383 1 81.38 67 ASN B CA 1
ATOM 2680 C C . ASN B 1 67 ? -7.23 23.422 -12.805 1 81.38 67 ASN B C 1
ATOM 2682 O O . ASN B 1 67 ? -7.242 24.641 -12.977 1 81.38 67 ASN B O 1
ATOM 2686 N N . GLY B 1 68 ? -6.414 22.828 -12.047 1 80.88 68 GLY B N 1
ATOM 2687 C CA . GLY B 1 68 ? -5.254 23.531 -11.523 1 80.88 68 GLY B CA 1
ATOM 2688 C C . GLY B 1 68 ? -5.605 24.531 -10.43 1 80.88 68 GLY B C 1
ATOM 2689 O O . GLY B 1 68 ? -4.93 25.547 -10.273 1 80.88 68 GLY B O 1
ATOM 2690 N N . LEU B 1 69 ? -6.695 24.422 -9.734 1 85.38 69 LEU B N 1
ATOM 2691 C CA . LEU B 1 69 ? -7.152 25.344 -8.703 1 85.38 69 LEU B CA 1
ATOM 2692 C C . LEU B 1 69 ? -6.801 24.844 -7.312 1 85.38 69 LEU B C 1
ATOM 2694 O O . LEU B 1 69 ? -7.066 25.516 -6.312 1 85.38 69 LEU B O 1
ATOM 2698 N N . VAL B 1 70 ? -6.172 23.781 -7.223 1 88.75 70 VAL B N 1
ATOM 2699 C CA . VAL B 1 70 ? -5.918 23.141 -5.938 1 88.75 70 VAL B CA 1
ATOM 2700 C C . VAL B 1 70 ? -4.906 23.969 -5.141 1 88.75 70 VAL B C 1
ATOM 2702 O O . VAL B 1 70 ? -5.008 24.062 -3.916 1 88.75 70 VAL B O 1
ATOM 2705 N N . TYR B 1 71 ? -4.07 24.609 -5.836 1 91 71 TYR B N 1
ATOM 2706 C CA . TYR B 1 71 ? -3.07 25.438 -5.176 1 91 71 TYR B CA 1
ATOM 2707 C C . TYR B 1 71 ? -3.73 26.562 -4.387 1 91 71 TYR B C 1
ATOM 2709 O O . TYR B 1 71 ? -3.396 26.781 -3.219 1 91 71 TYR B O 1
ATOM 2717 N N . ASP B 1 72 ? -4.645 27.188 -4.988 1 89.31 72 ASP B N 1
ATOM 2718 C CA . ASP B 1 72 ? -5.328 28.312 -4.348 1 89.31 72 ASP B CA 1
ATOM 2719 C C . ASP B 1 72 ? -6.102 27.844 -3.115 1 89.31 72 ASP B C 1
ATOM 2721 O O . ASP B 1 72 ? -6.125 28.531 -2.094 1 89.31 72 ASP B O 1
ATOM 2725 N N . ILE B 1 73 ? -6.664 26.75 -3.209 1 91.69 73 ILE B N 1
ATOM 2726 C CA . ILE B 1 73 ? -7.422 26.188 -2.094 1 91.69 73 ILE B CA 1
ATOM 2727 C C . ILE B 1 73 ? -6.469 25.812 -0.96 1 91.69 73 ILE B C 1
ATOM 2729 O O . ILE B 1 73 ? -6.742 26.094 0.208 1 91.69 73 ILE B O 1
ATOM 2733 N N . ASP B 1 74 ? -5.363 25.219 -1.326 1 94.88 74 ASP B N 1
ATOM 2734 C CA . ASP B 1 74 ? -4.371 24.812 -0.333 1 94.88 74 ASP B CA 1
ATOM 2735 C C . ASP B 1 74 ? -3.82 26.031 0.411 1 94.88 74 ASP B C 1
ATOM 2737 O O . ASP B 1 74 ? -3.729 26.016 1.641 1 94.88 74 ASP B O 1
ATOM 2741 N N . MET B 1 75 ? -3.545 27.062 -0.296 1 93.5 75 MET B N 1
ATOM 2742 C CA . MET B 1 75 ? -3.012 28.281 0.323 1 93.5 75 MET B CA 1
ATOM 2743 C C . MET B 1 75 ? -4.059 28.953 1.208 1 93.5 75 MET B C 1
ATOM 2745 O O . MET B 1 75 ? -3.738 29.453 2.283 1 93.5 75 MET B O 1
ATOM 2749 N N . TYR B 1 76 ? -5.273 28.938 0.716 1 92.25 76 TYR B N 1
ATOM 2750 C CA . TYR B 1 76 ? -6.371 29.453 1.525 1 92.25 76 TYR B CA 1
ATOM 2751 C C . TYR B 1 76 ? -6.457 28.719 2.859 1 92.25 76 TYR B C 1
ATOM 2753 O O . TYR B 1 76 ? -6.559 29.344 3.914 1 92.25 76 TYR B O 1
ATOM 2761 N N . MET B 1 77 ? -6.383 27.453 2.785 1 96 77 MET B N 1
ATOM 2762 C CA . MET B 1 77 ? -6.52 26.641 3.994 1 96 77 MET B CA 1
ATOM 2763 C C . MET B 1 77 ? -5.34 26.875 4.934 1 96 77 MET B C 1
ATOM 2765 O O . MET B 1 77 ? -5.512 26.938 6.152 1 96 77 MET B O 1
ATOM 2769 N N . ILE B 1 78 ? -4.16 27 4.414 1 96.88 78 ILE B N 1
ATOM 2770 C CA . ILE B 1 78 ? -2.984 27.266 5.234 1 96.88 78 ILE B CA 1
ATOM 2771 C C . ILE B 1 78 ? -3.154 28.594 5.965 1 96.88 78 ILE B C 1
ATOM 2773 O O . ILE B 1 78 ? -2.896 28.688 7.168 1 96.88 78 ILE B O 1
ATOM 2777 N N . ARG B 1 79 ? -3.611 29.578 5.238 1 94.88 79 ARG B N 1
ATOM 2778 C CA . ARG B 1 79 ? -3.822 30.891 5.844 1 94.88 79 ARG B CA 1
ATOM 2779 C C . ARG B 1 79 ? -4.859 30.812 6.957 1 94.88 79 ARG B C 1
ATOM 2781 O O . ARG B 1 79 ? -4.715 31.469 7.992 1 94.88 79 ARG B O 1
ATOM 2788 N N . GLN B 1 80 ? -5.906 30 6.723 1 94.06 80 GLN B N 1
ATOM 2789 C CA . GLN B 1 80 ? -6.918 29.828 7.758 1 94.06 80 GLN B CA 1
ATOM 2790 C C . GLN B 1 80 ? -6.316 29.219 9.023 1 94.06 80 GLN B C 1
ATOM 2792 O O . GLN B 1 80 ? -6.641 29.641 10.133 1 94.06 80 GLN B O 1
ATOM 2797 N N . VAL B 1 81 ? -5.48 28.266 8.859 1 95.19 81 VAL B N 1
ATOM 2798 C CA . VAL B 1 81 ? -4.855 27.594 9.992 1 95.19 81 VAL B CA 1
ATOM 2799 C C . VAL B 1 81 ? -3.932 28.547 10.727 1 95.19 81 VAL B C 1
ATOM 2801 O O . VAL B 1 81 ? -3.941 28.609 11.961 1 95.19 81 VAL B O 1
ATOM 2804 N N . VAL B 1 82 ? -3.178 29.344 9.977 1 95.19 82 VAL B N 1
ATOM 2805 C CA . VAL B 1 82 ? -2.285 30.344 10.57 1 95.19 82 VAL B CA 1
ATOM 2806 C C . VAL B 1 82 ? -3.096 31.344 11.391 1 95.19 82 VAL B C 1
ATOM 2808 O O . VAL B 1 82 ? -2.748 31.641 12.531 1 95.19 82 VAL B O 1
ATOM 2811 N N . THR B 1 83 ? -4.141 31.781 10.797 1 93.62 83 THR B N 1
ATOM 2812 C CA . THR B 1 83 ? -5.004 32.75 11.477 1 93.62 83 THR B CA 1
ATOM 2813 C C . THR B 1 83 ? -5.559 32.156 12.766 1 93.62 83 THR B C 1
ATOM 2815 O O . THR B 1 83 ? -5.555 32.812 13.812 1 93.62 83 THR B O 1
ATOM 2818 N N . GLN B 1 84 ? -5.973 30.938 12.688 1 93.06 84 GLN B N 1
ATOM 2819 C CA . GLN B 1 84 ? -6.57 30.281 13.844 1 93.06 84 GLN B CA 1
ATOM 2820 C C . GLN B 1 84 ? -5.543 30.078 14.961 1 93.06 84 GLN B C 1
ATOM 2822 O O . GLN B 1 84 ? -5.84 30.312 16.125 1 93.06 84 GLN B O 1
ATOM 2827 N N . ILE B 1 85 ? -4.383 29.656 14.656 1 93.62 85 ILE B N 1
ATOM 2828 C CA . ILE B 1 85 ? -3.326 29.453 15.641 1 93.62 85 ILE B CA 1
ATOM 2829 C C . ILE B 1 85 ? -2.961 30.781 16.297 1 93.62 85 ILE B C 1
ATOM 2831 O O . ILE B 1 85 ? -2.801 30.859 17.516 1 93.62 85 ILE B O 1
ATOM 2835 N N . ASN B 1 86 ? -2.881 31.797 15.492 1 91.81 86 ASN B N 1
ATOM 2836 C CA . ASN B 1 86 ? -2.561 33.125 16.016 1 91.81 86 ASN B CA 1
ATOM 2837 C C . ASN B 1 86 ? -3.658 33.625 16.953 1 91.81 86 ASN B C 1
ATOM 2839 O O . ASN B 1 86 ? -3.373 34.281 17.953 1 91.81 86 ASN B O 1
ATOM 2843 N N . GLU B 1 87 ? -4.855 33.344 16.562 1 90.25 87 GLU B N 1
ATOM 2844 C CA . GLU B 1 87 ? -5.969 33.719 17.422 1 90.25 87 GLU B CA 1
ATOM 2845 C C . GLU B 1 87 ? -5.895 33 18.781 1 90.25 87 GLU B C 1
ATOM 2847 O O . GLU B 1 87 ? -6.133 33.625 19.828 1 90.25 87 GLU B O 1
ATOM 2852 N N . LEU B 1 88 ? -5.617 31.781 18.75 1 86.31 88 LEU B N 1
ATOM 2853 C CA . LEU B 1 88 ? -5.457 31.031 19.984 1 86.31 88 LEU B CA 1
ATOM 2854 C C . LEU B 1 88 ? -4.309 31.578 20.812 1 86.31 88 LEU B C 1
ATOM 2856 O O . LEU B 1 88 ? -4.438 31.734 22.031 1 86.31 88 LEU B O 1
ATOM 2860 N N . LYS B 1 89 ? -3.248 31.906 20.203 1 86.94 89 LYS B N 1
ATOM 2861 C CA . LYS B 1 89 ? -2.078 32.469 20.875 1 86.94 89 LYS B CA 1
ATOM 2862 C C . LYS B 1 89 ? -2.406 33.812 21.516 1 86.94 89 LYS B C 1
ATOM 2864 O O . LYS B 1 89 ? -2.066 34.031 22.672 1 86.94 89 LYS B O 1
ATOM 2869 N N . LYS B 1 90 ? -3.057 34.594 20.828 1 88.25 90 LYS B N 1
ATOM 2870 C CA . LYS B 1 90 ? -3.406 35.906 21.297 1 88.25 90 LYS B CA 1
ATOM 2871 C C . LYS B 1 90 ? -4.332 35.844 22.516 1 88.25 90 LYS B C 1
ATOM 2873 O O . LYS B 1 90 ? -4.266 36.688 23.406 1 88.25 90 LYS B O 1
ATOM 2878 N N . ASN B 1 91 ? -5.152 34.812 22.5 1 86.81 91 ASN B N 1
ATOM 2879 C CA . ASN B 1 91 ? -6.137 34.688 23.578 1 86.81 91 ASN B CA 1
ATOM 2880 C C . ASN B 1 91 ? -5.609 33.812 24.719 1 86.81 91 ASN B C 1
ATOM 2882 O O . ASN B 1 91 ? -6.371 33.406 25.594 1 86.81 91 ASN B O 1
ATOM 2886 N N . ASN B 1 92 ? -4.344 33.469 24.703 1 81.81 92 ASN B N 1
ATOM 2887 C CA . ASN B 1 92 ? -3.65 32.688 25.734 1 81.81 92 ASN B CA 1
ATOM 2888 C C . ASN B 1 92 ? -4.32 31.328 25.953 1 81.81 92 ASN B C 1
ATOM 2890 O O . ASN B 1 92 ? -4.477 30.891 27.094 1 81.81 92 ASN B O 1
ATOM 2894 N N . LYS B 1 93 ? -4.832 30.844 24.906 1 79.88 93 LYS B N 1
ATOM 2895 C CA . LYS B 1 93 ? -5.379 29.5 24.938 1 79.88 93 LYS B CA 1
ATOM 2896 C C . LYS B 1 93 ? -4.312 28.453 24.594 1 79.88 93 LYS B C 1
ATOM 2898 O O . LYS B 1 93 ? -3.287 28.797 23.984 1 79.88 93 LYS B O 1
ATOM 2903 N N . LYS B 1 94 ? -4.539 27.328 25.109 1 83.5 94 LYS B N 1
ATOM 2904 C CA . LYS B 1 94 ? -3.631 26.25 24.75 1 83.5 94 LYS B CA 1
ATOM 2905 C C . LYS B 1 94 ? -3.6 26.031 23.25 1 83.5 94 LYS B C 1
ATOM 2907 O O . LYS B 1 94 ? -4.648 25.906 22.609 1 83.5 94 LYS B O 1
ATOM 2912 N N . ILE B 1 95 ? -2.387 26.078 22.734 1 87.56 95 ILE B N 1
ATOM 2913 C CA . ILE B 1 95 ? -2.238 25.891 21.297 1 87.56 95 ILE B CA 1
ATOM 2914 C C . ILE B 1 95 ? -2.15 24.391 21 1 87.56 95 ILE B C 1
ATOM 2916 O O . ILE B 1 95 ? -1.386 23.672 21.625 1 87.56 95 ILE B O 1
ATOM 2920 N N . ILE B 1 96 ? -2.996 23.984 20.156 1 88.5 96 ILE B N 1
ATOM 2921 C CA . ILE B 1 96 ? -3.018 22.594 19.703 1 88.5 96 ILE B CA 1
ATOM 2922 C C . ILE B 1 96 ? -2.621 22.531 18.234 1 88.5 96 ILE B C 1
ATOM 2924 O O . ILE B 1 96 ? -2.973 23.422 17.453 1 88.5 96 ILE B O 1
ATOM 2928 N N . PRO B 1 97 ? -1.834 21.562 17.922 1 95 97 PRO B N 1
ATOM 2929 C CA . PRO B 1 97 ? -1.478 21.469 16.5 1 95 97 PRO B CA 1
ATOM 2930 C C . PRO B 1 97 ? -2.699 21.328 15.594 1 95 97 PRO B C 1
ATOM 2932 O O . PRO B 1 97 ? -3.674 20.672 15.953 1 95 97 PRO B O 1
ATOM 2935 N N . ILE B 1 98 ? -2.625 21.984 14.453 1 96.88 98 ILE B N 1
ATOM 2936 C CA . ILE B 1 98 ? -3.699 21.938 13.469 1 96.88 98 ILE B CA 1
ATOM 2937 C C . ILE B 1 98 ? -3.172 21.359 12.156 1 96.88 98 ILE B C 1
ATOM 2939 O O . ILE B 1 98 ? -2.158 21.812 11.633 1 96.88 98 ILE B O 1
ATOM 2943 N N . SER B 1 99 ? -3.818 20.281 11.711 1 97.75 99 SER B N 1
ATOM 2944 C CA . SER B 1 99 ? -3.443 19.672 10.438 1 97.75 99 SER B CA 1
ATOM 2945 C C . SER B 1 99 ? -4.203 20.312 9.273 1 97.75 99 SER B C 1
ATOM 2947 O O . SER B 1 99 ? -5.375 20.672 9.422 1 97.75 99 SER B O 1
ATOM 2949 N N . VAL B 1 100 ? -3.531 20.438 8.195 1 97.5 100 VAL B N 1
ATOM 2950 C CA . VAL B 1 100 ? -4.117 20.969 6.965 1 97.5 100 VAL B CA 1
ATOM 2951 C C . VAL B 1 100 ? -3.754 20.078 5.785 1 97.5 100 VAL B C 1
ATOM 2953 O O . VAL B 1 100 ? -2.594 19.688 5.629 1 97.5 100 VAL B O 1
ATOM 2956 N N . ASN B 1 101 ? -4.766 19.688 5.039 1 95.38 101 ASN B N 1
ATOM 2957 C CA . ASN B 1 101 ? -4.535 18.875 3.852 1 95.38 101 ASN B CA 1
ATOM 2958 C C . ASN B 1 101 ? -3.818 19.672 2.762 1 95.38 101 ASN B C 1
ATOM 2960 O O . ASN B 1 101 ? -4.141 20.828 2.518 1 95.38 101 ASN B O 1
ATOM 2964 N N . ILE B 1 102 ? -2.855 19 2.141 1 94.56 102 ILE B N 1
ATOM 2965 C CA . ILE B 1 102 ? -2.148 19.609 1.017 1 94.56 102 ILE B CA 1
ATOM 2966 C C . ILE B 1 102 ? -2.066 18.609 -0.138 1 94.56 102 ILE B C 1
ATOM 2968 O O . ILE B 1 102 ? -1.729 17.438 0.064 1 94.56 102 ILE B O 1
ATOM 2972 N N . TYR B 1 103 ? -2.357 19.125 -1.275 1 91.06 103 TYR B N 1
ATOM 2973 C CA . TYR B 1 103 ? -2.266 18.297 -2.48 1 91.06 103 TYR B CA 1
ATOM 2974 C C . TYR B 1 103 ? -0.814 18.125 -2.916 1 91.06 103 TYR B C 1
ATOM 2976 O O . TYR B 1 103 ? -0.019 19.078 -2.826 1 91.06 103 TYR B O 1
ATOM 2984 N N . LYS B 1 104 ? -0.487 17 -3.359 1 89.69 104 LYS B N 1
ATOM 2985 C CA . LYS B 1 104 ? 0.881 16.688 -3.756 1 89.69 104 LYS B CA 1
ATOM 2986 C C . LYS B 1 104 ? 1.384 17.656 -4.82 1 89.69 104 LYS B C 1
ATOM 2988 O O . LYS B 1 104 ? 2.566 18 -4.844 1 89.69 104 LYS B O 1
ATOM 2993 N N . GLY B 1 105 ? 0.518 18.016 -5.723 1 88.94 105 GLY B N 1
ATOM 2994 C CA . GLY B 1 105 ? 0.903 18.969 -6.746 1 88.94 105 GLY B CA 1
ATOM 2995 C C . GLY B 1 105 ? 1.337 20.312 -6.18 1 88.94 105 GLY B C 1
ATOM 2996 O O . GLY B 1 105 ? 2.258 20.938 -6.699 1 88.94 105 GLY B O 1
ATOM 2997 N N . THR B 1 106 ? 0.653 20.781 -5.141 1 92.81 106 THR B N 1
ATOM 2998 C CA . THR B 1 106 ? 1.012 22.016 -4.465 1 92.81 106 THR B CA 1
ATOM 2999 C C . THR B 1 106 ? 2.385 21.891 -3.811 1 92.81 106 THR B C 1
ATOM 3001 O O . THR B 1 106 ? 3.223 22.797 -3.947 1 92.81 106 THR B O 1
ATOM 3004 N N . LEU B 1 107 ? 2.637 20.781 -3.193 1 92.44 107 LEU B N 1
ATOM 3005 C CA . LEU B 1 107 ? 3.904 20.531 -2.518 1 92.44 107 LEU B CA 1
ATOM 3006 C C . LEU B 1 107 ? 5.066 20.578 -3.504 1 92.44 107 LEU B C 1
ATOM 3008 O O . LEU B 1 107 ? 6.176 20.984 -3.143 1 92.44 107 LEU B O 1
ATOM 3012 N N . MET B 1 108 ? 4.797 20.188 -4.664 1 90.88 108 MET B N 1
ATOM 3013 C CA . MET B 1 108 ? 5.867 20 -5.641 1 90.88 108 MET B CA 1
ATOM 3014 C C . MET B 1 108 ? 6.098 21.281 -6.434 1 90.88 108 MET B C 1
ATOM 3016 O O . MET B 1 108 ? 6.992 21.344 -7.281 1 90.88 108 MET B O 1
ATOM 3020 N N . GLU B 1 109 ? 5.305 22.266 -6.188 1 92.5 109 GLU B N 1
ATOM 3021 C CA . GLU B 1 109 ? 5.551 23.562 -6.828 1 92.5 109 GLU B CA 1
ATOM 3022 C C . GLU B 1 109 ? 6.922 24.109 -6.449 1 92.5 109 GLU B C 1
ATOM 3024 O O . GLU B 1 109 ? 7.34 24 -5.293 1 92.5 109 GLU B O 1
ATOM 3029 N N . GLU B 1 110 ? 7.574 24.672 -7.402 1 92.38 110 GLU B N 1
ATOM 3030 C CA . GLU B 1 110 ? 8.945 25.141 -7.223 1 92.38 110 GLU B CA 1
ATOM 3031 C C . GLU B 1 110 ? 9.023 26.203 -6.133 1 92.38 110 GLU B C 1
ATOM 3033 O O . GLU B 1 110 ? 10 26.25 -5.379 1 92.38 110 GLU B O 1
ATOM 3038 N N . ASN B 1 111 ? 8.039 26.969 -6.047 1 94.62 111 ASN B N 1
ATOM 3039 C CA . ASN B 1 111 ? 8.102 28.094 -5.113 1 94.62 111 ASN B CA 1
ATOM 3040 C C . ASN B 1 111 ? 7.34 27.797 -3.826 1 94.62 111 ASN B C 1
ATOM 3042 O O . ASN B 1 111 ? 7.094 28.688 -3.021 1 94.62 111 ASN B O 1
ATOM 3046 N N . PHE B 1 112 ? 7.008 26.625 -3.531 1 95.94 112 PHE B N 1
ATOM 3047 C CA . PHE B 1 112 ? 6.172 26.281 -2.387 1 95.94 112 PHE B CA 1
ATOM 3048 C C . PHE B 1 112 ? 6.875 26.625 -1.079 1 95.94 112 PHE B C 1
ATOM 3050 O O . PHE B 1 112 ? 6.305 27.312 -0.224 1 95.94 112 PHE B O 1
ATOM 3057 N N . ILE B 1 113 ? 8.156 26.25 -0.926 1 96.94 113 ILE B N 1
ATOM 3058 C CA . ILE B 1 113 ? 8.898 26.469 0.313 1 96.94 113 ILE B CA 1
ATOM 3059 C C . ILE B 1 113 ? 9.086 27.969 0.552 1 96.94 113 ILE B C 1
ATOM 3061 O O . ILE B 1 113 ? 8.914 28.438 1.675 1 96.94 113 ILE B O 1
ATOM 3065 N N . ASP B 1 114 ? 9.383 28.625 -0.534 1 96.75 114 ASP B N 1
ATOM 3066 C CA . ASP B 1 114 ? 9.539 30.062 -0.424 1 96.75 114 ASP B CA 1
ATOM 3067 C C . ASP B 1 114 ? 8.242 30.719 0.044 1 96.75 114 ASP B C 1
ATOM 3069 O O . ASP B 1 114 ? 8.266 31.625 0.888 1 96.75 114 ASP B O 1
ATOM 3073 N N . THR B 1 115 ? 7.207 30.297 -0.516 1 96.06 115 THR B N 1
ATOM 3074 C CA . THR B 1 115 ? 5.898 30.828 -0.15 1 96.06 115 THR B CA 1
ATOM 3075 C C . THR B 1 115 ? 5.59 30.547 1.317 1 96.06 115 THR B C 1
ATOM 3077 O O . THR B 1 115 ? 5.086 31.422 2.031 1 96.06 115 THR B O 1
ATOM 3080 N N . ILE B 1 116 ? 5.918 29.359 1.775 1 97.06 116 ILE B N 1
ATOM 3081 C CA . ILE B 1 116 ? 5.707 28.969 3.166 1 97.06 116 ILE B CA 1
ATOM 3082 C C . ILE B 1 116 ? 6.578 29.828 4.078 1 97.06 116 ILE B C 1
ATOM 3084 O O . ILE B 1 116 ? 6.113 30.328 5.109 1 97.06 116 ILE B O 1
ATOM 3088 N N . ASP B 1 117 ? 7.777 30.047 3.699 1 96.69 117 ASP B N 1
ATOM 3089 C CA . ASP B 1 117 ? 8.68 30.891 4.473 1 96.69 117 ASP B CA 1
ATOM 3090 C C . ASP B 1 117 ? 8.117 32.281 4.633 1 96.69 117 ASP B C 1
ATOM 3092 O O . ASP B 1 117 ? 8.18 32.875 5.719 1 96.69 117 ASP B O 1
ATOM 3096 N N . GLU B 1 118 ? 7.59 32.75 3.561 1 95.75 118 GLU B N 1
ATOM 3097 C CA . GLU B 1 118 ? 7.023 34.094 3.584 1 95.75 118 GLU B CA 1
ATOM 3098 C C . GLU B 1 118 ? 5.781 34.156 4.465 1 95.75 118 GLU B C 1
ATOM 3100 O O . GLU B 1 118 ? 5.605 35.125 5.238 1 95.75 118 GLU B O 1
ATOM 3105 N N . LEU B 1 119 ? 4.961 33.219 4.34 1 94.69 119 LEU B N 1
ATOM 3106 C CA . LEU B 1 119 ? 3.689 33.188 5.055 1 94.69 119 LEU B CA 1
ATOM 3107 C C . LEU B 1 119 ? 3.914 33.062 6.559 1 94.69 119 LEU B C 1
ATOM 3109 O O . LEU B 1 119 ? 3.215 33.688 7.355 1 94.69 119 LEU B O 1
ATOM 3113 N N . PHE B 1 120 ? 4.797 32.25 6.953 1 95.31 120 PHE B N 1
ATOM 3114 C CA . PHE B 1 120 ? 4.996 31.969 8.367 1 95.31 120 PHE B CA 1
ATOM 3115 C C . PHE B 1 120 ? 6.008 32.938 8.977 1 95.31 120 PHE B C 1
ATOM 3117 O O . PHE B 1 120 ? 5.918 33.281 10.164 1 95.31 120 PHE B O 1
ATOM 3124 N N . GLY B 1 121 ? 6.938 33.406 8.188 1 87.62 121 GLY B N 1
ATOM 3125 C CA . GLY B 1 121 ? 7.887 34.406 8.641 1 87.62 121 GLY B CA 1
ATOM 3126 C C . GLY B 1 121 ? 8.469 34.094 10.008 1 87.62 121 GLY B C 1
ATOM 3127 O O . GLY B 1 121 ? 8.977 33 10.234 1 87.62 121 GLY B O 1
ATOM 3128 N N . ASN B 1 122 ? 8.328 35.031 10.93 1 86 122 ASN B N 1
ATOM 3129 C CA . ASN B 1 122 ? 8.906 34.906 12.266 1 86 122 ASN B CA 1
ATOM 3130 C C . ASN B 1 122 ? 7.824 34.656 13.312 1 86 122 ASN B C 1
ATOM 3132 O O . ASN B 1 122 ? 8.008 34.969 14.492 1 86 122 ASN B O 1
ATOM 3136 N N . MET B 1 123 ? 6.738 34.031 12.898 1 90.25 123 MET B N 1
ATOM 3137 C CA . MET B 1 123 ? 5.598 33.812 13.789 1 90.25 123 MET B CA 1
ATOM 3138 C C . MET B 1 123 ? 5.891 32.719 14.797 1 90.25 123 MET B C 1
ATOM 3140 O O . MET B 1 123 ? 5.207 32.625 15.812 1 90.25 123 MET B O 1
ATOM 3144 N N . ASN B 1 124 ? 6.82 31.844 14.578 1 91.94 124 ASN B N 1
ATOM 3145 C CA . ASN B 1 124 ? 7.234 30.75 15.453 1 91.94 124 ASN B CA 1
ATOM 3146 C C . ASN B 1 124 ? 6.059 29.844 15.805 1 91.94 124 ASN B C 1
ATOM 3148 O O . ASN B 1 124 ? 5.84 29.516 16.969 1 91.94 124 ASN B O 1
ATOM 3152 N N . ILE B 1 125 ? 5.273 29.516 14.828 1 95.06 125 ILE B N 1
ATOM 3153 C CA . ILE B 1 125 ? 4.109 28.672 15.078 1 95.06 125 ILE B CA 1
ATOM 3154 C C . ILE B 1 125 ? 4.191 27.406 14.203 1 95.06 125 ILE B C 1
ATOM 3156 O O . ILE B 1 125 ? 3.225 26.656 14.109 1 95.06 125 ILE B O 1
ATOM 3160 N N . ASN B 1 126 ? 5.34 27.172 13.547 1 97.25 126 ASN B N 1
ATOM 3161 C CA . ASN B 1 126 ? 5.473 26.094 12.578 1 97.25 126 ASN B CA 1
ATOM 3162 C C . ASN B 1 126 ? 5.207 24.734 13.211 1 97.25 126 ASN B C 1
ATOM 3164 O O . ASN B 1 126 ? 4.598 23.859 12.594 1 97.25 126 ASN B O 1
ATOM 3168 N N . ASN B 1 127 ? 5.625 24.625 14.438 1 95.94 127 ASN B N 1
ATOM 3169 C CA . ASN B 1 127 ? 5.512 23.344 15.102 1 95.94 127 ASN B CA 1
ATOM 3170 C C . ASN B 1 127 ? 4.059 22.984 15.406 1 95.94 127 ASN B C 1
ATOM 3172 O O . ASN B 1 127 ? 3.75 21.844 15.75 1 95.94 127 ASN B O 1
ATOM 3176 N N . TYR B 1 128 ? 3.166 23.984 15.227 1 96.12 128 TYR B N 1
ATOM 3177 C CA . TYR B 1 128 ? 1.748 23.75 15.477 1 96.12 128 TYR B CA 1
ATOM 3178 C C . TYR B 1 128 ? 0.997 23.469 14.18 1 96.12 128 TYR B C 1
ATOM 3180 O O . TYR B 1 128 ? -0.219 23.281 14.195 1 96.12 128 TYR B O 1
ATOM 3188 N N . VAL B 1 129 ? 1.72 23.438 13.102 1 97.69 129 VAL B N 1
ATOM 3189 C CA . VAL B 1 129 ? 1.112 23.172 11.805 1 97.69 129 VAL B CA 1
ATOM 3190 C C . VAL B 1 129 ? 1.529 21.781 11.312 1 97.69 129 VAL B C 1
ATOM 3192 O O . VAL B 1 129 ? 2.721 21.469 11.266 1 97.69 129 VAL B O 1
ATOM 3195 N N . GLU B 1 130 ? 0.587 21 10.992 1 97.75 130 GLU B N 1
ATOM 3196 C CA . GLU B 1 130 ? 0.792 19.656 10.43 1 97.75 130 GLU B CA 1
ATOM 3197 C C . GLU B 1 130 ? 0.298 19.594 8.984 1 97.75 130 GLU B C 1
ATOM 3199 O O . GLU B 1 130 ? -0.89 19.781 8.719 1 97.75 130 GLU B O 1
ATOM 3204 N N . PHE B 1 131 ? 1.232 19.391 8.055 1 97.75 131 PHE B N 1
ATOM 3205 C CA . PHE B 1 131 ? 0.839 19.188 6.668 1 97.75 131 PHE B CA 1
ATOM 3206 C C . PHE B 1 131 ? 0.454 17.734 6.414 1 97.75 131 PHE B C 1
ATOM 3208 O O . PHE B 1 131 ? 1.264 16.828 6.617 1 97.75 131 PHE B O 1
ATOM 3215 N N . GLU B 1 132 ? -0.765 17.562 6.023 1 96.12 132 GLU B N 1
ATOM 3216 C CA . GLU B 1 132 ? -1.275 16.234 5.73 1 96.12 132 GLU B CA 1
ATOM 3217 C C . GLU B 1 132 ? -1.332 15.977 4.227 1 96.12 132 GLU B C 1
ATOM 3219 O O . GLU B 1 132 ? -2.012 16.703 3.498 1 96.12 132 GLU B O 1
ATOM 3224 N N . ILE B 1 133 ? -0.673 14.922 3.854 1 91.88 133 ILE B N 1
ATOM 3225 C CA . ILE B 1 133 ? -0.616 14.578 2.438 1 91.88 133 ILE B CA 1
ATOM 3226 C C . ILE B 1 133 ? -1.141 13.156 2.229 1 91.88 133 ILE B C 1
ATOM 3228 O O . ILE B 1 133 ? -0.741 12.234 2.938 1 91.88 133 ILE B O 1
ATOM 3232 N N . THR B 1 134 ? -2.031 13.055 1.28 1 82.62 134 THR B N 1
ATOM 3233 C CA . THR B 1 134 ? -2.516 11.711 0.977 1 82.62 134 THR B CA 1
ATOM 3234 C C . THR B 1 134 ? -1.526 10.969 0.083 1 82.62 134 THR B C 1
ATOM 3236 O O . THR B 1 134 ? -0.922 11.562 -0.811 1 82.62 134 THR B O 1
ATOM 3239 N N . GLU B 1 135 ? -1.377 9.758 0.423 1 74.19 135 GLU B N 1
ATOM 3240 C CA . GLU B 1 135 ? -0.475 8.93 -0.369 1 74.19 135 GLU B CA 1
ATOM 3241 C C . GLU B 1 135 ? -1.095 8.57 -1.715 1 74.19 135 GLU B C 1
ATOM 3243 O 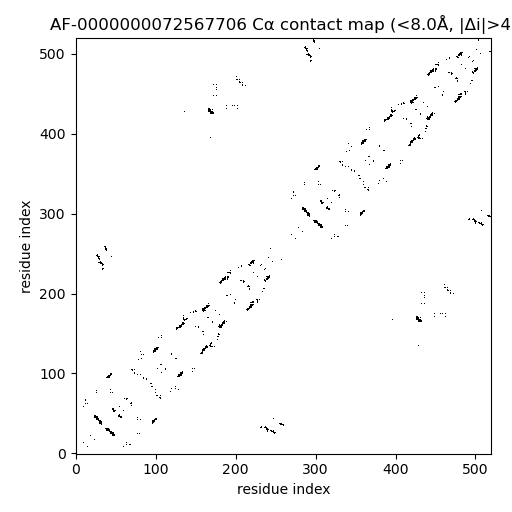O . GLU B 1 135 ? -0.381 8.242 -2.666 1 74.19 135 GLU B O 1
ATOM 3248 N N . ARG B 1 136 ? -2.328 8.711 -1.791 1 70.62 136 ARG B N 1
ATOM 3249 C CA . ARG B 1 136 ? -3.039 8.305 -3 1 70.62 136 ARG B CA 1
ATOM 3250 C C . ARG B 1 136 ? -2.562 9.102 -4.211 1 70.62 136 ARG B C 1
ATOM 3252 O O . ARG B 1 136 ? -2.43 10.328 -4.141 1 70.62 136 ARG B O 1
ATOM 3259 N N . GLY B 1 137 ? -2.215 8.414 -5.203 1 70 137 GLY B N 1
ATOM 3260 C CA . GLY B 1 137 ? -1.89 9.062 -6.465 1 70 137 GLY B CA 1
ATOM 3261 C C . GLY B 1 137 ? -0.437 9.492 -6.562 1 70 137 GLY B C 1
ATOM 3262 O O . GLY B 1 137 ? -0.004 10.008 -7.59 1 70 137 GLY B O 1
ATOM 3263 N N . ILE B 1 138 ? 0.293 9.312 -5.57 1 76.44 138 ILE B N 1
ATOM 3264 C CA . ILE B 1 138 ? 1.712 9.641 -5.648 1 76.44 138 ILE B CA 1
ATOM 3265 C C . ILE B 1 138 ? 2.449 8.57 -6.449 1 76.44 138 ILE B C 1
ATOM 3267 O O . ILE B 1 138 ? 2.432 7.391 -6.086 1 76.44 138 ILE B O 1
ATOM 3271 N N . LEU B 1 139 ? 3.018 9.031 -7.441 1 74.38 139 LEU B N 1
ATOM 3272 C CA . LEU B 1 139 ? 3.799 8.133 -8.289 1 74.38 139 LEU B CA 1
ATOM 3273 C C . LEU B 1 139 ? 5.18 7.891 -7.691 1 74.38 139 LEU B C 1
ATOM 3275 O O . LEU B 1 139 ? 5.738 8.766 -7.023 1 74.38 139 LEU B O 1
ATOM 3279 N N . THR B 1 140 ? 5.684 6.777 -8.016 1 76.94 140 THR B N 1
ATOM 3280 C CA . THR B 1 140 ? 6.988 6.379 -7.5 1 76.94 140 THR B CA 1
ATOM 3281 C C . THR B 1 140 ? 8.055 7.402 -7.867 1 76.94 140 THR B C 1
ATOM 3283 O O . THR B 1 140 ? 8.938 7.711 -7.062 1 76.94 140 THR B O 1
ATOM 3286 N N . GLU B 1 141 ? 7.945 7.941 -9.008 1 82.75 141 GLU B N 1
ATOM 3287 C CA . GLU B 1 141 ? 8.961 8.859 -9.508 1 82.75 141 GLU B CA 1
ATOM 3288 C C . GLU B 1 141 ? 8.93 10.188 -8.758 1 82.75 141 GLU B C 1
ATOM 3290 O O . GLU B 1 141 ? 9.891 10.961 -8.805 1 82.75 141 GLU B O 1
ATOM 3295 N N . ASP B 1 142 ? 7.855 10.383 -8.094 1 88.19 142 ASP B N 1
ATOM 3296 C CA . ASP B 1 142 ? 7.688 11.656 -7.402 1 88.19 142 ASP B CA 1
ATOM 3297 C C . ASP B 1 142 ? 8.148 11.555 -5.949 1 88.19 142 ASP B C 1
ATOM 3299 O O . ASP B 1 142 ? 8.297 12.57 -5.27 1 88.19 142 ASP B O 1
ATOM 3303 N N . ILE B 1 143 ? 8.43 10.43 -5.492 1 87.88 143 ILE B N 1
ATOM 3304 C CA . ILE B 1 143 ? 8.656 10.188 -4.07 1 87.88 143 ILE B CA 1
ATOM 3305 C C . ILE B 1 143 ? 9.914 10.922 -3.615 1 87.88 143 ILE B C 1
ATOM 3307 O O . ILE B 1 143 ? 9.922 11.555 -2.555 1 87.88 143 ILE B O 1
ATOM 3311 N N . ASP B 1 144 ? 10.945 10.891 -4.434 1 90.38 144 ASP B N 1
ATOM 3312 C CA . ASP B 1 144 ? 12.195 11.531 -4.043 1 90.38 144 ASP B CA 1
ATOM 3313 C C . ASP B 1 144 ? 12.016 13.047 -3.91 1 90.38 144 ASP B C 1
ATOM 3315 O O . ASP B 1 144 ? 12.547 13.656 -2.979 1 90.38 144 ASP B O 1
ATOM 3319 N N . LYS B 1 145 ? 11.32 13.586 -4.805 1 93.62 145 LYS B N 1
ATOM 3320 C CA . LYS B 1 145 ? 11.055 15.016 -4.75 1 93.62 145 LYS B CA 1
ATOM 3321 C C . LYS B 1 145 ? 10.234 15.383 -3.52 1 93.62 145 LYS B C 1
ATOM 3323 O O . LYS B 1 145 ? 10.523 16.359 -2.834 1 93.62 145 LYS B O 1
ATOM 3328 N N . ILE B 1 146 ? 9.289 14.641 -3.25 1 93.56 146 ILE B N 1
ATOM 3329 C CA . ILE B 1 146 ? 8.43 14.867 -2.09 1 93.56 146 ILE B CA 1
ATOM 3330 C C . ILE B 1 146 ? 9.25 14.727 -0.81 1 93.56 146 ILE B C 1
ATOM 3332 O O . ILE B 1 146 ? 9.109 15.531 0.114 1 93.56 146 ILE B O 1
ATOM 3336 N N . ALA B 1 147 ? 10.102 13.758 -0.816 1 93.75 147 ALA B N 1
ATOM 3337 C CA . ALA B 1 147 ? 10.977 13.539 0.333 1 93.75 147 ALA B CA 1
ATOM 3338 C C . ALA B 1 147 ? 11.836 14.773 0.606 1 93.75 147 ALA B C 1
ATOM 3340 O O . ALA B 1 147 ? 12.039 15.148 1.763 1 93.75 147 ALA B O 1
ATOM 3341 N N . GLU B 1 148 ? 12.297 15.359 -0.409 1 96.31 148 GLU B N 1
ATOM 3342 C CA . GLU B 1 148 ? 13.109 16.562 -0.267 1 96.31 148 GLU B CA 1
ATOM 3343 C C . GLU B 1 148 ? 12.289 17.719 0.306 1 96.31 148 GLU B C 1
ATOM 3345 O O . GLU B 1 148 ? 12.766 18.453 1.167 1 96.31 148 GLU B O 1
ATOM 3350 N N . VAL B 1 149 ? 11.117 17.859 -0.138 1 96.69 149 VAL B N 1
ATOM 3351 C CA . VAL B 1 149 ? 10.242 18.906 0.367 1 96.69 149 VAL B CA 1
ATOM 3352 C C . VAL B 1 149 ? 9.93 18.656 1.842 1 96.69 149 VAL B C 1
ATOM 3354 O O . VAL B 1 149 ? 9.953 19.594 2.652 1 96.69 149 VAL B O 1
ATOM 3357 N N . PHE B 1 150 ? 9.656 17.406 2.174 1 96.81 150 PHE B N 1
ATOM 3358 C CA . PHE B 1 150 ? 9.414 17.047 3.566 1 96.81 150 PHE B CA 1
ATOM 3359 C C . PHE B 1 150 ? 10.602 17.438 4.441 1 96.81 150 PHE B C 1
ATOM 3361 O O . PHE B 1 150 ? 10.422 17.984 5.527 1 96.81 150 PHE B O 1
ATOM 3368 N N . LYS B 1 151 ? 11.742 17.156 3.957 1 97 151 LYS B N 1
ATOM 3369 C CA . LYS B 1 151 ? 12.961 17.5 4.691 1 97 151 LYS B CA 1
ATOM 3370 C C . LYS B 1 151 ? 13.031 19.016 4.953 1 97 151 LYS B C 1
ATOM 3372 O O . LYS B 1 151 ? 13.297 19.438 6.082 1 97 151 LYS B O 1
ATOM 3377 N N . LYS B 1 152 ? 12.789 19.781 3.953 1 97.5 152 LYS B N 1
ATOM 3378 C CA . LYS B 1 152 ? 12.82 21.234 4.078 1 97.5 152 LYS B CA 1
ATOM 3379 C C . LYS B 1 152 ? 11.766 21.719 5.066 1 97.5 152 LYS B C 1
ATOM 3381 O O . LYS B 1 152 ? 12.031 22.625 5.859 1 97.5 152 LYS B O 1
ATOM 3386 N N . LEU B 1 153 ? 10.617 21.156 5.027 1 97.56 153 LEU B N 1
ATOM 3387 C CA . LEU B 1 153 ? 9.547 21.531 5.941 1 97.56 153 LEU B CA 1
ATOM 3388 C C . LEU B 1 153 ? 9.914 21.188 7.379 1 97.56 153 LEU B C 1
ATOM 3390 O O . LEU B 1 153 ? 9.68 21.984 8.297 1 97.56 153 LEU B O 1
ATOM 3394 N N . LYS B 1 154 ? 10.469 20.062 7.566 1 97.38 154 LYS B N 1
ATOM 3395 C CA . LYS B 1 154 ? 10.852 19.625 8.906 1 97.38 154 LYS B CA 1
ATOM 3396 C C . LYS B 1 154 ? 11.984 20.484 9.469 1 97.38 154 LYS B C 1
ATOM 3398 O O . LYS B 1 154 ? 12.023 20.766 10.664 1 97.38 154 LYS B O 1
ATOM 3403 N N . GLU B 1 155 ? 12.867 20.828 8.57 1 96.94 155 GLU B N 1
ATOM 3404 C CA . GLU B 1 155 ? 13.93 21.734 8.984 1 96.94 155 GLU B CA 1
ATOM 3405 C C . GLU B 1 155 ? 13.359 23.047 9.5 1 96.94 155 GLU B C 1
ATOM 3407 O O . GLU B 1 155 ? 14.016 23.766 10.258 1 96.94 155 GLU B O 1
ATOM 3412 N N . ARG B 1 156 ? 12.195 23.344 9.047 1 96.94 156 ARG B N 1
ATOM 3413 C CA . ARG B 1 156 ? 11.508 24.562 9.477 1 96.94 156 ARG B CA 1
ATOM 3414 C C . ARG B 1 156 ? 10.562 24.266 10.633 1 96.94 156 ARG B C 1
ATOM 3416 O O . ARG B 1 156 ? 9.75 25.109 11.008 1 96.94 156 ARG B O 1
ATOM 3423 N N . ASN B 1 157 ? 10.57 23.016 11.141 1 97.06 157 ASN B N 1
ATOM 3424 C CA . ASN B 1 157 ? 9.883 22.578 12.344 1 97.06 157 ASN B CA 1
ATOM 3425 C C . ASN B 1 157 ? 8.398 22.328 12.086 1 97.06 157 ASN B C 1
ATOM 3427 O O . ASN B 1 157 ? 7.59 22.312 13.016 1 97.06 157 ASN B O 1
ATOM 3431 N N . PHE B 1 158 ? 7.996 22.188 10.805 1 97.81 158 PHE B N 1
ATOM 3432 C CA . PHE B 1 158 ? 6.648 21.719 10.508 1 97.81 158 PHE B CA 1
ATOM 3433 C C . PHE B 1 158 ? 6.52 20.234 10.781 1 97.81 158 PHE B C 1
ATOM 3435 O O . PHE B 1 158 ? 7.52 19.516 10.781 1 97.81 158 PHE B O 1
ATOM 3442 N N . ARG B 1 159 ? 5.328 19.828 11.008 1 97.56 159 ARG B N 1
ATOM 3443 C CA . ARG B 1 159 ? 5.039 18.406 11.102 1 97.56 159 ARG B CA 1
ATOM 3444 C C . ARG B 1 159 ? 4.414 17.891 9.805 1 97.56 159 ARG B C 1
ATOM 3446 O O . ARG B 1 159 ? 3.738 18.625 9.094 1 97.56 159 ARG B O 1
ATOM 3453 N N . ILE B 1 160 ? 4.723 16.641 9.562 1 97.31 160 ILE B N 1
ATOM 3454 C CA . ILE B 1 160 ? 4.238 16.047 8.32 1 97.31 160 ILE B CA 1
ATOM 3455 C C . ILE B 1 160 ? 3.449 14.781 8.633 1 97.31 160 ILE B C 1
ATOM 3457 O O . ILE B 1 160 ? 3.92 13.914 9.375 1 97.31 160 ILE B O 1
ATOM 3461 N N . ALA B 1 161 ? 2.238 14.711 8.062 1 96.06 161 ALA B N 1
ATOM 3462 C CA . ALA B 1 161 ? 1.383 13.539 8.203 1 96.06 161 ALA B CA 1
ATOM 3463 C C . ALA B 1 161 ? 1.06 12.922 6.848 1 96.06 161 ALA B C 1
ATOM 3465 O O . ALA B 1 161 ? 0.791 13.641 5.883 1 96.06 161 ALA B O 1
ATOM 3466 N N . VAL B 1 162 ? 1.196 11.609 6.785 1 92 162 VAL B N 1
ATOM 3467 C CA . VAL B 1 162 ? 0.718 10.898 5.609 1 92 162 VAL B CA 1
ATOM 3468 C C . VAL B 1 162 ? -0.679 10.344 5.871 1 92 162 VAL B C 1
ATOM 3470 O O . VAL B 1 162 ? -0.896 9.633 6.859 1 92 162 VAL B O 1
ATOM 3473 N N . ASP B 1 163 ? -1.532 10.672 4.961 1 88.25 163 ASP B N 1
ATOM 3474 C CA . ASP B 1 163 ? -2.938 10.312 5.129 1 88.25 163 ASP B CA 1
ATOM 3475 C C . ASP B 1 163 ? -3.322 9.148 4.219 1 88.25 163 ASP B C 1
ATOM 3477 O O . ASP B 1 163 ? -2.637 8.875 3.23 1 88.25 163 ASP B O 1
ATOM 3481 N N . ASP B 1 164 ? -4.398 8.445 4.645 1 79.81 164 ASP B N 1
ATOM 3482 C CA . ASP B 1 164 ? -4.961 7.316 3.912 1 79.81 164 ASP B CA 1
ATOM 3483 C C . ASP B 1 164 ? -3.914 6.223 3.699 1 79.81 164 ASP B C 1
ATOM 3485 O O . ASP B 1 164 ? -3.861 5.605 2.635 1 79.81 164 ASP B O 1
ATOM 3489 N N . TYR B 1 165 ? -3.049 6.082 4.672 1 78.44 165 TYR B N 1
ATOM 3490 C CA . TYR B 1 165 ? -2.033 5.039 4.566 1 78.44 165 TYR B CA 1
ATOM 3491 C C . TYR B 1 165 ? -2.674 3.656 4.531 1 78.44 165 TYR B C 1
ATOM 3493 O O . TYR B 1 165 ? -3.568 3.357 5.328 1 78.44 165 TYR B O 1
ATOM 3501 N N . GLY B 1 166 ? -2.26 2.871 3.539 1 66.94 166 GLY B N 1
ATOM 3502 C CA . GLY B 1 166 ? -2.768 1.514 3.408 1 66.94 166 GLY B CA 1
ATOM 3503 C C . GLY B 1 166 ? -3.719 1.343 2.238 1 66.94 166 GLY B C 1
ATOM 3504 O O . GLY B 1 166 ? -4.066 0.217 1.876 1 66.94 166 GLY B O 1
ATOM 3505 N N . THR B 1 167 ? -4.293 2.457 1.651 1 62.94 167 THR B N 1
ATOM 3506 C CA . THR B 1 167 ? -5.266 2.344 0.57 1 62.94 167 THR B CA 1
ATOM 3507 C C . THR B 1 167 ? -4.648 2.775 -0.758 1 62.94 167 THR B C 1
ATOM 3509 O O . THR B 1 167 ? -5.277 2.645 -1.812 1 62.94 167 THR B O 1
ATOM 3512 N N . GLY B 1 168 ? -3.426 3.281 -0.735 1 60.19 168 GLY B N 1
ATOM 3513 C CA . GLY B 1 168 ? -2.84 3.83 -1.947 1 60.19 168 GLY B CA 1
ATOM 3514 C C . GLY B 1 168 ? -1.698 2.994 -2.492 1 60.19 168 GLY B C 1
ATOM 3515 O O . GLY B 1 168 ? -1.403 1.919 -1.966 1 60.19 168 GLY B O 1
ATOM 3516 N N . SER B 1 169 ? -1.092 3.293 -3.689 1 54.22 169 SER B N 1
ATOM 3517 C CA . SER B 1 169 ? -0.17 2.57 -4.562 1 54.22 169 SER B CA 1
ATOM 3518 C C . SER B 1 169 ? 1.199 2.414 -3.908 1 54.22 169 SER B C 1
ATOM 3520 O O . SER B 1 169 ? 1.87 1.397 -4.098 1 54.22 169 SER B O 1
ATOM 3522 N N . SER B 1 170 ? 1.762 3.344 -3.252 1 55.22 170 SER B N 1
ATOM 3523 C CA . SER B 1 170 ? 3.168 3.268 -2.873 1 55.22 170 SER B CA 1
ATOM 3524 C C . SER B 1 170 ? 3.342 3.387 -1.362 1 55.22 170 SER B C 1
ATOM 3526 O O . SER B 1 170 ? 4.297 4 -0.888 1 55.22 170 SER B O 1
ATOM 3528 N N . ASN B 1 171 ? 2.732 2.518 -0.678 1 71.06 171 ASN B N 1
ATOM 3529 C CA . ASN B 1 171 ? 2.617 2.842 0.74 1 71.06 171 ASN B CA 1
ATOM 3530 C C . ASN B 1 171 ? 3.922 2.572 1.485 1 71.06 171 ASN B C 1
ATOM 3532 O O . ASN B 1 171 ? 4.508 3.486 2.07 1 71.06 171 ASN B O 1
ATOM 3536 N N . LEU B 1 172 ? 4.508 1.479 1.208 1 76.81 172 LEU B N 1
ATOM 3537 C CA . LEU B 1 172 ? 5.656 1.132 2.035 1 76.81 172 LEU B CA 1
ATOM 3538 C C . LEU B 1 172 ? 6.922 1.813 1.522 1 76.81 172 LEU B C 1
ATOM 3540 O O . LEU B 1 172 ? 7.762 2.248 2.312 1 76.81 172 LEU B O 1
ATOM 3544 N N . LEU B 1 173 ? 7.027 1.944 0.237 1 78.25 173 LEU B N 1
ATOM 3545 C CA . LEU B 1 173 ? 8.164 2.639 -0.355 1 78.25 173 LEU B CA 1
ATOM 3546 C C . LEU B 1 173 ? 8.18 4.109 0.053 1 78.25 173 LEU B C 1
ATOM 3548 O O . LEU B 1 173 ? 9.242 4.672 0.322 1 78.25 173 LEU B O 1
ATOM 3552 N N . PHE B 1 174 ? 7.043 4.617 0.104 1 84.19 174 PHE B N 1
ATOM 3553 C CA . PHE B 1 174 ? 6.902 6.012 0.504 1 84.19 174 PHE B CA 1
ATOM 3554 C C . PHE B 1 174 ? 7.438 6.227 1.914 1 84.19 174 PHE B C 1
ATOM 3556 O O . PHE B 1 174 ? 8.211 7.156 2.154 1 84.19 174 PHE B O 1
ATOM 3563 N N . LEU B 1 175 ? 7.113 5.324 2.768 1 85.94 175 LEU B N 1
ATOM 3564 C CA . LEU B 1 175 ? 7.566 5.438 4.148 1 85.94 175 LEU B CA 1
ATOM 3565 C C . LEU B 1 175 ? 9.07 5.203 4.246 1 85.94 175 LEU B C 1
ATOM 3567 O O . LEU B 1 175 ? 9.742 5.809 5.086 1 85.94 175 LEU B O 1
ATOM 3571 N N . ALA B 1 176 ? 9.555 4.395 3.389 1 84.06 176 ALA B N 1
ATOM 3572 C CA . ALA B 1 176 ? 10.977 4.074 3.4 1 84.06 176 ALA B CA 1
ATOM 3573 C C . ALA B 1 176 ? 11.812 5.262 2.93 1 84.06 176 ALA B C 1
ATOM 3575 O O . ALA B 1 176 ? 12.961 5.422 3.338 1 84.06 176 ALA B O 1
ATOM 3576 N N . LYS B 1 177 ? 11.203 6.082 2.168 1 86.69 177 LYS B N 1
ATOM 3577 C CA . LYS B 1 177 ? 11.969 7.133 1.513 1 86.69 177 LYS B CA 1
ATOM 3578 C C . LYS B 1 177 ? 11.688 8.492 2.139 1 86.69 177 LYS B C 1
ATOM 3580 O O . LYS B 1 177 ? 12.43 9.453 1.922 1 86.69 177 LYS B O 1
ATOM 3585 N N . THR B 1 178 ? 10.641 8.57 2.865 1 90.12 178 THR B N 1
ATOM 3586 C CA . THR B 1 178 ? 10.25 9.859 3.412 1 90.12 178 THR B CA 1
ATOM 3587 C C . THR B 1 178 ? 10.336 9.852 4.938 1 90.12 178 THR B C 1
ATOM 3589 O O . THR B 1 178 ? 10.312 8.789 5.559 1 90.12 178 THR B O 1
ATOM 3592 N N . ASN B 1 179 ? 10.484 11.055 5.465 1 92.69 179 ASN B N 1
ATOM 3593 C CA . ASN B 1 179 ? 10.406 11.266 6.906 1 92.69 179 ASN B CA 1
ATOM 3594 C C . ASN B 1 179 ? 9.094 11.938 7.305 1 92.69 179 ASN B C 1
ATOM 3596 O O . ASN B 1 179 ? 8.883 13.109 7.004 1 92.69 179 ASN B O 1
ATOM 3600 N N . VAL B 1 180 ? 8.297 11.18 7.941 1 94.38 180 VAL B N 1
ATOM 3601 C CA . VAL B 1 180 ? 7.012 11.727 8.359 1 94.38 180 VAL B CA 1
ATOM 3602 C C . VAL B 1 180 ? 6.898 11.664 9.883 1 94.38 180 VAL B C 1
ATOM 3604 O O . VAL B 1 180 ? 7.605 10.891 10.531 1 94.38 180 VAL B O 1
ATOM 3607 N N . ASP B 1 181 ? 6.008 12.492 10.422 1 96.62 181 ASP B N 1
ATOM 3608 C CA . ASP B 1 181 ? 5.809 12.555 11.859 1 96.62 181 ASP B CA 1
ATOM 3609 C C . ASP B 1 181 ? 4.57 11.766 12.281 1 96.62 181 ASP B C 1
ATOM 3611 O O . ASP B 1 181 ? 4.465 11.32 13.422 1 96.62 181 ASP B O 1
ATOM 3615 N N . ILE B 1 182 ? 3.68 11.609 11.281 1 95.94 182 ILE B N 1
ATOM 3616 C CA . ILE B 1 182 ? 2.393 11 11.594 1 95.94 182 ILE B CA 1
ATOM 3617 C C . ILE B 1 182 ? 1.946 10.117 10.422 1 95.94 182 ILE B C 1
ATOM 3619 O O . ILE B 1 182 ? 2.078 10.508 9.266 1 95.94 182 ILE B O 1
ATOM 3623 N N . ILE B 1 183 ? 1.513 8.953 10.75 1 93.06 183 ILE B N 1
ATOM 3624 C CA . ILE B 1 183 ? 0.891 8.047 9.789 1 93.06 183 ILE B CA 1
ATOM 3625 C C . ILE B 1 183 ? -0.582 7.852 10.148 1 93.06 183 ILE B C 1
ATOM 3627 O O . ILE B 1 183 ? -0.909 7.418 11.25 1 93.06 183 ILE B O 1
ATOM 3631 N N . LYS B 1 184 ? -1.444 8.219 9.234 1 93.56 184 LYS B N 1
ATOM 3632 C CA . LYS B 1 184 ? -2.877 8.062 9.461 1 93.56 184 LYS B CA 1
ATOM 3633 C C . LYS B 1 184 ? -3.422 6.844 8.719 1 93.56 184 LYS B C 1
ATOM 3635 O O . LYS B 1 184 ? -3.33 6.77 7.492 1 93.56 184 LYS B O 1
ATOM 3640 N N . LEU B 1 185 ? -3.943 5.961 9.469 1 89.25 185 LEU B N 1
ATOM 3641 C CA . LEU B 1 185 ? -4.5 4.746 8.883 1 89.25 185 LEU B CA 1
ATOM 3642 C C . LEU B 1 185 ? -5.961 4.949 8.492 1 89.25 185 LEU B C 1
ATOM 3644 O O . LEU B 1 185 ? -6.758 5.441 9.297 1 89.25 185 LEU B O 1
ATOM 3648 N N . ASP B 1 186 ? -6.238 4.484 7.352 1 82.5 186 ASP B N 1
ATOM 3649 C CA . ASP B 1 186 ? -7.57 4.684 6.785 1 82.5 186 ASP B CA 1
ATOM 3650 C C . ASP B 1 186 ? -8.609 3.824 7.508 1 82.5 186 ASP B C 1
ATOM 3652 O O . ASP B 1 186 ? -8.305 2.709 7.938 1 82.5 186 ASP B O 1
ATOM 3656 N N . LYS B 1 187 ? -9.805 4.273 7.469 1 83.44 187 LYS B N 1
ATOM 3657 C CA . LYS B 1 187 ? -10.922 3.641 8.164 1 83.44 187 LYS B CA 1
ATOM 3658 C C . LYS B 1 187 ? -11.234 2.271 7.562 1 83.44 187 LYS B C 1
ATOM 3660 O O . LYS B 1 187 ? -11.766 1.396 8.25 1 83.44 187 LYS B O 1
ATOM 3665 N N . SER B 1 188 ? -10.938 2.094 6.363 1 78.56 188 SER B N 1
ATOM 3666 C CA . SER B 1 188 ? -11.281 0.849 5.688 1 78.56 188 SER B CA 1
ATOM 3667 C C . SER B 1 188 ? -10.602 -0.346 6.344 1 78.56 188 SER B C 1
ATOM 3669 O O . SER B 1 188 ? -11.094 -1.474 6.254 1 78.56 188 SER B O 1
ATOM 3671 N N . ILE B 1 189 ? -9.57 -0.121 7.059 1 80.06 189 ILE B N 1
ATOM 3672 C CA . ILE B 1 189 ? -8.828 -1.203 7.695 1 80.06 189 ILE B CA 1
ATOM 3673 C C . ILE B 1 189 ? -9.445 -1.527 9.055 1 80.06 189 ILE B C 1
ATOM 3675 O O . ILE B 1 189 ? -9.344 -2.658 9.539 1 80.06 189 ILE B O 1
ATOM 3679 N N . ILE B 1 190 ? -10.125 -0.548 9.602 1 83.38 190 ILE B N 1
ATOM 3680 C CA . ILE B 1 190 ? -10.484 -0.702 11.008 1 83.38 190 ILE B CA 1
ATOM 3681 C C . ILE B 1 190 ? -11.961 -1.083 11.117 1 83.38 190 ILE B C 1
ATOM 3683 O O . ILE B 1 190 ? -12.438 -1.418 12.203 1 83.38 190 ILE B O 1
ATOM 3687 N N . SER B 1 191 ? -12.609 -0.982 9.977 1 82.12 191 SER B N 1
ATOM 3688 C CA . SER B 1 191 ? -14.023 -1.34 10.031 1 82.12 191 SER B CA 1
ATOM 3689 C C . SER B 1 191 ? -14.219 -2.74 10.602 1 82.12 191 SER B C 1
ATOM 3691 O O . SER B 1 191 ? -13.703 -3.717 10.055 1 82.12 191 SER B O 1
ATOM 3693 N N . ASN B 1 192 ? -14.883 -2.902 11.695 1 82.69 192 ASN B N 1
ATOM 3694 C CA . ASN B 1 192 ? -15.148 -4.145 12.414 1 82.69 192 ASN B CA 1
ATOM 3695 C C . ASN B 1 192 ? -13.852 -4.855 12.797 1 82.69 192 ASN B C 1
ATOM 3697 O O . ASN B 1 192 ? -13.766 -6.082 12.727 1 82.69 192 ASN B O 1
ATOM 3701 N N . ILE B 1 193 ? -12.977 -4.098 13.141 1 86.44 193 ILE B N 1
ATOM 3702 C CA . ILE B 1 193 ? -11.648 -4.621 13.461 1 86.44 193 ILE B CA 1
ATOM 3703 C C . ILE B 1 193 ? -11.75 -5.609 14.625 1 86.44 193 ILE B C 1
ATOM 3705 O O . ILE B 1 193 ? -10.977 -6.562 14.703 1 86.44 193 ILE B O 1
ATOM 3709 N N . HIS B 1 194 ? -12.656 -5.414 15.508 1 85.69 194 HIS B N 1
ATOM 3710 C CA . HIS B 1 194 ? -12.797 -6.285 16.656 1 85.69 194 HIS B CA 1
ATOM 3711 C C . HIS B 1 194 ? -13.188 -7.699 16.234 1 85.69 194 HIS B C 1
ATOM 3713 O O . HIS B 1 194 ? -13.039 -8.648 17.016 1 85.69 194 HIS B O 1
ATOM 3719 N N . GLU B 1 195 ? -13.609 -7.867 14.953 1 87.75 195 GLU B N 1
ATOM 3720 C CA . GLU B 1 195 ? -14.016 -9.18 14.461 1 87.75 195 GLU B CA 1
ATOM 3721 C C . GLU B 1 195 ? -13.133 -9.641 13.305 1 87.75 195 GLU B C 1
ATOM 3723 O O . GLU B 1 195 ? -13.391 -10.672 12.688 1 87.75 195 GLU B O 1
ATOM 3728 N N . ASN B 1 196 ? -12.188 -8.875 13.031 1 87.69 196 ASN B N 1
ATOM 3729 C CA . ASN B 1 196 ? -11.312 -9.18 11.906 1 87.69 196 ASN B CA 1
ATOM 3730 C C . ASN B 1 196 ? -9.867 -9.398 12.359 1 87.69 196 ASN B C 1
ATOM 3732 O O . ASN B 1 196 ? -9.094 -8.453 12.469 1 87.69 196 ASN B O 1
ATOM 3736 N N . THR B 1 197 ? -9.523 -10.602 12.5 1 91.44 197 THR B N 1
ATOM 3737 C CA . THR B 1 197 ? -8.234 -10.984 13.062 1 91.44 197 THR B CA 1
ATOM 3738 C C . THR B 1 197 ? -7.094 -10.5 12.18 1 91.44 197 THR B C 1
ATOM 3740 O O . THR B 1 197 ? -6.059 -10.055 12.68 1 91.44 197 THR B O 1
ATOM 3743 N N . LYS B 1 198 ? -7.238 -10.617 10.945 1 90 198 LYS B N 1
ATOM 3744 C CA . LYS B 1 198 ? -6.184 -10.18 10.039 1 90 198 LYS B CA 1
ATOM 3745 C C . LYS B 1 198 ? -5.945 -8.672 10.156 1 90 198 LYS B C 1
ATOM 3747 O O . LYS B 1 198 ? -4.797 -8.227 10.172 1 90 198 LYS B O 1
ATOM 3752 N N . ALA B 1 199 ? -7.027 -7.953 10.234 1 88.19 199 ALA B N 1
ATOM 3753 C CA . ALA B 1 199 ? -6.914 -6.512 10.445 1 88.19 199 ALA B CA 1
ATOM 3754 C C . ALA B 1 199 ? -6.191 -6.199 11.75 1 88.19 199 ALA B C 1
ATOM 3756 O O . ALA B 1 199 ? -5.41 -5.246 11.82 1 88.19 199 ALA B O 1
ATOM 3757 N N . GLN B 1 200 ? -6.477 -7.012 12.703 1 91.75 200 GLN B N 1
ATOM 3758 C CA . GLN B 1 200 ? -5.82 -6.84 13.992 1 91.75 200 GLN B CA 1
ATOM 3759 C C . GLN B 1 200 ? -4.312 -7.055 13.875 1 91.75 200 GLN B C 1
ATOM 3761 O O . GLN B 1 200 ? -3.525 -6.273 14.414 1 91.75 200 GLN B O 1
ATOM 3766 N N . TYR B 1 201 ? -3.932 -8.055 13.125 1 91.06 201 TYR B N 1
ATOM 3767 C CA . TYR B 1 201 ? -2.514 -8.32 12.906 1 91.06 201 TYR B CA 1
ATOM 3768 C C . TYR B 1 201 ? -1.846 -7.156 12.188 1 91.06 201 TYR B C 1
ATOM 3770 O O . TYR B 1 201 ? -0.725 -6.77 12.523 1 91.06 201 TYR B O 1
ATOM 3778 N N . ILE B 1 202 ? -2.523 -6.609 11.297 1 87.75 202 ILE B N 1
ATOM 3779 C CA . ILE B 1 202 ? -1.993 -5.523 10.484 1 87.75 202 ILE B CA 1
ATOM 3780 C C . ILE B 1 202 ? -1.769 -4.289 11.352 1 87.75 202 ILE B C 1
ATOM 3782 O O . ILE B 1 202 ? -0.697 -3.678 11.312 1 87.75 202 ILE B O 1
ATOM 3786 N N . ILE B 1 203 ? -2.715 -3.965 12.18 1 89.69 203 ILE B N 1
ATOM 3787 C CA . ILE B 1 203 ? -2.604 -2.768 13 1 89.69 203 ILE B CA 1
ATOM 3788 C C . ILE B 1 203 ? -1.488 -2.951 14.031 1 89.69 203 ILE B C 1
ATOM 3790 O O . ILE B 1 203 ? -0.737 -2.014 14.312 1 89.69 203 ILE B O 1
ATOM 3794 N N . GLU B 1 204 ? -1.415 -4.082 14.539 1 90.94 204 GLU B N 1
ATOM 3795 C CA . GLU B 1 204 ? -0.334 -4.355 15.484 1 90.94 204 GLU B CA 1
ATOM 3796 C C . GLU B 1 204 ? 1.03 -4.16 14.828 1 90.94 204 GLU B C 1
ATOM 3798 O O . GLU B 1 204 ? 1.931 -3.566 15.422 1 90.94 204 GLU B O 1
ATOM 3803 N N . ALA B 1 205 ? 1.149 -4.652 13.656 1 88.19 205 ALA B N 1
ATOM 3804 C CA . ALA B 1 205 ? 2.393 -4.496 12.906 1 88.19 205 ALA B CA 1
ATOM 3805 C C . ALA B 1 205 ? 2.686 -3.021 12.633 1 88.19 205 ALA B C 1
ATOM 3807 O O . ALA B 1 205 ? 3.832 -2.58 12.742 1 88.19 205 ALA B O 1
ATOM 3808 N N . LEU B 1 206 ? 1.687 -2.305 12.367 1 88.44 206 LEU B N 1
ATOM 3809 C CA . LEU B 1 206 ? 1.853 -0.893 12.039 1 88.44 206 LEU B CA 1
ATOM 3810 C C . LEU B 1 206 ? 2.211 -0.085 13.281 1 88.44 206 LEU B C 1
ATOM 3812 O O . LEU B 1 206 ? 2.963 0.888 13.195 1 88.44 206 LEU B O 1
ATOM 3816 N N . ILE B 1 207 ? 1.607 -0.466 14.398 1 91.19 207 ILE B N 1
ATOM 3817 C CA . ILE B 1 207 ? 1.957 0.186 15.656 1 91.19 207 ILE B CA 1
ATOM 3818 C C . ILE B 1 207 ? 3.449 0.008 15.938 1 91.19 207 ILE B C 1
ATOM 3820 O O . ILE B 1 207 ? 4.148 0.975 16.25 1 91.19 207 ILE B O 1
ATOM 3824 N N . THR B 1 208 ? 3.91 -1.165 15.727 1 91 208 THR B N 1
ATOM 3825 C CA . THR B 1 208 ? 5.32 -1.466 15.945 1 91 208 THR B CA 1
ATOM 3826 C C . THR B 1 208 ? 6.199 -0.709 14.953 1 91 208 THR B C 1
ATOM 3828 O O . THR B 1 208 ? 7.203 -0.11 15.336 1 91 208 THR B O 1
ATOM 3831 N N . LEU B 1 209 ? 5.812 -0.731 13.734 1 90 209 LEU B N 1
ATOM 3832 C CA . LEU B 1 209 ? 6.57 -0.053 12.688 1 90 209 LEU B CA 1
ATOM 3833 C C . LEU B 1 209 ? 6.625 1.449 12.938 1 90 209 LEU B C 1
ATOM 3835 O O . LEU B 1 209 ? 7.688 2.066 12.812 1 90 209 LEU B O 1
ATOM 3839 N N . SER B 1 210 ? 5.508 2.014 13.281 1 92.62 210 SER B N 1
ATOM 3840 C CA . SER B 1 210 ? 5.445 3.453 13.516 1 92.62 210 SER B CA 1
ATOM 3841 C C . SER B 1 210 ? 6.375 3.869 14.648 1 92.62 210 SER B C 1
ATOM 3843 O O . SER B 1 210 ? 7.008 4.922 14.586 1 92.62 210 SER B O 1
ATOM 3845 N N . LYS B 1 211 ? 6.445 3.074 15.672 1 93 211 LYS B N 1
ATOM 3846 C CA . LYS B 1 211 ? 7.348 3.35 16.781 1 93 211 LYS B CA 1
ATOM 3847 C C . LYS B 1 211 ? 8.805 3.346 16.328 1 93 211 LYS B C 1
ATOM 3849 O O . LYS B 1 211 ? 9.578 4.238 16.688 1 93 211 LYS B O 1
ATOM 3854 N N . LYS B 1 212 ? 9.117 2.41 15.523 1 92.12 212 LYS B N 1
ATOM 3855 C CA . LYS B 1 212 ? 10.484 2.305 15.016 1 92.12 212 LYS B CA 1
ATOM 3856 C C . LYS B 1 212 ? 10.828 3.486 14.117 1 92.12 212 LYS B C 1
ATOM 3858 O O . LYS B 1 212 ? 11.969 3.939 14.086 1 92.12 212 LYS B O 1
ATOM 3863 N N . LEU B 1 213 ? 9.844 3.941 13.414 1 92.75 213 LEU B N 1
ATOM 3864 C CA . LEU B 1 213 ? 10.031 5.062 12.492 1 92.75 213 LEU B CA 1
ATOM 3865 C C . LEU B 1 213 ? 9.969 6.391 13.242 1 92.75 213 LEU B C 1
ATOM 3867 O O . LEU B 1 213 ? 10.125 7.453 12.633 1 92.75 213 LEU B O 1
ATOM 3871 N N . ASP B 1 214 ? 9.672 6.387 14.477 1 93.5 214 ASP B N 1
ATOM 3872 C CA . ASP B 1 214 ? 9.492 7.574 15.297 1 93.5 214 ASP B CA 1
ATOM 3873 C C . ASP B 1 214 ? 8.367 8.453 14.758 1 93.5 214 ASP B C 1
ATOM 3875 O O . ASP B 1 214 ? 8.547 9.664 14.594 1 93.5 214 ASP B O 1
ATOM 3879 N N . ALA B 1 215 ? 7.312 7.781 14.352 1 94.56 215 ALA B N 1
ATOM 3880 C CA . ALA B 1 215 ? 6.113 8.453 13.859 1 94.56 215 ALA B CA 1
ATOM 3881 C C . ALA B 1 215 ? 4.891 8.078 14.688 1 94.56 215 ALA B C 1
ATOM 3883 O O . ALA B 1 215 ? 4.758 6.934 15.125 1 94.56 215 ALA B O 1
ATOM 3884 N N . ASP B 1 216 ? 4.043 9.031 14.891 1 95.25 216 ASP B N 1
ATOM 3885 C CA . ASP B 1 216 ? 2.785 8.742 15.57 1 95.25 216 ASP B CA 1
ATOM 3886 C C . ASP B 1 216 ? 1.792 8.07 14.625 1 95.25 216 ASP B C 1
ATOM 3888 O O . ASP B 1 216 ? 1.695 8.438 13.453 1 95.25 216 ASP B O 1
ATOM 3892 N N . LEU B 1 217 ? 1.113 7.062 15.117 1 94.94 217 LEU B N 1
ATOM 3893 C CA . LEU B 1 217 ? 0.06 6.41 14.352 1 94.94 217 LEU B CA 1
ATOM 3894 C C . LEU B 1 217 ? -1.314 6.934 14.758 1 94.94 217 LEU B C 1
ATOM 3896 O O . LEU B 1 217 ? -1.66 6.922 15.945 1 94.94 217 LEU B O 1
ATOM 3900 N N . VAL B 1 218 ? -2.037 7.453 13.789 1 96.06 218 VAL B N 1
ATOM 3901 C CA . VAL B 1 218 ? -3.418 7.875 13.992 1 96.06 218 VAL B CA 1
ATOM 3902 C C . VAL B 1 218 ? -4.367 6.918 13.273 1 96.06 218 VAL B C 1
ATOM 3904 O O . VAL B 1 218 ? -4.223 6.68 12.07 1 96.06 218 VAL B O 1
ATOM 3907 N N . VAL B 1 219 ? -5.258 6.375 13.977 1 93.81 219 VAL B N 1
ATOM 3908 C CA . VAL B 1 219 ? -6.27 5.523 13.359 1 93.81 219 VAL B CA 1
ATOM 3909 C C . VAL B 1 219 ? -7.559 6.312 13.156 1 93.81 219 VAL B C 1
ATOM 3911 O O . VAL B 1 219 ? -8.117 6.859 14.109 1 93.81 219 VAL B O 1
ATOM 3914 N N . GLU B 1 220 ? -7.988 6.309 11.93 1 93.75 220 GLU B N 1
ATOM 3915 C CA . GLU B 1 220 ? -9.148 7.125 11.57 1 93.75 220 GLU B CA 1
ATOM 3916 C C . GLU B 1 220 ? -10.406 6.273 11.445 1 93.75 220 GLU B C 1
ATOM 3918 O O . GLU B 1 220 ? -10.32 5.059 11.25 1 93.75 220 GLU B O 1
ATOM 3923 N N . GLY B 1 221 ? -11.57 6.891 11.625 1 91.75 221 GLY B N 1
ATOM 3924 C CA . GLY B 1 221 ? -12.844 6.262 11.312 1 91.75 221 GLY B CA 1
ATOM 3925 C C . GLY B 1 221 ? -13.406 5.445 12.461 1 91.75 221 GLY B C 1
ATOM 3926 O O . GLY B 1 221 ? -14.227 4.555 12.25 1 91.75 221 GLY B O 1
ATOM 3927 N N . VAL B 1 222 ? -12.93 5.715 13.609 1 92.62 222 VAL B N 1
ATOM 3928 C CA . VAL B 1 222 ? -13.477 5.012 14.758 1 92.62 222 VAL B CA 1
ATOM 3929 C C . VAL B 1 222 ? -14.914 5.477 15.016 1 92.62 222 VAL B C 1
ATOM 3931 O O . VAL B 1 222 ? -15.156 6.664 15.234 1 92.62 222 VAL B O 1
ATOM 3934 N N . GLU B 1 223 ? -15.828 4.527 14.984 1 91.81 223 GLU B N 1
ATOM 3935 C CA . GLU B 1 223 ? -17.219 4.938 14.992 1 91.81 223 GLU B CA 1
ATOM 3936 C C . GLU B 1 223 ? -17.953 4.43 16.234 1 91.81 223 GLU B C 1
ATOM 3938 O O . GLU B 1 223 ? -19.031 4.922 16.578 1 91.81 223 GLU B O 1
ATOM 3943 N N . ASN B 1 224 ? -17.344 3.436 16.922 1 91.38 224 ASN B N 1
ATOM 3944 C CA . ASN B 1 224 ? -18.062 2.865 18.047 1 91.38 224 ASN B CA 1
ATOM 3945 C C . ASN B 1 224 ? -17.109 2.461 19.172 1 91.38 224 ASN B C 1
ATOM 3947 O O . ASN B 1 224 ? -15.891 2.439 18.969 1 91.38 224 ASN B O 1
ATOM 3951 N N . ILE B 1 225 ? -17.719 2.107 20.219 1 91.75 225 ILE B N 1
ATOM 3952 C CA . ILE B 1 225 ? -16.969 1.869 21.453 1 91.75 225 ILE B CA 1
ATOM 3953 C C . ILE B 1 225 ? -16.141 0.588 21.328 1 91.75 225 ILE B C 1
ATOM 3955 O O . ILE B 1 225 ? -15.055 0.48 21.891 1 91.75 225 ILE B O 1
ATOM 3959 N N . LYS B 1 226 ? -16.656 -0.367 20.609 1 92.94 226 LYS B N 1
ATOM 3960 C CA . LYS B 1 226 ? -15.945 -1.634 20.453 1 92.94 226 LYS B CA 1
ATOM 3961 C C . LYS B 1 226 ? -14.625 -1.437 19.703 1 92.94 226 LYS B C 1
ATOM 3963 O O . LYS B 1 226 ? -13.586 -1.954 20.109 1 92.94 226 LYS B O 1
ATOM 3968 N N . GLU B 1 227 ? -14.703 -0.675 18.656 1 91.94 227 GLU B N 1
ATOM 3969 C CA . GLU B 1 227 ? -13.5 -0.345 17.906 1 91.94 227 GLU B CA 1
ATOM 3970 C C . GLU B 1 227 ? -12.516 0.445 18.766 1 91.94 227 GLU B C 1
ATOM 3972 O O . GLU B 1 227 ? -11.32 0.131 18.812 1 91.94 227 GLU B O 1
ATOM 3977 N N . PHE B 1 228 ? -13.102 1.37 19.547 1 92.69 228 PHE B N 1
ATOM 3978 C CA . PHE B 1 228 ? -12.281 2.221 20.391 1 92.69 228 PHE B CA 1
ATOM 3979 C C . PHE B 1 228 ? -11.562 1.393 21.453 1 92.69 228 PHE B C 1
ATOM 3981 O O . PHE B 1 228 ? -10.352 1.514 21.625 1 92.69 228 PHE B O 1
ATOM 3988 N N . LYS B 1 229 ? -12.266 0.601 22.094 1 92.88 229 LYS B N 1
ATOM 3989 C CA . LYS B 1 229 ? -11.703 -0.208 23.156 1 92.88 229 LYS B CA 1
ATOM 3990 C C . LYS B 1 229 ? -10.617 -1.142 22.641 1 92.88 229 LYS B C 1
ATOM 3992 O O . LYS B 1 229 ? -9.57 -1.294 23.266 1 92.88 229 LYS B O 1
ATOM 3997 N N . PHE B 1 230 ? -10.867 -1.698 21.531 1 92.44 230 PHE B N 1
ATOM 3998 C CA . PHE B 1 230 ? -9.883 -2.596 20.938 1 92.44 230 PHE B CA 1
ATOM 3999 C C . PHE B 1 230 ? -8.586 -1.849 20.625 1 92.44 230 PHE B C 1
ATOM 4001 O O . PHE B 1 230 ? -7.5 -2.311 20.969 1 92.44 230 PHE B O 1
ATOM 4008 N N . LEU B 1 231 ? -8.75 -0.729 20 1 93.06 231 LEU B N 1
ATOM 4009 C CA . LEU B 1 231 ? -7.602 0.062 19.594 1 93.06 231 LEU B CA 1
ATOM 4010 C C . LEU B 1 231 ? -6.816 0.56 20.797 1 93.06 231 LEU B C 1
ATOM 4012 O O . LEU B 1 231 ? -5.582 0.558 20.797 1 93.06 231 LEU B O 1
ATOM 4016 N N . LYS B 1 232 ? -7.527 1.011 21.781 1 93.31 232 LYS B N 1
ATOM 4017 C CA . LYS B 1 232 ? -6.887 1.431 23.031 1 93.31 232 LYS B CA 1
ATOM 4018 C C . LYS B 1 232 ? -6.094 0.285 23.656 1 93.31 232 LYS B C 1
ATOM 4020 O O . LYS B 1 232 ? -4.934 0.456 24.031 1 93.31 232 LYS B O 1
ATOM 4025 N N . ASP B 1 233 ? -6.633 -0.856 23.641 1 93.81 233 ASP B N 1
ATOM 4026 C CA . ASP B 1 233 ? -6.047 -2.018 24.312 1 93.81 233 ASP B CA 1
ATOM 4027 C C . ASP B 1 233 ? -4.785 -2.482 23.594 1 93.81 233 ASP B C 1
ATOM 4029 O O . ASP B 1 233 ? -3.838 -2.957 24.219 1 93.81 233 ASP B O 1
ATOM 4033 N N . ILE B 1 234 ? -4.809 -2.281 22.359 1 90.25 234 ILE B N 1
ATOM 4034 C CA . ILE B 1 234 ? -3.668 -2.795 21.609 1 90.25 234 ILE B CA 1
ATOM 4035 C C . ILE B 1 234 ? -2.562 -1.741 21.562 1 90.25 234 ILE B C 1
ATOM 4037 O O . ILE B 1 234 ? -1.479 -1.992 21.031 1 90.25 234 ILE B O 1
ATOM 4041 N N . GLY B 1 235 ? -2.867 -0.516 21.984 1 91.5 235 GLY B N 1
ATOM 4042 C CA . GLY B 1 235 ? -1.809 0.463 22.172 1 91.5 235 GLY B CA 1
ATOM 4043 C C . GLY B 1 235 ? -1.789 1.534 21.109 1 91.5 235 GLY B C 1
ATOM 4044 O O . GLY B 1 235 ? -0.759 2.17 20.875 1 91.5 235 GLY B O 1
ATOM 4045 N N . CYS B 1 236 ? -2.9 1.703 20.391 1 92.56 236 CYS B N 1
ATOM 4046 C CA . CYS B 1 236 ? -2.98 2.822 19.469 1 92.56 236 CYS B CA 1
ATOM 4047 C C . CYS B 1 236 ? -3.049 4.148 20.219 1 92.56 236 CYS B C 1
ATOM 4049 O O . CYS B 1 236 ? -3.98 4.387 20.984 1 92.56 236 CYS B O 1
ATOM 4051 N N . LYS B 1 237 ? -2.125 5.039 19.953 1 93.25 237 LYS B N 1
ATOM 4052 C CA . LYS B 1 237 ? -1.93 6.238 20.766 1 93.25 237 LYS B CA 1
ATOM 4053 C C . LYS B 1 237 ? -2.957 7.309 20.422 1 93.25 237 LYS B C 1
ATOM 4055 O O . LYS B 1 237 ? -3.508 7.961 21.312 1 93.25 237 LYS B O 1
ATOM 4060 N N . ILE B 1 238 ? -3.225 7.512 19.125 1 95.81 238 ILE B N 1
ATOM 4061 C CA . ILE B 1 238 ? -4.094 8.602 18.688 1 95.81 238 ILE B CA 1
ATOM 4062 C C . ILE B 1 238 ? -5.215 8.047 17.812 1 95.81 238 ILE B C 1
ATOM 4064 O O . ILE B 1 238 ? -4.973 7.219 16.938 1 95.81 238 ILE B O 1
ATOM 4068 N N . ILE B 1 239 ? -6.387 8.492 18.078 1 94.88 239 ILE B N 1
ATOM 4069 C CA . ILE B 1 239 ? -7.57 8.008 17.375 1 94.88 239 ILE B CA 1
ATOM 4070 C C . ILE B 1 239 ? -8.391 9.195 16.875 1 94.88 239 ILE B C 1
ATOM 4072 O O . ILE B 1 239 ? -8.406 10.258 17.5 1 94.88 239 ILE B O 1
ATOM 4076 N N . GLN B 1 240 ? -8.969 9.023 15.734 1 95.06 240 GLN B N 1
ATOM 4077 C CA . GLN B 1 240 ? -9.844 10.016 15.109 1 95.06 240 GLN B CA 1
ATOM 4078 C C . GLN B 1 240 ? -11.094 9.352 14.539 1 95.06 240 GLN B C 1
ATOM 4080 O O . GLN B 1 240 ? -11.023 8.281 13.938 1 95.06 240 GLN B O 1
ATOM 4085 N N . GLY B 1 241 ? -12.258 9.906 14.844 1 93.38 241 GLY B N 1
ATOM 4086 C CA . GLY B 1 241 ? -13.484 9.336 14.312 1 93.38 241 GLY B CA 1
ATOM 4087 C C . GLY B 1 241 ? -14.734 9.953 14.906 1 93.38 241 GLY B C 1
ATOM 4088 O O . GLY B 1 241 ? -14.656 10.758 15.836 1 93.38 241 GLY B O 1
ATOM 4089 N N . TYR B 1 242 ? -15.883 9.531 14.383 1 91.75 242 TYR B N 1
ATOM 4090 C CA . TYR B 1 242 ? -17.172 10.086 14.758 1 91.75 242 TYR B CA 1
ATOM 4091 C C . TYR B 1 242 ? -17.578 9.648 16.156 1 91.75 242 TYR B C 1
ATOM 4093 O O . TYR B 1 242 ? -18.469 10.234 16.766 1 91.75 242 TYR B O 1
ATOM 4101 N N . TYR B 1 243 ? -16.859 8.641 16.625 1 90.94 243 TYR B N 1
ATOM 4102 C CA . TYR B 1 243 ? -17.078 8.25 18 1 90.94 243 TYR B CA 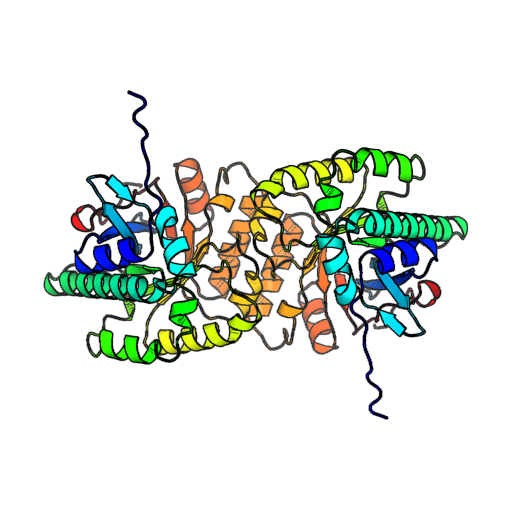1
ATOM 4103 C C . TYR B 1 243 ? -16.781 9.398 18.953 1 90.94 243 TYR B C 1
ATOM 4105 O O . TYR B 1 243 ? -17.438 9.555 19.984 1 90.94 243 TYR B O 1
ATOM 4113 N N . PHE B 1 244 ? -15.891 10.25 18.578 1 89.56 244 PHE B N 1
ATOM 4114 C CA . PHE B 1 244 ? -15.5 11.375 19.422 1 89.56 244 PHE B CA 1
ATOM 4115 C C . PHE B 1 244 ? -16.172 12.656 18.953 1 89.56 244 PHE B C 1
ATOM 4117 O O . PHE B 1 244 ? -16.75 13.383 19.766 1 89.56 244 PHE B O 1
ATOM 4124 N N . SER B 1 245 ? -16.016 12.859 17.625 1 92.19 245 SER B N 1
ATOM 4125 C CA . SER B 1 245 ? -16.609 14.102 17.141 1 92.19 245 SER B CA 1
ATOM 4126 C C . SER B 1 245 ? -16.672 14.125 15.617 1 92.19 245 SER B C 1
ATOM 4128 O O . SER B 1 245 ? -15.727 13.695 14.938 1 92.19 245 SER B O 1
ATOM 4130 N N . LYS B 1 246 ? -17.75 14.602 15.148 1 92.69 246 LYS B N 1
ATOM 4131 C CA . LYS B 1 246 ? -17.766 15.055 13.758 1 92.69 246 LYS B CA 1
ATOM 4132 C C . LYS B 1 246 ? -17.016 16.375 13.602 1 92.69 246 LYS B C 1
ATOM 4134 O O . LYS B 1 246 ? -16.641 17 14.586 1 92.69 246 LYS B O 1
ATOM 4139 N N . PRO B 1 247 ? -16.703 16.734 12.367 1 94.06 247 PRO B N 1
ATOM 4140 C CA . PRO B 1 247 ? -16.125 18.078 12.203 1 94.06 247 PRO B CA 1
ATOM 4141 C C . PRO B 1 247 ? -17.031 19.172 12.758 1 94.06 247 PRO B C 1
ATOM 4143 O O . PRO B 1 247 ? -18.234 19.188 12.5 1 94.06 247 PRO B O 1
ATOM 4146 N N . VAL B 1 248 ? -16.438 20.078 13.5 1 94.44 248 VAL B N 1
ATOM 4147 C CA . VAL B 1 248 ? -17.203 21.125 14.164 1 94.44 248 VAL B CA 1
ATOM 4148 C C . VAL B 1 248 ? -16.438 22.453 14.094 1 94.44 248 VAL B C 1
ATOM 4150 O O . VAL B 1 248 ? -15.289 22.484 13.648 1 94.44 248 VAL B O 1
ATOM 4153 N N . ASN B 1 249 ? -17.172 23.516 14.492 1 92.31 249 ASN B N 1
ATOM 4154 C CA . ASN B 1 249 ? -16.484 24.781 14.688 1 92.31 249 ASN B CA 1
ATOM 4155 C C . ASN B 1 249 ? -15.484 24.719 15.836 1 92.31 249 ASN B C 1
ATOM 4157 O O . ASN B 1 249 ? -15.68 23.969 16.797 1 92.31 249 ASN B O 1
ATOM 4161 N N . ILE B 1 250 ? -14.453 25.453 15.656 1 89 250 ILE B N 1
ATOM 4162 C CA . ILE B 1 250 ? -13.375 25.422 16.641 1 89 250 ILE B CA 1
ATOM 4163 C C . ILE B 1 250 ? -13.93 25.719 18.031 1 89 250 ILE B C 1
ATOM 4165 O O . ILE B 1 250 ? -13.469 25.156 19.016 1 89 250 ILE B O 1
ATOM 4169 N N . SER B 1 251 ? -14.914 26.594 18.109 1 87.06 251 SER B N 1
ATOM 4170 C CA . SER B 1 251 ? -15.523 26.984 19.375 1 87.06 251 SER B CA 1
ATOM 4171 C C . SER B 1 251 ? -16.25 25.812 20.031 1 87.06 251 SER B C 1
ATOM 4173 O O . SER B 1 251 ? -16.516 25.812 21.234 1 87.06 251 SER B O 1
ATOM 4175 N N . ASP B 1 252 ? -16.562 24.781 19.234 1 89.06 252 ASP B N 1
ATOM 4176 C CA . ASP B 1 252 ? -17.359 23.672 19.719 1 89.06 252 ASP B CA 1
ATOM 4177 C C . ASP B 1 252 ? -16.469 22.5 20.141 1 89.06 252 ASP B C 1
ATOM 4179 O O . ASP B 1 252 ? -16.969 21.469 20.609 1 89.06 252 ASP B O 1
ATOM 4183 N N . ILE B 1 253 ? -15.211 22.656 19.922 1 86.69 253 ILE B N 1
ATOM 4184 C CA . ILE B 1 253 ? -14.289 21.594 20.297 1 86.69 253 ILE B CA 1
ATOM 4185 C C . ILE B 1 253 ? -14.164 21.531 21.812 1 86.69 253 ILE B C 1
ATOM 4187 O O . ILE B 1 253 ? -13.867 22.531 22.469 1 86.69 253 ILE B O 1
ATOM 4191 N N . LYS B 1 254 ? -14.531 20.375 22.359 1 72.56 254 LYS B N 1
ATOM 4192 C CA . LYS B 1 254 ? -14.383 20.172 23.797 1 72.56 254 LYS B CA 1
ATOM 4193 C C . LYS B 1 254 ? -12.992 19.641 24.125 1 72.56 254 LYS B C 1
ATOM 4195 O O . LYS B 1 254 ? -12.516 18.688 23.484 1 72.56 254 LYS B O 1
ATOM 4200 N N . LEU B 1 255 ? -12.188 20.375 24.84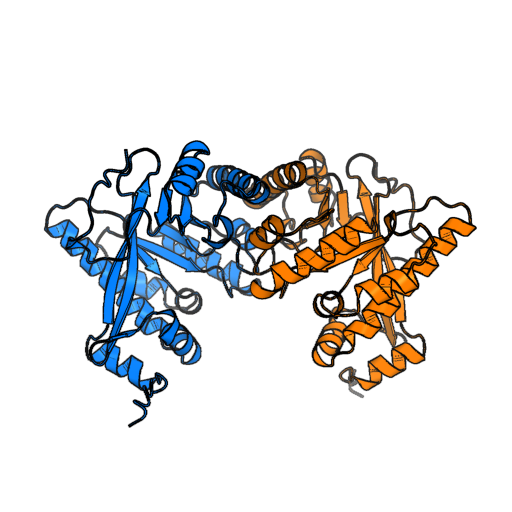4 1 62.22 255 LEU B N 1
ATOM 4201 C CA . LEU B 1 255 ? -10.82 20 25.203 1 62.22 255 LEU B CA 1
ATOM 4202 C C . LEU B 1 255 ? -10.781 18.641 25.875 1 62.22 255 LEU B C 1
ATOM 4204 O O . LEU B 1 255 ? -9.82 17.875 25.688 1 62.22 255 LEU B O 1
ATOM 4208 N N . SER B 1 25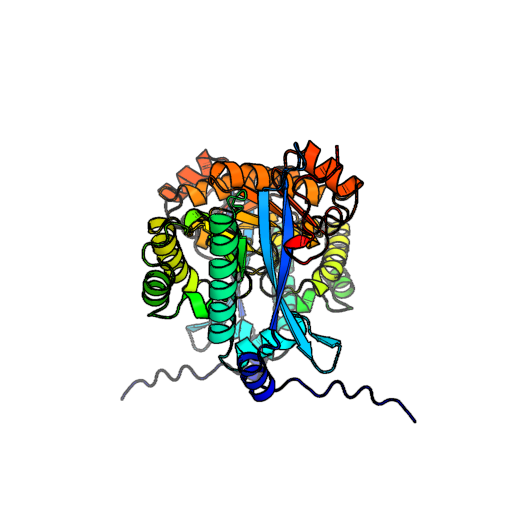6 ? -11.578 18.359 26.906 1 60.75 256 SER B N 1
ATOM 4209 C CA . SER B 1 256 ? -11.609 17.062 27.578 1 60.75 256 SER B CA 1
ATOM 4210 C C . SER B 1 256 ? -12.773 16.219 27.094 1 60.75 256 SER B C 1
ATOM 4212 O O . SER B 1 256 ? -13.914 16.688 27.062 1 60.75 256 SER B O 1
ATOM 4214 N N . TYR B 1 257 ? -12.453 15.453 25.938 1 55.47 257 TYR B N 1
ATOM 4215 C CA . TYR B 1 257 ? -13.539 14.531 25.656 1 55.47 257 TYR B CA 1
ATOM 4216 C C . TYR B 1 257 ? -13.773 13.586 26.828 1 55.47 257 TYR B C 1
ATOM 4218 O O . TYR B 1 257 ? -12.828 13.023 27.391 1 55.47 257 TYR B O 1
ATOM 4226 N N . ASP B 1 258 ? -14.539 14.023 27.688 1 50.12 258 ASP B N 1
ATOM 4227 C CA . ASP B 1 258 ? -14.898 13.234 28.859 1 50.12 258 ASP B CA 1
ATOM 4228 C C . ASP B 1 258 ? -15.328 11.828 28.469 1 50.12 258 ASP B C 1
ATOM 4230 O O . ASP B 1 258 ? -16.484 11.453 28.625 1 50.12 258 ASP B O 1
ATOM 4234 N N . ILE B 1 259 ? -14.648 11.391 27.531 1 43.12 259 ILE B N 1
ATOM 4235 C CA . ILE B 1 259 ? -15.125 10.047 27.234 1 43.12 259 ILE B CA 1
ATOM 4236 C C . ILE B 1 259 ? -14.703 9.086 28.344 1 43.12 259 ILE B C 1
ATOM 4238 O O . ILE B 1 259 ? -15.289 8.016 28.5 1 43.12 259 ILE B O 1
ATOM 4242 N N . PHE B 1 260 ? -13.57 9.219 29 1 40.44 260 PHE B N 1
ATOM 4243 C CA . PHE B 1 260 ? -13.297 8.328 30.125 1 40.44 260 PHE B CA 1
ATOM 4244 C C . PHE B 1 260 ? -13.766 8.945 31.438 1 40.44 260 PHE B C 1
ATOM 4246 O O . PHE B 1 260 ? -13.75 10.164 31.594 1 40.44 260 PHE B O 1
#

Sequence (520 aa):
MKFMNIKSSIQKNDILEALKRNEFFTLYQPKVYSESGKLASIEALIRWKRNNSIIYPLEFIPMCEENGLVYDIDMYMIRQVVTQINELKKNNKKIIPISVNIYKGTLMEENFIDTIDELFGNMNINNYVEFEITERGILTEDIDKIAEVFKKLKERNFRIAVDDYGTGSSNLLFLAKTNVDIIKLDKSIISNIHENTKAQYIIEALITLSKKLDADLVVEGVENIKEFKFLKDIGCKIIQGYYFSKPVNISDIKLSYDIFMKFMNIKSSIQKNDILEALKRNEFFTLYQPKVYSESGKLASIEALIRWKRNNSIIYPLEFIPMCEENGLVYDIDMYMIRQVVTQINELKKNNKKIIPISVNIYKGTLMEENFIDTIDELFGNMNINNYVEFEITERGILTEDIDKIAEVFKKLKERNFRIAVDDYGTGSSNLLFLAKTNVDIIKLDKSIISNIHENTKAQYIIEALITLSKKLDADLVVEGVENIKEFKFLKDIGCKIIQGYYFSKPVNISDIKLSYDIF

pLDDT: mean 87.13, std 12.86, range [22.39, 97.81]

Radius of gyration: 26.17 Å; Cα contacts (8 Å, |Δi|>4): 930; chains: 2; bounding box: 70×75×74 Å

Foldseek 3Di:
DPPCVCPPQDAPVNVVVQLVVVQKDWFKFFKAFLPFQFTQAIEIAIWGQDPNDIDHCVRCVVNCVVVVNQLVVQVVQVLVQVVVQVVCVVVVHDQHAYEYEHELVNLLDPCNLVVVCVSCPPVPCQLSYEYEYEPAPDDPVCLLSSQVSQVSSVVVNHAYEYPCAPPHDCRPVSLVRHQHAEYEHEQVLLVPVVPPVVSVVVVLVVVVVCVVSNHAYEYEADCDDSSSVSCVVSPRTMYTHVNQHDTHHPVPDDRGGPPD/DPPPVCPPQDAPVNVVVQLVVVQKDWFKFFKAFLPQRFTQAIEIAIWGQDPNDIDHCVRCVVNCVVVVNQLVVQVVQVLVQVVVQVVCVVVVHDQHAYEYEHELVNLLDPCNLVVVCVSCPPVPCQLSYEYEYEPAPDDPVCLLSSQVSQVSSVVVNHAYEYPCAPPHDCRPVSLVRHQHAEYEHEQVLLVPVVPPVVSVVVVLVVVVVCVVSNHAYEYEADCDDSSSVSCVVSPRTIYTHVNQHDTHHPVPDDRRSPPD

Organism: NCBI:txid632245